Protein AF-0000000084939066 (afdb_homodimer)

Structure (mmCIF, N/CA/C/O backbone):
data_AF-0000000084939066-model_v1
#
loop_
_entity.id
_entity.type
_entity.pdbx_description
1 polymer 'Two component transcriptional regulator, LuxR family'
#
loop_
_atom_site.group_PDB
_atom_site.id
_atom_site.type_symbol
_atom_site.label_atom_id
_atom_site.label_alt_id
_atom_site.label_comp_id
_atom_site.label_asym_id
_atom_site.label_entity_id
_atom_site.label_seq_id
_atom_site.pdbx_PDB_ins_code
_atom_site.Cartn_x
_atom_site.Cartn_y
_atom_site.Cartn_z
_atom_site.occupancy
_atom_site.B_iso_or_equiv
_atom_site.auth_seq_id
_atom_site.auth_comp_id
_atom_site.auth_asym_id
_atom_site.auth_atom_id
_atom_site.pdbx_PDB_model_num
ATOM 1 N N . MET A 1 1 ? 18.969 8.312 -12.227 1 47.09 1 MET A N 1
ATOM 2 C CA . MET A 1 1 ? 19.141 6.988 -11.633 1 47.09 1 MET A CA 1
ATOM 3 C C . MET A 1 1 ? 18.812 5.891 -12.641 1 47.09 1 MET A C 1
ATOM 5 O O . MET A 1 1 ? 17.828 5.98 -13.375 1 47.09 1 MET A O 1
ATOM 9 N N . SER A 1 2 ? 19.75 5.078 -13.047 1 59.34 2 SER A N 1
ATOM 10 C CA . SER A 1 2 ? 19.703 4.234 -14.234 1 59.34 2 SER A CA 1
ATOM 11 C C . SER A 1 2 ? 18.688 3.105 -14.062 1 59.34 2 SER A C 1
ATOM 13 O O . SER A 1 2 ? 18.641 2.465 -13.016 1 59.34 2 SER A O 1
ATOM 15 N N . ASN A 1 3 ? 17.438 3.174 -14.695 1 75.56 3 ASN A N 1
ATOM 16 C CA . ASN A 1 3 ? 16.438 2.121 -14.836 1 75.56 3 ASN A CA 1
ATOM 17 C C . ASN A 1 3 ? 17.031 0.857 -15.445 1 75.56 3 ASN A C 1
ATOM 19 O O . ASN A 1 3 ? 17 0.676 -16.672 1 75.56 3 ASN A O 1
ATOM 23 N N . ALA A 1 4 ? 17.75 0.094 -14.5 1 93.25 4 ALA A N 1
ATOM 24 C CA . ALA A 1 4 ? 18.484 -1.092 -14.945 1 93.25 4 ALA A CA 1
ATOM 25 C C . ALA A 1 4 ? 17.562 -2.311 -15 1 93.25 4 ALA A C 1
ATOM 27 O O . ALA A 1 4 ? 16.531 -2.352 -14.32 1 93.25 4 ALA A O 1
ATOM 28 N N . ILE A 1 5 ? 17.906 -3.152 -15.961 1 98 5 ILE A N 1
ATOM 29 C CA . ILE A 1 5 ? 17.219 -4.438 -16.078 1 98 5 ILE A CA 1
ATOM 30 C C . ILE A 1 5 ? 18.203 -5.57 -15.805 1 98 5 ILE A C 1
ATOM 32 O O . ILE A 1 5 ? 19.266 -5.645 -16.422 1 98 5 ILE A O 1
ATOM 36 N N . PHE A 1 6 ? 17.859 -6.371 -14.883 1 98.5 6 PHE A N 1
ATOM 37 C CA . PHE A 1 6 ? 18.703 -7.508 -14.516 1 98.5 6 PHE A CA 1
ATOM 38 C C . PHE A 1 6 ? 18.016 -8.82 -14.844 1 98.5 6 PHE A C 1
ATOM 40 O O . PHE A 1 6 ? 16.812 -8.977 -14.609 1 98.5 6 PHE A O 1
ATOM 47 N N . VAL A 1 7 ? 18.75 -9.688 -15.453 1 98.38 7 VAL A N 1
ATOM 48 C CA . VAL A 1 7 ? 18.266 -11.039 -15.711 1 98.38 7 VAL A CA 1
ATOM 49 C C . VAL A 1 7 ? 19.078 -12.039 -14.891 1 98.38 7 VAL A C 1
ATOM 51 O O . VAL A 1 7 ? 20.297 -12.156 -15.07 1 98.38 7 VAL A O 1
ATOM 54 N N . ILE A 1 8 ? 18.438 -12.68 -13.977 1 98.69 8 ILE A N 1
ATOM 55 C CA . ILE A 1 8 ? 19.094 -13.68 -13.133 1 98.69 8 ILE A CA 1
ATOM 56 C C . ILE A 1 8 ? 18.531 -15.062 -13.43 1 98.69 8 ILE A C 1
ATOM 58 O O . ILE A 1 8 ? 17.391 -15.367 -13.055 1 98.69 8 ILE A O 1
ATOM 62 N N . ASP A 1 9 ? 19.266 -15.875 -14.047 1 98.31 9 ASP A N 1
ATOM 63 C CA . ASP A 1 9 ? 18.859 -17.188 -14.531 1 98.31 9 ASP A CA 1
ATOM 64 C C . ASP A 1 9 ? 20.062 -18.094 -14.734 1 98.31 9 ASP A C 1
ATOM 66 O O . ASP A 1 9 ? 21.062 -17.703 -15.352 1 98.31 9 ASP A O 1
ATOM 70 N N . ASP A 1 10 ? 19.938 -19.344 -14.219 1 97.62 10 ASP A N 1
ATOM 71 C CA . ASP A 1 10 ? 21.109 -20.203 -14.312 1 97.62 10 ASP A CA 1
ATOM 72 C C . ASP A 1 10 ? 21.234 -20.828 -15.703 1 97.62 10 ASP A C 1
ATOM 74 O O . ASP A 1 10 ? 22.266 -21.375 -16.047 1 97.62 10 ASP A O 1
ATOM 78 N N . GLU A 1 11 ? 20.25 -20.688 -16.516 1 97 11 GLU A N 1
ATOM 79 C CA . GLU A 1 11 ? 20.266 -21.25 -17.859 1 97 11 GLU A CA 1
ATOM 80 C C . GLU A 1 11 ? 20.766 -20.234 -18.875 1 97 11 GLU A C 1
ATOM 82 O O . GLU A 1 11 ? 20.125 -19.203 -19.109 1 97 11 GLU A O 1
ATOM 87 N N . ALA A 1 12 ? 21.828 -20.578 -19.547 1 97.62 12 ALA A N 1
ATOM 88 C CA . ALA A 1 12 ? 22.5 -19.672 -20.469 1 97.62 12 ALA A CA 1
ATOM 89 C C . ALA A 1 12 ? 21.594 -19.312 -21.641 1 97.62 12 ALA A C 1
ATOM 91 O O . ALA A 1 12 ? 21.578 -18.172 -22.094 1 97.62 12 ALA A O 1
ATOM 92 N N . ASP A 1 13 ? 20.859 -20.297 -22.141 1 96.94 13 ASP A N 1
ATOM 93 C CA . ASP A 1 13 ? 20 -20.078 -23.297 1 96.94 13 ASP A CA 1
ATOM 94 C C . ASP A 1 13 ? 18.922 -19.031 -22.984 1 96.94 13 ASP A C 1
ATOM 96 O O . ASP A 1 13 ? 18.562 -18.234 -23.844 1 96.94 13 ASP A O 1
ATOM 100 N N . VAL A 1 14 ? 18.438 -19.094 -21.781 1 96.31 14 VAL A N 1
ATOM 101 C CA . VAL A 1 14 ? 17.406 -18.141 -21.359 1 96.31 14 VAL A CA 1
ATOM 102 C C . VAL A 1 14 ? 18 -16.734 -21.266 1 96.31 14 VAL A C 1
ATOM 104 O O . VAL A 1 14 ? 17.406 -15.781 -21.766 1 96.31 14 VAL A O 1
ATOM 107 N N . ARG A 1 15 ? 19.172 -16.562 -20.625 1 97.75 15 ARG A N 1
ATOM 108 C CA . ARG A 1 15 ? 19.828 -15.266 -20.516 1 97.75 15 ARG A CA 1
ATOM 109 C C . ARG A 1 15 ? 20.109 -14.672 -21.891 1 97.75 15 ARG A C 1
ATOM 111 O O . ARG A 1 15 ? 19.859 -13.484 -22.125 1 97.75 15 ARG A O 1
ATOM 118 N N . GLU A 1 16 ? 20.547 -15.461 -22.766 1 97.25 16 GLU A N 1
ATOM 119 C CA . GLU A 1 16 ? 20.859 -15.008 -24.125 1 97.25 16 GLU A CA 1
ATOM 120 C C . GLU A 1 16 ? 19.609 -14.547 -24.844 1 97.25 16 GLU A C 1
ATOM 122 O O . GLU A 1 16 ? 19.594 -13.477 -25.453 1 97.25 16 GLU A O 1
ATOM 127 N N . ALA A 1 17 ? 18.578 -15.391 -24.812 1 96.19 17 ALA A N 1
ATOM 128 C CA . ALA A 1 17 ? 17.328 -15.078 -25.484 1 96.19 17 ALA A CA 1
ATOM 129 C C . ALA A 1 17 ? 16.734 -13.773 -24.953 1 96.19 17 ALA A C 1
ATOM 131 O O . ALA A 1 17 ? 16.312 -12.906 -25.734 1 96.19 17 ALA A O 1
ATOM 132 N N . LEU A 1 18 ? 16.719 -13.617 -23.656 1 96.81 18 LEU A N 1
ATOM 133 C CA . LEU A 1 18 ? 16.141 -12.422 -23.047 1 96.81 18 LEU A CA 1
ATOM 134 C C . LEU A 1 18 ? 17 -11.195 -23.344 1 96.81 18 LEU A C 1
ATOM 136 O O . LEU A 1 18 ? 16.469 -10.109 -23.594 1 96.81 18 LEU A O 1
ATOM 140 N N . SER A 1 19 ? 18.297 -11.367 -23.234 1 96.56 19 SER A N 1
ATOM 141 C CA . SER A 1 19 ? 19.188 -10.266 -23.562 1 96.56 19 SER A CA 1
ATOM 142 C C . SER A 1 19 ? 18.953 -9.758 -24.984 1 96.56 19 SER A C 1
ATOM 144 O O . SER A 1 19 ? 18.859 -8.547 -25.203 1 96.56 19 SER A O 1
ATOM 146 N N . TRP A 1 20 ? 18.859 -10.68 -25.844 1 96.31 20 TRP A N 1
ATOM 147 C CA . TRP A 1 20 ? 18.625 -10.328 -27.25 1 96.31 20 TRP A CA 1
ATOM 148 C C . TRP A 1 20 ? 17.312 -9.57 -27.406 1 96.31 20 TRP A C 1
ATOM 150 O O . TRP A 1 20 ? 17.281 -8.508 -28.047 1 96.31 20 TRP A O 1
ATOM 160 N N . MET A 1 21 ? 16.266 -10.133 -26.891 1 95.25 21 MET A N 1
ATOM 161 C CA . MET A 1 21 ? 14.953 -9.508 -26.984 1 95.25 21 MET A CA 1
ATOM 162 C C . MET A 1 21 ? 14.977 -8.094 -26.406 1 95.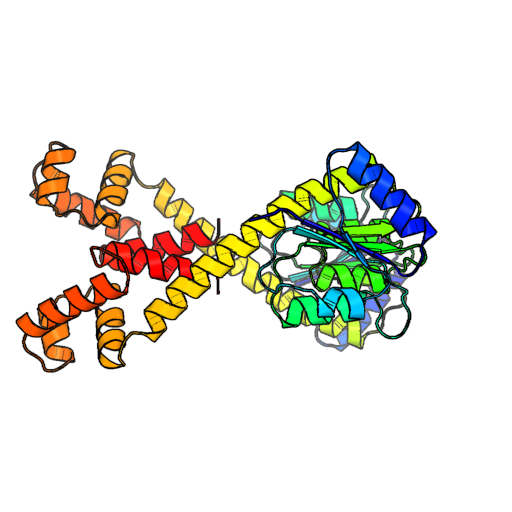25 21 MET A C 1
ATOM 164 O O . MET A 1 21 ? 14.508 -7.156 -27.047 1 95.25 21 MET A O 1
ATOM 168 N N . LEU A 1 22 ? 15.57 -7.945 -25.234 1 96.12 22 LEU A N 1
ATOM 169 C CA . LEU A 1 22 ? 15.578 -6.664 -24.531 1 96.12 22 LEU A CA 1
ATOM 170 C C . LEU A 1 22 ? 16.453 -5.652 -25.266 1 96.12 22 LEU A C 1
ATOM 172 O O . LEU A 1 22 ? 16.094 -4.477 -25.375 1 96.12 22 LEU A O 1
ATOM 176 N N . GLU A 1 23 ? 17.578 -6.102 -25.734 1 95.56 23 GLU A N 1
ATOM 177 C CA . GLU A 1 23 ? 18.438 -5.223 -26.516 1 95.56 23 GLU A CA 1
ATOM 178 C C . GLU A 1 23 ? 17.719 -4.719 -27.766 1 95.56 23 GLU A C 1
ATOM 180 O O . GLU A 1 23 ? 17.875 -3.553 -28.141 1 95.56 23 GLU A O 1
ATOM 185 N N . GLY A 1 24 ? 17.031 -5.613 -28.375 1 94.81 24 GLY A N 1
ATOM 186 C CA . GLY A 1 24 ? 16.234 -5.23 -29.531 1 94.81 24 GLY A CA 1
ATOM 187 C C . GLY A 1 24 ? 15.211 -4.152 -29.234 1 94.81 24 GLY A C 1
ATOM 188 O O . GLY A 1 24 ? 14.812 -3.404 -30.125 1 94.81 24 GLY A O 1
ATOM 189 N N . CYS A 1 25 ? 14.836 -4.113 -28.062 1 93.56 25 CYS A N 1
ATOM 190 C CA . CYS A 1 25 ? 13.844 -3.123 -27.656 1 93.56 25 CYS A CA 1
ATOM 191 C C . CYS A 1 25 ? 14.516 -1.893 -27.062 1 93.56 25 CYS A C 1
ATOM 193 O O . CYS A 1 25 ? 13.852 -1.037 -26.469 1 93.56 25 CYS A O 1
ATOM 195 N N . GLY A 1 26 ? 15.797 -1.853 -27.062 1 92.69 26 GLY A N 1
ATOM 196 C CA . GLY A 1 26 ? 16.531 -0.663 -26.688 1 92.69 26 GLY A CA 1
ATOM 197 C C . GLY A 1 26 ? 17.031 -0.712 -25.25 1 92.69 26 GLY A C 1
ATOM 198 O O . GLY A 1 26 ? 17.516 0.291 -24.719 1 92.69 26 GLY A O 1
ATOM 199 N N . TYR A 1 27 ? 16.906 -1.885 -24.656 1 94.31 27 TYR A N 1
ATOM 200 C CA . TYR A 1 27 ? 17.406 -2.023 -23.281 1 94.31 27 TYR A CA 1
ATOM 201 C C . TYR A 1 27 ? 18.781 -2.688 -23.266 1 94.31 27 TYR A C 1
ATOM 203 O O . TYR A 1 27 ? 19.219 -3.242 -24.281 1 94.31 27 TYR A O 1
ATOM 211 N N . GLN A 1 28 ? 19.5 -2.477 -22.172 1 93.62 28 GLN A N 1
ATOM 212 C CA . GLN A 1 28 ? 20.781 -3.152 -21.953 1 93.62 28 GLN A CA 1
ATOM 213 C C . GLN A 1 28 ? 20.766 -3.949 -20.656 1 93.62 28 GLN A C 1
ATOM 215 O O . GLN A 1 28 ? 21.219 -3.463 -19.609 1 93.62 28 GLN A O 1
ATOM 220 N N . PRO A 1 29 ? 20.234 -5.16 -20.75 1 97.06 29 PRO A N 1
ATOM 221 C CA . PRO A 1 29 ? 20.125 -5.957 -19.531 1 97.06 29 PRO A CA 1
ATOM 222 C C . PRO A 1 29 ? 21.484 -6.473 -19.047 1 97.06 29 PRO A C 1
ATOM 224 O O . PRO A 1 29 ? 22.391 -6.688 -19.844 1 97.06 29 PRO A O 1
ATOM 227 N N . ARG A 1 30 ? 21.688 -6.508 -17.812 1 97.81 30 ARG A N 1
ATOM 228 C CA . ARG A 1 30 ? 22.812 -7.211 -17.203 1 97.81 30 ARG A CA 1
ATOM 229 C C . ARG A 1 30 ? 22.391 -8.602 -16.734 1 97.81 30 ARG A C 1
ATOM 231 O O . ARG A 1 30 ? 21.422 -8.75 -15.977 1 97.81 30 ARG A O 1
ATOM 238 N N . CYS A 1 31 ? 23.141 -9.57 -17.125 1 98.31 31 CYS A N 1
ATOM 239 C CA . CYS A 1 31 ? 22.75 -10.953 -16.859 1 98.31 31 CYS A CA 1
ATOM 240 C C . CYS A 1 31 ? 23.641 -11.57 -15.789 1 98.31 31 CYS A C 1
ATOM 242 O O . CYS A 1 31 ? 24.844 -11.305 -15.734 1 98.31 31 CYS A O 1
ATOM 244 N N . PHE A 1 32 ? 23.047 -12.383 -14.984 1 98.56 32 PHE A N 1
ATOM 245 C CA . PHE A 1 32 ? 23.75 -13.117 -13.938 1 98.56 32 PHE A CA 1
ATOM 246 C C . PHE A 1 32 ? 23.344 -14.594 -13.953 1 98.56 32 PHE A C 1
ATOM 248 O O . PHE A 1 32 ? 22.172 -14.922 -14.117 1 98.56 32 PHE A O 1
ATOM 255 N N . ALA A 1 33 ? 24.297 -15.508 -13.734 1 98.19 33 ALA A N 1
ATOM 256 C CA . ALA A 1 33 ? 24.047 -16.953 -13.844 1 98.19 33 ALA A CA 1
ATOM 257 C C . ALA A 1 33 ? 23.641 -17.531 -12.5 1 98.19 33 ALA A C 1
ATOM 259 O O . ALA A 1 33 ? 23.375 -18.734 -12.398 1 98.19 33 ALA A O 1
ATOM 260 N N . SER A 1 34 ? 23.703 -16.672 -11.484 1 98.12 34 SER A N 1
ATOM 261 C CA . SER A 1 34 ? 23.312 -17.125 -10.148 1 98.12 34 SER A CA 1
ATOM 262 C C . SER A 1 34 ? 22.875 -15.953 -9.281 1 98.12 34 SER A C 1
ATOM 264 O O . SER A 1 34 ? 23.266 -14.812 -9.531 1 98.12 34 SER A O 1
ATOM 266 N N . ALA A 1 35 ? 22.078 -16.297 -8.242 1 98.31 35 ALA A N 1
ATOM 267 C CA . ALA A 1 35 ? 21.656 -15.305 -7.266 1 98.31 35 ALA A CA 1
ATOM 268 C C . ALA A 1 35 ? 22.859 -14.688 -6.551 1 98.31 35 ALA A C 1
ATOM 270 O O . ALA A 1 35 ? 22.906 -13.484 -6.316 1 98.31 35 ALA A O 1
ATOM 271 N N . GLN A 1 36 ? 23.812 -15.5 -6.246 1 97.81 36 GLN A N 1
ATOM 272 C CA . GLN A 1 36 ? 25 -15.055 -5.527 1 97.81 36 GLN A CA 1
ATOM 273 C C . GLN A 1 36 ? 25.781 -14.039 -6.352 1 97.81 36 GLN A C 1
ATOM 275 O O . GLN A 1 36 ? 26.25 -13.031 -5.816 1 97.81 36 GLN A O 1
ATOM 280 N N . ALA A 1 37 ? 25.969 -14.359 -7.609 1 98.06 37 ALA A N 1
ATOM 281 C CA . ALA A 1 37 ? 26.688 -13.453 -8.492 1 98.06 37 ALA A CA 1
ATOM 282 C C . ALA A 1 37 ? 26 -12.086 -8.562 1 98.06 37 ALA A C 1
ATOM 284 O O . ALA A 1 37 ? 26.672 -11.055 -8.562 1 98.06 37 ALA A O 1
ATOM 285 N N . PHE A 1 38 ? 24.75 -12.062 -8.641 1 98.31 38 PHE A N 1
ATOM 286 C CA . PHE A 1 38 ? 23.969 -10.836 -8.688 1 98.31 38 PHE A CA 1
ATOM 287 C C . PHE A 1 38 ? 24.109 -10.055 -7.391 1 98.31 38 PHE A C 1
ATOM 289 O O . PHE A 1 38 ? 24.422 -8.859 -7.41 1 98.31 38 PHE A O 1
ATOM 296 N N . LEU A 1 39 ? 23.938 -10.789 -6.18 1 98.06 39 LEU A N 1
ATOM 297 C CA . LEU A 1 39 ? 24.016 -10.148 -4.871 1 98.06 39 LEU A CA 1
ATOM 298 C C . LEU A 1 39 ? 25.391 -9.531 -4.641 1 98.06 39 LEU A C 1
ATOM 300 O O . LEU A 1 39 ? 25.5 -8.5 -3.982 1 98.06 39 LEU A O 1
ATOM 304 N N . ALA A 1 40 ? 26.406 -10.203 -5.219 1 97.5 40 ALA A N 1
ATOM 305 C CA . ALA A 1 40 ? 27.766 -9.727 -5.047 1 97.5 40 ALA A CA 1
ATOM 306 C C . ALA A 1 40 ? 27.953 -8.359 -5.688 1 97.5 40 ALA A C 1
ATOM 308 O O . ALA A 1 40 ? 28.828 -7.582 -5.266 1 97.5 40 ALA A O 1
ATOM 309 N N . GLU A 1 41 ? 27.156 -8.031 -6.633 1 96.38 41 GLU A N 1
ATOM 310 C CA . GLU A 1 41 ? 27.312 -6.777 -7.367 1 96.38 41 GLU A CA 1
ATOM 311 C C . GLU A 1 41 ? 26.172 -5.809 -7.066 1 96.38 41 GLU A C 1
ATOM 313 O O . GLU A 1 41 ? 26.156 -4.684 -7.574 1 96.38 41 GLU A O 1
ATOM 318 N N . LEU A 1 42 ? 25.297 -6.164 -6.262 1 95.25 42 LEU A N 1
ATOM 319 C CA . LEU A 1 42 ? 24.078 -5.395 -6.027 1 95.25 42 LEU A CA 1
ATOM 320 C C . LEU A 1 42 ? 24.391 -4.082 -5.316 1 95.25 42 LEU A C 1
ATOM 322 O O . LEU A 1 42 ? 25.078 -4.074 -4.297 1 95.25 42 LEU A O 1
ATOM 326 N N . ASP A 1 43 ? 23.906 -3.061 -5.906 1 93.81 43 ASP A N 1
ATOM 327 C CA . ASP A 1 43 ? 23.766 -1.781 -5.219 1 93.81 43 ASP A CA 1
ATOM 328 C C . ASP A 1 43 ? 22.391 -1.647 -4.57 1 93.81 43 ASP A C 1
ATOM 330 O O . ASP A 1 43 ? 21.375 -1.595 -5.266 1 93.81 43 ASP A O 1
ATOM 334 N N . PRO A 1 44 ? 22.312 -1.589 -3.281 1 91.25 44 PRO A N 1
ATOM 335 C CA . PRO A 1 44 ? 21.047 -1.608 -2.566 1 91.25 44 PRO A CA 1
ATOM 336 C C . PRO A 1 44 ? 20.141 -0.427 -2.93 1 91.25 44 PRO A C 1
ATOM 338 O O . PRO A 1 44 ? 18.953 -0.43 -2.609 1 91.25 44 PRO A O 1
ATOM 341 N N . THR A 1 45 ? 20.672 0.559 -3.566 1 90.69 45 THR A N 1
ATOM 342 C CA . THR A 1 45 ? 19.875 1.729 -3.904 1 90.69 45 THR A CA 1
ATOM 343 C C . THR A 1 45 ? 19.5 1.723 -5.387 1 90.69 45 THR A C 1
ATOM 345 O O . THR A 1 45 ? 18.734 2.572 -5.844 1 90.69 45 THR A O 1
ATOM 348 N N . GLN A 1 46 ? 20.016 0.766 -6.051 1 93.56 46 GLN A N 1
ATOM 349 C CA . GLN A 1 46 ? 19.828 0.7 -7.492 1 93.56 46 GLN A CA 1
ATOM 350 C C . GLN A 1 46 ? 18.359 0.465 -7.836 1 93.56 46 GLN A C 1
ATOM 352 O O . GLN A 1 46 ? 17.688 -0.375 -7.223 1 93.56 46 GLN A O 1
ATOM 357 N N . THR A 1 47 ? 17.875 1.322 -8.812 1 96.94 47 THR A N 1
ATOM 358 C CA . THR A 1 47 ? 16.516 1.145 -9.305 1 96.94 47 THR A CA 1
ATOM 359 C C . THR A 1 47 ? 16.5 0.309 -10.578 1 96.94 47 THR A C 1
ATOM 361 O O . THR A 1 47 ? 17.516 0.206 -11.273 1 96.94 47 THR A O 1
ATOM 364 N N . GLY A 1 48 ? 15.352 -0.268 -10.812 1 97.94 48 GLY A N 1
ATOM 365 C CA . GLY A 1 48 ? 15.195 -1.067 -12.023 1 97.94 48 GLY A CA 1
ATOM 366 C C . GLY A 1 48 ? 14.297 -2.277 -11.82 1 97.94 48 GLY A C 1
ATOM 367 O O . GLY A 1 48 ? 13.453 -2.287 -10.922 1 97.94 48 GLY A O 1
ATOM 368 N N . VAL A 1 49 ? 14.5 -3.277 -12.719 1 98.44 49 VAL A N 1
ATOM 369 C CA . VAL A 1 49 ? 13.703 -4.496 -12.695 1 98.44 49 VAL A CA 1
ATOM 370 C C . VAL A 1 49 ? 14.617 -5.719 -12.68 1 98.44 49 VAL A C 1
ATOM 372 O O . VAL A 1 49 ? 15.586 -5.785 -13.445 1 98.44 49 VAL A O 1
ATOM 375 N N . ALA A 1 50 ? 14.352 -6.57 -11.766 1 98.5 50 ALA A N 1
ATOM 376 C CA . ALA A 1 50 ? 15.031 -7.867 -11.734 1 98.5 50 ALA A CA 1
ATOM 377 C C . ALA A 1 50 ? 14.102 -8.977 -12.227 1 98.5 50 ALA A C 1
ATOM 379 O O . ALA A 1 50 ? 13.047 -9.219 -11.648 1 98.5 50 ALA A O 1
ATOM 380 N N . ILE A 1 51 ? 14.445 -9.57 -13.344 1 98.56 51 ILE A N 1
ATOM 381 C CA . ILE A 1 51 ? 13.773 -10.766 -13.844 1 98.56 51 ILE A CA 1
ATOM 382 C C . ILE A 1 51 ? 14.445 -12.016 -13.273 1 98.56 51 ILE A C 1
ATOM 384 O O . ILE A 1 51 ? 15.602 -12.305 -13.594 1 98.56 51 ILE A O 1
ATOM 388 N N . ILE A 1 52 ? 13.711 -12.758 -12.531 1 98.75 52 ILE A N 1
ATOM 389 C CA . ILE A 1 52 ? 14.344 -13.742 -11.664 1 98.75 52 ILE A CA 1
ATOM 390 C C . ILE A 1 52 ? 13.773 -15.133 -11.961 1 98.75 52 ILE A C 1
ATOM 392 O O . ILE A 1 52 ? 12.555 -15.328 -11.914 1 98.75 52 ILE A O 1
ATOM 396 N N . ASP A 1 53 ? 14.648 -16.062 -12.219 1 98.19 53 ASP A N 1
ATOM 397 C CA . ASP A 1 53 ? 14.25 -17.469 -12.234 1 98.19 53 ASP A CA 1
ATOM 398 C C . ASP A 1 53 ? 14.055 -18 -10.82 1 98.19 53 ASP A C 1
ATOM 400 O O . ASP A 1 53 ? 14.758 -17.594 -9.898 1 98.19 53 ASP A O 1
ATOM 404 N N . ILE A 1 54 ? 13.203 -18.906 -10.664 1 97.25 54 ILE A N 1
ATOM 405 C CA . ILE A 1 54 ? 12.938 -19.469 -9.344 1 97.25 54 ILE A CA 1
ATOM 406 C C . ILE A 1 54 ? 13.914 -20.594 -9.062 1 97.25 54 ILE A C 1
ATOM 408 O O . ILE A 1 54 ? 14.523 -20.641 -7.992 1 97.25 54 ILE A O 1
ATOM 412 N N . LYS A 1 55 ? 14.008 -21.531 -10.023 1 95.81 55 LYS A N 1
ATOM 413 C CA . LYS A 1 55 ? 14.844 -22.703 -9.805 1 95.81 55 LYS A CA 1
ATOM 414 C C . LYS A 1 55 ? 16.297 -22.422 -10.188 1 95.81 55 LYS A C 1
ATOM 416 O O . LYS A 1 55 ? 16.656 -22.5 -11.367 1 95.81 55 LYS A O 1
ATOM 421 N N . MET A 1 56 ? 17.078 -22.125 -9.305 1 96.75 56 MET A N 1
ATOM 422 C CA . MET A 1 56 ? 18.516 -21.938 -9.453 1 96.75 56 MET A CA 1
ATOM 423 C C . MET A 1 56 ? 19.281 -22.703 -8.375 1 96.75 56 MET A C 1
ATOM 425 O O . MET A 1 56 ? 18.781 -22.875 -7.262 1 96.75 56 MET A O 1
ATOM 429 N N . PRO A 1 57 ? 20.453 -23.172 -8.719 1 96.25 57 PRO A N 1
ATOM 430 C CA . PRO A 1 57 ? 21.25 -23.891 -7.723 1 96.25 57 PRO A CA 1
ATOM 431 C C . PRO A 1 57 ? 21.703 -23.016 -6.566 1 96.25 57 PRO A C 1
ATOM 433 O O . PRO A 1 57 ? 21.812 -21.797 -6.723 1 96.25 57 PRO A O 1
ATOM 436 N N . VAL A 1 58 ? 21.969 -23.609 -5.312 1 96 58 VAL A N 1
ATOM 437 C CA . VAL A 1 58 ? 22.531 -23 -4.105 1 96 58 VAL A CA 1
ATOM 438 C C . VAL A 1 58 ? 21.484 -22.062 -3.477 1 96 58 VAL A C 1
ATOM 440 O O . VAL A 1 58 ? 20.984 -22.328 -2.381 1 96 58 VAL A O 1
ATOM 443 N N . MET A 1 59 ? 21.094 -20.938 -4.227 1 96.94 59 MET A N 1
ATOM 444 C CA . MET A 1 59 ? 20.062 -20 -3.812 1 96.94 59 MET A CA 1
ATOM 445 C C . MET A 1 59 ? 19 -19.859 -4.887 1 96.94 59 MET A C 1
ATOM 447 O O . MET A 1 59 ? 19.297 -19.469 -6.02 1 96.94 59 MET A O 1
ATOM 451 N N . ASP A 1 60 ? 17.734 -20.156 -4.484 1 97.06 60 ASP A N 1
ATOM 452 C CA . ASP A 1 60 ? 16.688 -20.094 -5.504 1 97.06 60 ASP A CA 1
ATOM 453 C C . ASP A 1 60 ? 16.094 -18.688 -5.586 1 97.06 60 ASP A C 1
ATOM 455 O O . ASP A 1 60 ? 16.484 -17.797 -4.828 1 97.06 60 ASP A O 1
ATOM 459 N N . GLY A 1 61 ? 15.242 -18.484 -6.477 1 98.25 61 GLY A N 1
ATOM 460 C CA . GLY A 1 61 ? 14.688 -17.172 -6.742 1 98.25 61 GLY A CA 1
ATOM 461 C C . GLY A 1 61 ? 13.953 -16.578 -5.559 1 98.25 61 GLY A C 1
ATOM 462 O O . GLY A 1 61 ? 14.016 -15.367 -5.312 1 98.25 61 GLY A O 1
ATOM 463 N N . LEU A 1 62 ? 13.234 -17.359 -4.824 1 98.38 62 LEU A N 1
ATOM 464 C CA . LEU A 1 62 ? 12.477 -16.875 -3.674 1 98.38 62 LEU A CA 1
ATOM 465 C C . LEU A 1 62 ? 13.406 -16.484 -2.533 1 98.38 62 LEU A C 1
ATOM 467 O O . LEU A 1 62 ? 13.133 -15.539 -1.798 1 98.38 62 LEU A O 1
ATOM 471 N N . GLU A 1 63 ? 14.438 -17.25 -2.352 1 98.38 63 GLU A N 1
ATOM 472 C CA . GLU A 1 63 ? 15.469 -16.875 -1.387 1 98.38 63 GLU A CA 1
ATOM 473 C C . GLU A 1 63 ? 16.125 -15.555 -1.769 1 98.38 63 GLU A C 1
ATOM 475 O O . GLU A 1 63 ? 16.422 -14.727 -0.903 1 98.38 63 GLU A O 1
ATOM 480 N N . LEU A 1 64 ? 16.406 -15.438 -3.057 1 98.62 64 LEU A N 1
ATOM 481 C CA . LEU A 1 64 ? 16.938 -14.164 -3.541 1 98.62 64 LEU A CA 1
ATOM 482 C C . LEU A 1 64 ? 15.984 -13.016 -3.217 1 98.62 64 LEU A C 1
ATOM 484 O O . LEU A 1 64 ? 16.422 -11.961 -2.75 1 98.62 64 LEU A O 1
ATOM 488 N N . GLN A 1 65 ? 14.711 -13.18 -3.479 1 98.5 65 GLN A N 1
ATOM 489 C CA . GLN A 1 65 ? 13.711 -12.172 -3.15 1 98.5 65 GLN A CA 1
ATOM 490 C C . GLN A 1 65 ? 13.766 -11.805 -1.673 1 98.5 65 GLN A C 1
ATOM 492 O O . GLN A 1 65 ? 13.703 -10.617 -1.322 1 98.5 65 GLN A O 1
ATOM 497 N N . ALA A 1 66 ? 13.836 -12.789 -0.828 1 98.31 66 ALA A N 1
ATOM 498 C CA . ALA A 1 66 ? 13.914 -12.547 0.61 1 98.31 66 ALA A CA 1
ATOM 499 C C . ALA A 1 66 ? 15.086 -11.641 0.955 1 98.31 66 ALA A C 1
ATOM 501 O O . ALA A 1 66 ? 14.969 -10.742 1.785 1 98.31 66 ALA A O 1
ATOM 502 N N . GLU A 1 67 ? 16.203 -11.906 0.338 1 97.94 67 GLU A N 1
ATOM 503 C CA . GLU A 1 67 ? 17.391 -11.094 0.576 1 97.94 67 GLU A CA 1
ATOM 504 C C . GLU A 1 67 ? 17.188 -9.664 0.081 1 97.94 67 GLU A C 1
ATOM 506 O O . GLU A 1 67 ? 17.547 -8.703 0.768 1 97.94 67 GLU A O 1
ATOM 511 N N . LEU A 1 68 ? 16.609 -9.539 -1.082 1 98 68 LEU A N 1
ATOM 512 C CA . LEU A 1 68 ? 16.344 -8.219 -1.643 1 98 68 LEU A CA 1
ATOM 513 C C . LEU A 1 68 ? 15.414 -7.422 -0.735 1 98 68 LEU A C 1
ATOM 515 O O . LEU A 1 68 ? 15.641 -6.23 -0.501 1 98 68 LEU A O 1
ATOM 519 N N . ASN A 1 69 ? 14.359 -8.078 -0.265 1 97.31 69 ASN A N 1
ATOM 520 C CA . ASN A 1 69 ? 13.422 -7.438 0.655 1 97.31 69 ASN A CA 1
ATOM 521 C C . ASN A 1 69 ? 14.102 -7.055 1.968 1 97.31 69 ASN A C 1
ATOM 523 O O . ASN A 1 69 ? 13.836 -5.988 2.523 1 97.31 69 ASN A O 1
ATOM 527 N N . ARG A 1 70 ? 14.938 -7.945 2.453 1 96.5 70 ARG A N 1
ATOM 528 C CA . ARG A 1 70 ? 15.648 -7.719 3.709 1 96.5 70 ARG A CA 1
ATOM 529 C C . ARG A 1 70 ? 16.469 -6.438 3.648 1 96.5 70 ARG A C 1
ATOM 531 O O . ARG A 1 70 ? 16.484 -5.652 4.598 1 96.5 70 ARG A O 1
ATOM 538 N N . VAL A 1 71 ? 17.125 -6.195 2.541 1 95.19 71 VAL A N 1
ATOM 539 C CA . VAL A 1 71 ? 18.016 -5.047 2.445 1 95.19 71 VAL A CA 1
ATOM 540 C C . VAL A 1 71 ? 17.234 -3.818 1.986 1 95.19 71 VAL A C 1
ATOM 542 O O . VAL A 1 71 ? 17.797 -2.734 1.83 1 95.19 71 VAL A O 1
ATOM 545 N N . GLY A 1 72 ? 15.969 -4.02 1.678 1 95.38 72 GLY A N 1
ATOM 546 C CA . GLY A 1 72 ? 15.125 -2.906 1.282 1 95.38 72 GLY A CA 1
ATOM 547 C C . GLY A 1 72 ? 15.367 -2.445 -0.142 1 95.38 72 GLY A C 1
ATOM 548 O O . GLY A 1 72 ? 15.305 -1.249 -0.432 1 95.38 72 GLY A O 1
ATOM 549 N N . SER A 1 73 ? 15.727 -3.338 -1.035 1 96.5 73 SER A N 1
ATOM 550 C CA . SER A 1 73 ? 16.016 -2.994 -2.424 1 96.5 73 SER A CA 1
ATOM 551 C C . SER A 1 73 ? 14.773 -2.434 -3.119 1 96.5 73 SER A C 1
ATOM 553 O O . SER A 1 73 ? 13.688 -3.006 -3.016 1 96.5 73 SER A O 1
ATOM 555 N N . PRO A 1 74 ? 14.953 -1.344 -3.824 1 96.69 74 PRO A N 1
ATOM 556 C CA . PRO A 1 74 ? 13.812 -0.787 -4.547 1 96.69 74 PRO A CA 1
ATOM 557 C C . PRO A 1 74 ? 13.562 -1.481 -5.883 1 96.69 74 PRO A C 1
ATOM 559 O O . PRO A 1 74 ? 12.648 -1.096 -6.621 1 96.69 74 PRO A O 1
ATOM 562 N N . LEU A 1 75 ? 14.297 -2.484 -6.223 1 97.81 75 LEU A N 1
ATOM 563 C CA . LEU A 1 75 ? 14.117 -3.193 -7.484 1 97.81 75 LEU A CA 1
ATOM 564 C C . LEU A 1 75 ? 12.734 -3.836 -7.551 1 97.81 75 LEU A C 1
ATOM 566 O O . LEU A 1 75 ? 12.305 -4.488 -6.598 1 97.81 75 LEU A O 1
ATOM 570 N N . SER A 1 76 ? 12.062 -3.631 -8.656 1 98.44 76 SER A N 1
ATOM 571 C CA . SER A 1 76 ? 10.891 -4.453 -8.922 1 98.44 76 SER A CA 1
ATOM 572 C C . SER A 1 76 ? 11.289 -5.883 -9.289 1 98.44 76 SER A C 1
ATOM 574 O O . SER A 1 76 ? 12.242 -6.094 -10.031 1 98.44 76 SER A O 1
ATOM 576 N N . GLN A 1 77 ? 10.594 -6.762 -8.688 1 98.62 77 GLN A N 1
ATOM 577 C CA . GLN A 1 77 ? 10.938 -8.164 -8.906 1 98.62 77 GLN A CA 1
ATOM 578 C C . GLN A 1 77 ? 9.883 -8.859 -9.758 1 98.62 77 GLN A C 1
ATOM 580 O O . GLN A 1 77 ? 8.695 -8.82 -9.445 1 98.62 77 GLN A O 1
ATOM 585 N N . VAL A 1 78 ? 10.336 -9.438 -10.828 1 98.62 78 VAL A N 1
ATOM 586 C CA . VAL A 1 78 ? 9.492 -10.211 -11.727 1 98.62 78 VAL A CA 1
ATOM 587 C C . VAL A 1 78 ? 10.039 -11.633 -11.852 1 98.62 78 VAL A C 1
ATOM 589 O O . VAL A 1 78 ? 11.188 -11.836 -12.234 1 98.62 78 VAL A O 1
ATOM 592 N N . PHE A 1 79 ? 9.203 -12.562 -11.555 1 98.69 79 PHE A N 1
ATOM 593 C CA . PHE A 1 79 ? 9.641 -13.945 -11.648 1 98.69 79 PHE A CA 1
ATOM 594 C C . PHE A 1 79 ? 9.289 -14.531 -13.016 1 98.69 79 PHE A C 1
ATOM 596 O O . PHE A 1 79 ? 8.195 -14.289 -13.531 1 98.69 79 PHE A O 1
ATOM 603 N N . LEU A 1 80 ? 10.172 -15.195 -13.633 1 97.62 80 LEU A N 1
ATOM 604 C CA . LEU A 1 80 ? 10.031 -15.914 -14.898 1 97.62 80 LEU A CA 1
ATOM 605 C C . LEU A 1 80 ? 10.633 -17.312 -14.805 1 97.62 80 LEU A C 1
ATOM 607 O O . LEU A 1 80 ? 11.852 -17.469 -14.711 1 97.62 80 LEU A O 1
ATOM 611 N N . THR A 1 81 ? 9.766 -18.312 -14.883 1 96.12 81 THR A N 1
ATOM 612 C CA . THR A 1 81 ? 10.266 -19.656 -14.578 1 96.12 81 THR A CA 1
ATOM 613 C C . THR A 1 81 ? 9.555 -20.703 -15.422 1 96.12 81 THR A C 1
ATOM 615 O O . THR A 1 81 ? 8.398 -20.516 -15.812 1 96.12 81 THR A O 1
ATOM 618 N N . GLY A 1 82 ? 10.188 -21.812 -15.688 1 95.06 82 GLY A N 1
ATOM 619 C CA . GLY A 1 82 ? 9.578 -22.953 -16.359 1 95.06 82 GLY A CA 1
ATOM 620 C C . GLY A 1 82 ? 8.898 -23.922 -15.414 1 95.06 82 GLY A C 1
ATOM 621 O O . GLY A 1 82 ? 8.242 -24.875 -15.852 1 95.06 82 GLY A O 1
ATOM 622 N N . ASN A 1 83 ? 9.094 -23.734 -14.125 1 93.12 83 ASN A N 1
ATOM 623 C CA . ASN A 1 83 ? 8.523 -24.578 -13.086 1 93.12 83 ASN A CA 1
ATOM 624 C C . ASN A 1 83 ? 7.586 -23.797 -12.172 1 93.12 83 ASN A C 1
ATOM 626 O O . ASN A 1 83 ? 7.734 -23.812 -10.953 1 93.12 83 ASN A O 1
ATOM 630 N N . ALA A 1 84 ? 6.57 -23.234 -12.82 1 94.38 84 ALA A N 1
ATOM 631 C CA . ALA A 1 84 ? 5.621 -22.422 -12.07 1 94.38 84 ALA A CA 1
ATOM 632 C C . ALA A 1 84 ? 4.633 -23.281 -11.297 1 94.38 84 ALA A C 1
ATOM 634 O O . ALA A 1 84 ? 4.117 -24.281 -11.828 1 94.38 84 ALA A O 1
ATOM 635 N N . THR A 1 85 ? 4.504 -23.016 -10.039 1 96.12 85 THR A N 1
ATOM 636 C CA . THR A 1 85 ? 3.486 -23.656 -9.211 1 96.12 85 THR A CA 1
ATOM 637 C C . THR A 1 85 ? 2.664 -22.609 -8.461 1 96.12 85 THR A C 1
ATOM 639 O O . THR A 1 85 ? 3.127 -21.5 -8.234 1 96.12 85 THR A O 1
ATOM 642 N N . VAL A 1 86 ? 1.523 -22.922 -8.086 1 96.56 86 VAL A N 1
ATOM 643 C CA . VAL A 1 86 ? 0.619 -22 -7.414 1 96.56 86 VAL A CA 1
ATOM 644 C C . VAL A 1 86 ? 1.234 -21.547 -6.094 1 96.56 86 VAL A C 1
ATOM 646 O O . VAL A 1 86 ? 1.328 -20.344 -5.824 1 96.56 86 VAL A O 1
ATOM 649 N N . PRO A 1 87 ? 1.78 -22.484 -5.227 1 96.12 87 PRO A N 1
ATOM 650 C CA . PRO A 1 87 ? 2.359 -22.031 -3.955 1 96.12 87 PRO A CA 1
ATOM 651 C C . PRO A 1 87 ? 3.518 -21.062 -4.145 1 96.12 87 PRO A C 1
ATOM 653 O O . PRO A 1 87 ? 3.627 -20.078 -3.406 1 96.12 87 PRO A O 1
ATOM 656 N N . LYS A 1 88 ? 4.324 -21.281 -5.129 1 97.12 88 LYS A N 1
ATOM 657 C CA . LYS A 1 88 ? 5.449 -20.391 -5.383 1 97.12 88 LYS A CA 1
ATOM 658 C C . LYS A 1 88 ? 4.969 -19.031 -5.863 1 97.12 88 LYS A C 1
ATOM 660 O O . LYS A 1 88 ? 5.504 -18 -5.449 1 97.12 88 LYS A O 1
ATOM 665 N N . ALA A 1 89 ? 4.004 -19.031 -6.773 1 97.94 89 ALA A N 1
ATOM 666 C CA . ALA A 1 89 ? 3.43 -17.781 -7.27 1 97.94 89 ALA A CA 1
ATOM 667 C C . ALA A 1 89 ? 2.83 -16.953 -6.133 1 97.94 89 ALA A C 1
ATOM 669 O O . ALA A 1 89 ? 3.059 -15.75 -6.039 1 97.94 89 ALA A O 1
ATOM 670 N N . VAL A 1 90 ? 2.107 -17.609 -5.285 1 97.94 90 VAL A N 1
ATOM 671 C CA . VAL A 1 90 ? 1.466 -16.953 -4.152 1 97.94 90 VAL A CA 1
ATOM 672 C C . VAL A 1 90 ? 2.527 -16.344 -3.236 1 97.94 90 VAL A C 1
ATOM 674 O O . VAL A 1 90 ? 2.441 -15.18 -2.867 1 97.94 90 VAL A O 1
ATOM 677 N N . GLN A 1 91 ? 3.504 -17.125 -2.904 1 97.81 91 GLN A N 1
ATOM 678 C CA . GLN A 1 91 ? 4.578 -16.656 -2.031 1 97.81 91 GLN A CA 1
ATOM 679 C C . GLN A 1 91 ? 5.293 -15.453 -2.623 1 97.81 91 GLN A C 1
ATOM 681 O O . GLN A 1 91 ? 5.508 -14.453 -1.933 1 97.81 91 GLN A O 1
ATOM 686 N N . ALA A 1 92 ? 5.66 -15.516 -3.863 1 98.38 92 ALA A N 1
ATOM 687 C CA . ALA A 1 92 ? 6.391 -14.445 -4.535 1 98.38 92 ALA A CA 1
ATOM 688 C C . ALA A 1 92 ? 5.598 -13.141 -4.516 1 98.38 92 ALA A C 1
ATOM 690 O O . ALA A 1 92 ? 6.141 -12.078 -4.199 1 98.38 92 ALA A O 1
ATOM 691 N N . LEU A 1 93 ? 4.309 -13.242 -4.836 1 98.44 93 LEU A N 1
ATOM 692 C CA . LEU A 1 93 ? 3.469 -12.055 -4.949 1 98.44 93 LEU A CA 1
ATOM 693 C C . LEU A 1 93 ? 3.174 -11.461 -3.572 1 98.44 93 LEU A C 1
ATOM 695 O O . LEU A 1 93 ? 3.174 -10.242 -3.404 1 98.44 93 LEU A O 1
ATOM 699 N N . GLN A 1 94 ? 2.979 -12.312 -2.605 1 97.5 94 GLN A N 1
ATOM 700 C CA . GLN A 1 94 ? 2.744 -11.828 -1.251 1 97.5 94 GLN A CA 1
ATOM 701 C C . GLN A 1 94 ? 3.99 -11.148 -0.688 1 97.5 94 GLN A C 1
ATOM 703 O O . GLN A 1 94 ? 3.887 -10.242 0.143 1 97.5 94 GLN A O 1
ATOM 708 N N . ASN A 1 95 ? 5.105 -11.609 -1.194 1 97.62 95 ASN A N 1
ATOM 709 C CA . ASN A 1 95 ? 6.359 -11.016 -0.738 1 97.62 95 ASN A CA 1
ATOM 710 C C . ASN A 1 95 ? 6.715 -9.766 -1.541 1 97.62 95 ASN A C 1
ATOM 712 O O . ASN A 1 95 ? 7.785 -9.188 -1.356 1 97.62 95 ASN A O 1
ATOM 716 N N . GLY A 1 96 ? 5.926 -9.453 -2.508 1 97.62 96 GLY A N 1
ATOM 717 C CA . GLY A 1 96 ? 6.07 -8.133 -3.104 1 97.62 96 GLY A CA 1
ATOM 718 C C . GLY A 1 96 ? 6.422 -8.18 -4.578 1 97.62 96 GLY A C 1
ATOM 719 O O . GLY A 1 96 ? 6.613 -7.141 -5.211 1 97.62 96 GLY A O 1
ATOM 720 N N . ALA A 1 97 ? 6.504 -9.359 -5.141 1 98.62 97 ALA A N 1
ATOM 721 C CA . ALA A 1 97 ? 6.797 -9.453 -6.57 1 98.62 97 ALA A CA 1
ATOM 722 C C . ALA A 1 97 ? 5.738 -8.727 -7.395 1 98.62 97 ALA A C 1
ATOM 724 O O . ALA A 1 97 ? 4.547 -8.781 -7.078 1 98.62 97 ALA A O 1
ATOM 725 N N . LEU A 1 98 ? 6.227 -8.125 -8.422 1 98.25 98 LEU A N 1
ATOM 726 C CA . LEU A 1 98 ? 5.34 -7.379 -9.305 1 98.25 98 LEU A CA 1
ATOM 727 C C . LEU A 1 98 ? 4.504 -8.328 -10.156 1 98.25 98 LEU A C 1
ATOM 729 O O . LEU A 1 98 ? 3.328 -8.062 -10.414 1 98.25 98 LEU A O 1
ATOM 733 N N . ASP A 1 99 ? 5.148 -9.367 -10.609 1 98.44 99 ASP A N 1
ATOM 734 C CA . ASP A 1 99 ? 4.484 -10.344 -11.461 1 98.44 99 ASP A CA 1
ATOM 735 C C . ASP A 1 99 ? 5.191 -11.695 -11.391 1 98.44 99 ASP A C 1
ATOM 737 O O . ASP A 1 99 ? 6.305 -11.797 -10.883 1 98.44 99 ASP A O 1
ATOM 741 N N . PHE A 1 100 ? 4.48 -12.695 -11.844 1 98.31 100 PHE A N 1
ATOM 742 C CA . PHE A 1 100 ? 4.957 -14.07 -11.906 1 98.31 100 PHE A CA 1
ATOM 743 C C . PHE A 1 100 ? 4.559 -14.719 -13.234 1 98.31 100 PHE A C 1
ATOM 745 O O . PHE A 1 100 ? 3.371 -14.914 -13.5 1 98.31 100 PHE A O 1
ATOM 752 N N . LEU A 1 101 ? 5.59 -15.102 -13.977 1 97 101 LEU A N 1
ATOM 753 C CA . LEU A 1 101 ? 5.359 -15.539 -15.352 1 97 101 LEU A CA 1
ATOM 754 C C . LEU A 1 101 ? 5.938 -16.938 -15.578 1 97 101 LEU A C 1
ATOM 756 O O . LEU A 1 101 ? 6.91 -17.328 -14.93 1 97 101 LEU A O 1
ATOM 760 N N . GLU A 1 102 ? 5.355 -17.641 -16.547 1 94.88 102 GLU A N 1
ATOM 761 C CA . GLU A 1 102 ? 5.852 -18.953 -16.938 1 94.88 102 GLU A CA 1
ATOM 762 C C . GLU A 1 102 ? 6.555 -18.891 -18.297 1 94.88 102 GLU A C 1
ATOM 764 O O . GLU A 1 102 ? 6.102 -18.188 -19.203 1 94.88 102 GLU A O 1
ATOM 769 N N . LYS A 1 103 ? 7.734 -19.719 -18.375 1 94.19 103 LYS A N 1
ATOM 770 C CA . LYS A 1 103 ? 8.422 -19.891 -19.656 1 94.19 103 LYS A CA 1
ATOM 771 C C . LYS A 1 103 ? 7.672 -20.859 -20.547 1 94.19 103 LYS A C 1
ATOM 773 O O . LYS A 1 103 ? 7.129 -21.859 -20.078 1 94.19 103 LYS A O 1
ATOM 778 N N . PRO A 1 104 ? 7.605 -20.562 -21.859 1 91.5 104 PRO A N 1
ATOM 779 C CA . PRO A 1 104 ? 8.055 -19.375 -22.578 1 91.5 104 PRO A CA 1
ATOM 780 C C . PRO A 1 104 ? 7.117 -18.172 -22.391 1 91.5 104 PRO A C 1
ATOM 782 O O . PRO A 1 104 ? 5.91 -18.359 -22.203 1 91.5 104 PRO A O 1
ATOM 785 N N . VAL A 1 105 ? 7.691 -17.047 -22.312 1 89.44 105 VAL A N 1
ATOM 786 C CA . VAL A 1 105 ? 6.871 -15.859 -22.078 1 89.44 105 VAL A CA 1
ATOM 787 C C . VAL A 1 105 ? 6.727 -15.055 -23.359 1 89.44 105 VAL A C 1
ATOM 789 O O . VAL A 1 105 ? 7.645 -15.016 -24.188 1 89.44 105 VAL A O 1
ATOM 792 N N . ASP A 1 106 ? 5.543 -14.406 -23.453 1 91.31 106 ASP A N 1
ATOM 793 C CA . ASP A 1 106 ? 5.277 -13.445 -24.516 1 91.31 106 ASP A CA 1
ATOM 794 C C . ASP A 1 106 ? 6.133 -12.188 -24.344 1 91.31 106 ASP A C 1
ATOM 796 O O . ASP A 1 106 ? 6.098 -11.539 -23.297 1 91.31 106 ASP A O 1
ATOM 800 N N . GLY A 1 107 ? 6.863 -11.883 -25.375 1 93.56 107 GLY A N 1
ATOM 801 C CA . GLY A 1 107 ? 7.766 -10.742 -25.328 1 93.56 107 GLY A CA 1
ATOM 802 C C . GLY A 1 107 ? 7.059 -9.438 -25.016 1 93.56 107 GLY A C 1
ATOM 803 O O . GLY A 1 107 ? 7.539 -8.641 -24.203 1 93.56 107 GLY A O 1
ATOM 804 N N . ASP A 1 108 ? 5.926 -9.234 -25.688 1 95.31 108 ASP A N 1
ATOM 805 C CA . ASP A 1 108 ? 5.164 -8 -25.469 1 95.31 108 ASP A CA 1
ATOM 806 C C . ASP A 1 108 ? 4.664 -7.91 -24.031 1 95.31 108 ASP A C 1
ATOM 808 O O . ASP A 1 108 ? 4.684 -6.836 -23.438 1 95.31 108 ASP A O 1
ATOM 812 N N . LYS A 1 109 ? 4.281 -8.969 -23.531 1 95.69 109 LYS A N 1
ATOM 813 C CA . LYS A 1 109 ? 3.824 -9.008 -22.141 1 95.69 109 LYS A CA 1
ATOM 814 C C . LYS A 1 109 ? 4.965 -8.703 -21.188 1 95.69 109 LYS A C 1
ATOM 816 O O . LYS A 1 109 ? 4.809 -7.898 -20.266 1 95.69 109 LYS A O 1
ATOM 821 N N . LEU A 1 110 ? 6.043 -9.336 -21.406 1 96.94 110 LEU A N 1
ATOM 822 C CA . LEU A 1 110 ? 7.199 -9.117 -20.531 1 96.94 110 LEU A CA 1
ATOM 823 C C . LEU A 1 110 ? 7.648 -7.66 -20.594 1 96.94 110 LEU A C 1
ATOM 825 O O . LEU A 1 110 ? 7.961 -7.066 -19.562 1 96.94 110 LEU A O 1
ATOM 829 N N . LEU A 1 111 ? 7.594 -7.078 -21.75 1 96.88 111 LEU A N 1
ATOM 830 C CA . LEU A 1 111 ? 8.023 -5.691 -21.922 1 96.88 111 LEU A CA 1
ATOM 831 C C . LEU A 1 111 ? 7.086 -4.742 -21.172 1 96.88 111 LEU A C 1
ATOM 833 O O . LEU A 1 111 ? 7.535 -3.77 -20.562 1 96.88 111 LEU A O 1
ATOM 837 N N . ALA A 1 112 ? 5.84 -5.02 -21.25 1 97.44 112 ALA A N 1
ATOM 838 C CA . ALA A 1 112 ? 4.867 -4.203 -20.531 1 97.44 112 ALA A CA 1
ATOM 839 C C . ALA A 1 112 ? 5.109 -4.266 -19.031 1 97.44 112 ALA A C 1
ATOM 841 O O . ALA A 1 112 ? 5.051 -3.242 -18.344 1 97.44 112 ALA A O 1
ATOM 842 N N . ILE A 1 113 ? 5.43 -5.379 -18.531 1 97.56 113 ILE A N 1
ATOM 843 C CA . ILE A 1 113 ? 5.684 -5.586 -17.109 1 97.56 113 ILE A CA 1
ATOM 844 C C . ILE A 1 113 ? 6.973 -4.875 -16.703 1 97.56 113 ILE A C 1
ATOM 846 O O . ILE A 1 113 ? 7.051 -4.277 -15.625 1 97.56 113 ILE A O 1
ATOM 850 N N . ILE A 1 114 ? 7.934 -4.906 -17.562 1 97.44 114 ILE A N 1
ATOM 851 C CA . ILE A 1 114 ? 9.203 -4.246 -17.297 1 97.44 114 ILE A CA 1
ATOM 852 C C . ILE A 1 114 ? 8.992 -2.736 -17.188 1 97.44 114 ILE A C 1
ATOM 854 O O . ILE A 1 114 ? 9.516 -2.092 -16.281 1 97.44 114 ILE A O 1
ATOM 858 N N . ARG A 1 115 ? 8.203 -2.225 -18.062 1 97.12 115 ARG A N 1
ATOM 859 C CA . ARG A 1 115 ? 7.922 -0.792 -18.016 1 97.12 115 ARG A CA 1
ATOM 860 C C . ARG A 1 115 ? 7.227 -0.405 -16.719 1 97.12 115 ARG A C 1
ATOM 862 O O . ARG A 1 115 ? 7.605 0.578 -16.078 1 97.12 115 ARG A O 1
ATOM 869 N N . GLN A 1 116 ? 6.289 -1.181 -16.391 1 97.69 116 GLN A N 1
ATOM 870 C CA . GLN A 1 116 ? 5.605 -0.968 -15.117 1 97.69 116 GLN A CA 1
ATOM 871 C C . GLN A 1 116 ? 6.578 -1.061 -13.945 1 97.69 116 GLN A C 1
ATOM 873 O O . GLN A 1 116 ? 6.531 -0.24 -13.023 1 97.69 116 GLN A O 1
ATOM 878 N N . GLY A 1 117 ? 7.414 -2.02 -14 1 98.06 117 GLY A N 1
ATOM 879 C CA . GLY A 1 117 ? 8.375 -2.244 -12.93 1 98.06 117 GLY A CA 1
ATOM 880 C C . GLY A 1 117 ? 9.383 -1.12 -12.781 1 98.06 117 GLY A C 1
ATOM 881 O O . GLY A 1 117 ? 9.766 -0.766 -11.672 1 98.06 117 GLY A O 1
ATOM 882 N N . LEU A 1 118 ? 9.773 -0.607 -13.906 1 97.56 118 LEU A N 1
ATOM 883 C CA . LEU A 1 118 ? 10.711 0.509 -13.875 1 97.56 118 LEU A CA 1
ATOM 884 C C . LEU A 1 118 ? 10.086 1.728 -13.211 1 97.56 118 LEU A C 1
ATOM 886 O O . LEU A 1 118 ? 10.727 2.381 -12.383 1 97.56 118 LEU A O 1
ATOM 890 N N . ALA A 1 119 ? 8.867 1.959 -13.562 1 97.19 119 ALA A N 1
ATOM 891 C CA . ALA A 1 119 ? 8.156 3.08 -12.953 1 97.19 119 ALA A CA 1
ATOM 892 C C . ALA A 1 119 ? 7.977 2.861 -11.453 1 97.19 119 ALA A C 1
ATOM 894 O O . ALA A 1 119 ? 8.234 3.764 -10.648 1 97.19 119 ALA A O 1
ATOM 895 N N . ARG A 1 120 ? 7.605 1.705 -11.109 1 97.06 120 ARG A N 1
ATOM 896 C CA . ARG A 1 120 ? 7.395 1.352 -9.711 1 97.06 120 ARG A CA 1
ATOM 897 C C . ARG A 1 120 ? 8.688 1.461 -8.914 1 97.06 120 ARG A C 1
ATOM 899 O O . ARG A 1 120 ? 8.703 1.995 -7.805 1 97.06 120 ARG A O 1
ATOM 906 N N . SER A 1 121 ? 9.68 0.927 -9.414 1 97.5 121 SER A N 1
ATOM 907 C CA . SER A 1 121 ? 10.984 0.954 -8.766 1 97.5 121 SER A CA 1
ATOM 908 C C . SER A 1 121 ? 11.438 2.383 -8.492 1 97.5 121 SER A C 1
ATOM 910 O O . SER A 1 121 ? 11.906 2.691 -7.391 1 97.5 121 SER A O 1
ATOM 912 N N . SER A 1 122 ? 11.289 3.223 -9.461 1 96.38 122 SER A N 1
ATOM 913 C CA . SER A 1 122 ? 11.688 4.621 -9.336 1 96.38 122 SER A CA 1
ATOM 914 C C . SER A 1 122 ? 10.883 5.324 -8.25 1 96.38 122 SER A C 1
ATOM 916 O O . SER A 1 122 ? 11.438 6.082 -7.445 1 96.38 122 SER A O 1
ATOM 918 N N . GLN A 1 123 ? 9.641 5.047 -8.266 1 95.12 123 GLN A N 1
ATOM 919 C CA . GLN A 1 123 ? 8.766 5.656 -7.27 1 95.12 123 GLN A CA 1
ATOM 920 C C . GLN A 1 123 ? 9.125 5.191 -5.859 1 95.12 123 GLN A C 1
ATOM 922 O O . GLN A 1 123 ? 9.172 6 -4.93 1 95.12 123 GLN A O 1
ATOM 927 N N . LEU A 1 124 ? 9.367 3.959 -5.754 1 94.38 124 LEU A N 1
ATOM 928 C CA . LEU A 1 124 ? 9.734 3.4 -4.453 1 94.38 124 LEU A CA 1
ATOM 929 C C . LEU A 1 124 ? 11.047 4.004 -3.953 1 94.38 1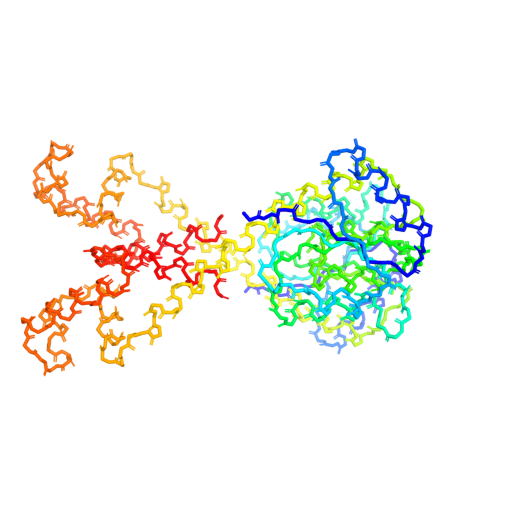24 LEU A C 1
ATOM 931 O O . LEU A 1 124 ? 11.164 4.348 -2.775 1 94.38 124 LEU A O 1
ATOM 935 N N . ALA A 1 125 ? 11.977 4.094 -4.793 1 94.81 125 ALA A N 1
ATOM 936 C CA . ALA A 1 125 ? 13.266 4.672 -4.426 1 94.81 125 ALA A CA 1
ATOM 937 C C . ALA A 1 125 ? 13.109 6.121 -3.977 1 94.81 125 ALA A C 1
ATOM 939 O O . ALA A 1 125 ? 13.727 6.543 -2.994 1 94.81 125 ALA A O 1
ATOM 940 N N . GLN A 1 126 ? 12.312 6.832 -4.734 1 94.31 126 GLN A N 1
ATOM 941 C CA . GLN A 1 126 ? 12.094 8.234 -4.402 1 94.31 126 GLN A CA 1
ATOM 942 C C . GLN A 1 126 ? 11.438 8.383 -3.033 1 94.31 126 GLN A C 1
ATOM 944 O O . GLN A 1 126 ? 11.859 9.195 -2.217 1 94.31 126 GLN A O 1
ATOM 949 N N . SER A 1 127 ? 10.438 7.637 -2.812 1 92.69 127 SER A N 1
ATOM 950 C CA . SER A 1 127 ? 9.742 7.672 -1.533 1 92.69 127 SER A CA 1
ATOM 951 C C . SER A 1 127 ? 10.664 7.281 -0.386 1 92.69 127 SER A C 1
ATOM 953 O O . SER A 1 127 ? 10.648 7.91 0.673 1 92.69 127 SER A O 1
ATOM 955 N N . SER A 1 128 ? 11.43 6.234 -0.585 1 92.69 128 SER A N 1
ATOM 956 C CA . SER A 1 128 ? 12.359 5.77 0.438 1 92.69 128 SER A CA 1
ATOM 957 C C . SER A 1 128 ? 13.414 6.824 0.752 1 92.69 128 SER A C 1
ATOM 959 O O . SER A 1 128 ? 13.773 7.027 1.914 1 92.69 128 SER A O 1
ATOM 961 N N . ARG A 1 129 ? 13.875 7.48 -0.248 1 93.44 129 ARG A N 1
ATOM 962 C CA . ARG A 1 129 ? 14.867 8.539 -0.06 1 93.44 129 ARG A CA 1
ATOM 963 C C . ARG A 1 129 ? 14.273 9.703 0.732 1 93.44 129 ARG A C 1
ATOM 965 O O . ARG A 1 129 ? 14.922 10.234 1.639 1 93.44 129 ARG A O 1
ATOM 972 N N . GLN A 1 130 ? 13.094 10.031 0.318 1 91.88 130 GLN A N 1
ATOM 973 C CA . GLN A 1 130 ? 12.43 11.117 1.03 1 91.88 130 GLN A CA 1
ATOM 974 C C . GLN A 1 130 ? 12.211 10.758 2.498 1 91.88 130 GLN A C 1
ATOM 976 O O . GLN A 1 130 ? 12.438 11.586 3.383 1 91.88 130 GLN A O 1
ATOM 981 N N . LYS A 1 131 ? 11.82 9.648 2.76 1 92.81 131 LYS A N 1
ATOM 982 C CA . LYS A 1 131 ? 11.625 9.172 4.125 1 92.81 131 LYS A CA 1
ATOM 983 C C . LYS A 1 131 ? 12.938 9.164 4.902 1 92.81 131 LYS A C 1
ATOM 985 O O . LYS A 1 131 ? 12.984 9.609 6.051 1 92.81 131 LYS A O 1
ATOM 990 N N . ALA A 1 132 ? 13.938 8.625 4.262 1 93.06 132 ALA A N 1
ATOM 991 C CA . ALA A 1 132 ? 15.242 8.555 4.906 1 93.06 132 ALA A CA 1
ATOM 992 C C . ALA A 1 132 ? 15.766 9.953 5.234 1 93.06 132 ALA A C 1
ATOM 994 O O . ALA A 1 132 ? 16.328 10.172 6.309 1 93.06 132 ALA A O 1
ATOM 995 N N . ASP A 1 133 ? 15.562 10.836 4.293 1 94.75 133 ASP A N 1
ATOM 996 C CA . ASP A 1 133 ? 15.992 12.219 4.512 1 94.75 133 ASP A CA 1
ATOM 997 C C . ASP A 1 133 ? 15.289 12.82 5.727 1 94.75 133 ASP A C 1
ATOM 999 O O . ASP A 1 133 ? 15.938 13.438 6.578 1 94.75 133 ASP A O 1
ATOM 1003 N N . LEU A 1 134 ? 14.047 12.648 5.812 1 94.62 134 LEU A N 1
ATOM 1004 C CA . LEU A 1 134 ? 13.289 13.188 6.934 1 94.62 134 LEU A CA 1
ATOM 1005 C C . LEU A 1 134 ? 13.719 12.539 8.242 1 94.62 134 LEU A C 1
ATOM 1007 O O . LEU A 1 134 ? 13.875 13.227 9.258 1 94.62 134 LEU A O 1
ATOM 1011 N N . GLU A 1 135 ? 13.859 11.258 8.203 1 95.12 135 GLU A N 1
ATOM 1012 C CA . GLU A 1 135 ? 14.289 10.539 9.398 1 95.12 135 GLU A CA 1
ATOM 1013 C C . GLU A 1 135 ? 15.648 11.023 9.875 1 95.12 135 GLU A C 1
ATOM 1015 O O . GLU A 1 135 ? 15.898 11.117 11.078 1 95.12 135 GLU A O 1
ATOM 1020 N N . GLN A 1 136 ? 16.5 11.312 8.953 1 95.88 136 GLN A N 1
ATOM 1021 C CA . GLN A 1 136 ? 17.797 11.859 9.297 1 95.88 136 GLN A CA 1
ATOM 1022 C C . GLN A 1 136 ? 17.672 13.234 9.953 1 95.88 136 GLN A C 1
ATOM 1024 O O . GLN A 1 136 ? 18.344 13.523 10.945 1 95.88 136 GLN A O 1
ATOM 1029 N N . ARG A 1 137 ? 16.844 14.039 9.391 1 96.12 137 ARG A N 1
ATOM 1030 C CA . ARG A 1 137 ? 16.594 15.352 9.977 1 96.12 137 ARG A CA 1
ATOM 1031 C C . ARG A 1 137 ? 16.016 15.227 11.383 1 96.12 137 ARG A C 1
ATOM 1033 O O . ARG A 1 137 ? 16.453 15.906 12.305 1 96.12 137 ARG A O 1
ATOM 1040 N N . LEU A 1 138 ? 15.094 14.289 11.531 1 95.62 138 LEU A N 1
ATOM 1041 C CA . LEU A 1 138 ? 14.492 14.039 12.836 1 95.62 138 LEU A CA 1
ATOM 1042 C C . LEU A 1 138 ? 15.531 13.539 13.828 1 95.62 138 LEU A C 1
ATOM 1044 O O . LEU A 1 138 ? 15.531 13.953 14.992 1 95.62 138 LEU A O 1
ATOM 1048 N N . ALA A 1 139 ? 16.375 12.711 13.344 1 95.5 139 ALA A N 1
ATOM 1049 C CA . ALA A 1 139 ? 17.406 12.109 14.195 1 95.5 139 ALA A CA 1
ATOM 1050 C C . ALA A 1 139 ? 18.422 13.156 14.648 1 95.5 139 ALA A C 1
ATOM 1052 O O . ALA A 1 139 ? 19.094 12.984 15.664 1 95.5 139 ALA A O 1
ATOM 1053 N N . SER A 1 140 ? 18.578 14.203 13.891 1 96 140 SER A N 1
ATOM 1054 C CA . SER A 1 140 ? 19.547 15.25 14.219 1 96 140 SER A CA 1
ATOM 1055 C C . SER A 1 140 ? 19.031 16.141 15.352 1 96 140 SER A C 1
ATOM 1057 O O . SER A 1 140 ? 19.797 16.906 15.938 1 96 140 SER A O 1
ATOM 1059 N N . LEU A 1 141 ? 17.766 16 15.68 1 96.25 141 LEU A N 1
ATOM 1060 C CA . LEU A 1 141 ? 17.188 16.828 16.719 1 96.25 141 LEU A CA 1
ATOM 1061 C C . LEU A 1 141 ? 17.594 16.344 18.109 1 96.25 141 LEU A C 1
ATOM 1063 O O . LEU A 1 141 ? 17.625 15.141 18.359 1 96.25 141 LEU A O 1
ATOM 1067 N N . THR A 1 142 ? 17.984 17.188 19 1 93.62 142 THR A N 1
ATOM 1068 C CA . THR A 1 142 ? 18.203 16.875 20.406 1 93.62 142 THR A CA 1
ATOM 1069 C C . THR A 1 142 ? 16.891 16.547 21.109 1 93.62 142 THR A C 1
ATOM 1071 O O . THR A 1 142 ? 15.812 16.844 20.578 1 93.62 142 THR A O 1
ATOM 1074 N N . PRO A 1 143 ? 16.953 15.875 22.188 1 93.81 143 PRO A N 1
ATOM 1075 C CA . PRO A 1 143 ? 15.719 15.609 22.938 1 93.81 143 PRO A CA 1
ATOM 1076 C C . PRO A 1 143 ? 14.898 16.875 23.188 1 93.81 143 PRO A C 1
ATOM 1078 O O . PRO A 1 143 ? 13.672 16.859 23.078 1 93.81 143 PRO A O 1
ATOM 1081 N N . ARG A 1 144 ? 15.516 17.922 23.484 1 90.62 144 ARG A N 1
ATOM 1082 C CA . ARG A 1 144 ? 14.82 19.188 23.75 1 90.62 144 ARG A CA 1
ATOM 1083 C C . ARG A 1 144 ? 14.148 19.734 22.5 1 90.62 144 ARG A C 1
ATOM 1085 O O . ARG A 1 144 ? 13.039 20.266 22.562 1 90.62 144 ARG A O 1
ATOM 1092 N N . GLU A 1 145 ? 14.883 19.625 21.406 1 93.38 145 GLU A N 1
ATOM 1093 C CA . GLU A 1 145 ? 14.32 20.078 20.141 1 93.38 145 GLU A CA 1
ATOM 1094 C C . GLU A 1 145 ? 13.102 19.25 19.75 1 93.38 145 GLU A C 1
ATOM 1096 O O . GLU A 1 145 ? 12.125 19.781 19.219 1 93.38 145 GLU A O 1
ATOM 1101 N N . ARG A 1 146 ? 13.148 18 20 1 94.19 146 ARG A N 1
ATOM 1102 C CA . ARG A 1 146 ? 12.016 17.125 19.734 1 94.19 146 ARG A CA 1
ATOM 1103 C C . ARG A 1 146 ? 10.812 17.516 20.578 1 94.19 146 ARG A C 1
ATOM 1105 O O . ARG A 1 146 ? 9.68 17.531 20.094 1 94.19 146 ARG A O 1
ATOM 1112 N N . ASP A 1 147 ? 11.086 17.75 21.75 1 94.44 147 ASP A N 1
ATOM 1113 C CA . ASP A 1 147 ? 10.031 18.219 22.641 1 94.44 147 ASP A CA 1
ATOM 1114 C C . ASP A 1 147 ? 9.398 19.5 22.109 1 94.44 147 ASP A C 1
ATOM 1116 O O . ASP A 1 147 ? 8.172 19.625 22.094 1 94.44 147 ASP A O 1
ATOM 1120 N N . LEU A 1 148 ? 10.227 20.453 21.797 1 95.25 148 LEU A N 1
ATOM 1121 C CA . LEU A 1 148 ? 9.758 21.703 21.234 1 95.25 148 LEU A CA 1
ATOM 1122 C C . LEU A 1 148 ? 8.914 21.453 19.984 1 95.25 148 LEU A C 1
ATOM 1124 O O . LEU A 1 148 ? 7.84 22.047 19.828 1 95.25 148 LEU A O 1
ATOM 1128 N N . MET A 1 149 ? 9.398 20.578 19.109 1 95.62 149 MET A N 1
ATOM 1129 C CA . MET A 1 149 ? 8.711 20.281 17.859 1 95.62 149 MET A CA 1
ATOM 1130 C C . MET A 1 149 ? 7.289 19.797 18.109 1 95.62 149 MET A C 1
ATOM 1132 O O . MET A 1 149 ? 6.352 20.25 17.453 1 95.62 149 MET A O 1
ATOM 1136 N N . GLU A 1 150 ? 7.133 18.891 19.047 1 94.5 150 GLU A N 1
ATOM 1137 C CA . GLU A 1 150 ? 5.82 18.344 19.375 1 94.5 150 GLU A CA 1
ATOM 1138 C C . GLU A 1 150 ? 4.852 19.453 19.797 1 94.5 150 GLU A C 1
ATOM 1140 O O . GLU A 1 150 ? 3.686 19.453 19.391 1 94.5 150 GLU A O 1
ATOM 1145 N N . ARG A 1 151 ? 5.305 20.359 20.547 1 94.88 151 ARG A N 1
ATOM 1146 C CA . ARG A 1 151 ? 4.484 21.453 21.047 1 94.88 151 ARG A CA 1
ATOM 1147 C C . ARG A 1 151 ? 4.168 22.438 19.922 1 94.88 151 ARG A C 1
ATOM 1149 O O . ARG A 1 151 ? 3.059 22.969 19.844 1 94.88 151 ARG A O 1
ATOM 1156 N N . VAL A 1 152 ? 5.156 22.641 19.047 1 93.62 152 VAL A N 1
ATOM 1157 C CA . VAL A 1 152 ? 4.973 23.531 17.922 1 93.62 152 VAL A CA 1
ATOM 1158 C C . VAL A 1 152 ? 3.902 22.984 16.984 1 93.62 152 VAL A C 1
ATOM 1160 O O . VAL A 1 152 ? 2.996 23.703 16.562 1 93.62 152 VAL A O 1
ATOM 1163 N N . VAL A 1 153 ? 3.955 21.719 16.703 1 92.38 153 VAL A N 1
ATOM 1164 C CA . VAL A 1 153 ? 3.02 21.094 15.766 1 92.38 153 VAL A CA 1
ATOM 1165 C C . VAL A 1 153 ? 1.636 21 16.406 1 92.38 153 VAL A C 1
ATOM 1167 O O . VAL A 1 153 ? 0.622 20.984 15.703 1 92.38 153 VAL A O 1
ATOM 1170 N N . ALA A 1 154 ? 1.624 20.969 17.703 1 91.19 154 ALA A N 1
ATOM 1171 C CA . ALA A 1 154 ? 0.357 20.984 18.422 1 91.19 154 ALA A CA 1
ATOM 1172 C C . ALA A 1 154 ? -0.28 22.359 18.406 1 91.19 154 ALA A C 1
ATOM 1174 O O . ALA A 1 154 ? -1.409 22.547 18.875 1 91.19 154 ALA A O 1
ATOM 1175 N N . GLY A 1 155 ? 0.455 23.375 17.922 1 88.62 155 GLY A N 1
ATOM 1176 C CA . GLY A 1 155 ? -0.097 24.703 17.734 1 88.62 155 GLY A CA 1
ATOM 1177 C C . GLY A 1 155 ? 0.006 25.578 18.969 1 88.62 155 GLY A C 1
ATOM 1178 O O . GLY A 1 155 ? -0.685 26.594 19.078 1 88.62 155 GLY A O 1
ATOM 1179 N N . LYS A 1 156 ? 0.814 25.234 19.844 1 92.25 156 LYS A N 1
ATOM 1180 C CA . LYS A 1 156 ? 0.943 26 21.078 1 92.25 156 LYS A CA 1
ATOM 1181 C C . LYS A 1 156 ? 1.682 27.312 20.828 1 92.25 156 LYS A C 1
ATOM 1183 O O . LYS A 1 156 ? 2.645 27.359 20.062 1 92.25 156 LYS A O 1
ATOM 1188 N N . ALA A 1 157 ? 1.255 28.328 21.578 1 91.88 157 ALA A N 1
ATOM 1189 C CA . ALA A 1 157 ? 1.905 29.625 21.484 1 91.88 157 ALA A CA 1
ATOM 1190 C C . ALA A 1 157 ? 3.279 29.609 22.141 1 91.88 157 ALA A C 1
ATOM 1192 O O . ALA A 1 157 ? 3.508 28.844 23.094 1 91.88 157 ALA A O 1
ATOM 1193 N N . ASN A 1 158 ? 4.121 30.469 21.672 1 93.5 158 ASN A N 1
ATOM 1194 C CA . ASN A 1 158 ? 5.484 30.531 22.188 1 93.5 158 ASN A CA 1
ATOM 1195 C C . ASN A 1 158 ? 5.488 30.719 23.703 1 93.5 158 ASN A C 1
ATOM 1197 O O . ASN A 1 158 ? 6.309 30.125 24.406 1 93.5 158 ASN A O 1
ATOM 1201 N N . LYS A 1 159 ? 4.551 31.578 24.125 1 95.75 159 LYS A N 1
ATOM 1202 C CA . LYS A 1 159 ? 4.488 31.859 25.547 1 95.75 159 LYS A CA 1
ATOM 1203 C C . LYS A 1 159 ? 4.145 30.609 26.344 1 95.75 159 LYS A C 1
ATOM 1205 O O . LYS A 1 159 ? 4.703 30.375 27.422 1 95.75 159 LYS A O 1
ATOM 1210 N N . VAL A 1 160 ? 3.293 29.812 25.891 1 95.94 160 VAL A N 1
ATOM 1211 C CA . VAL A 1 160 ? 2.871 28.578 26.531 1 95.94 160 VAL A CA 1
ATOM 1212 C C . VAL A 1 160 ? 4.016 27.562 26.516 1 95.94 160 VAL A C 1
ATOM 1214 O O . VAL A 1 160 ? 4.301 26.922 27.531 1 95.94 160 VAL A O 1
ATOM 1217 N N . ILE A 1 161 ? 4.629 27.469 25.391 1 95.38 161 ILE A N 1
ATOM 1218 C CA . ILE A 1 161 ? 5.758 26.547 25.266 1 95.38 161 ILE A CA 1
ATOM 1219 C C . ILE A 1 161 ? 6.859 26.938 26.234 1 95.38 161 ILE A C 1
ATOM 1221 O O . ILE A 1 161 ? 7.449 26.078 26.891 1 95.38 161 ILE A O 1
ATOM 1225 N N . ALA A 1 162 ? 7.098 28.25 26.328 1 96.56 162 ALA A N 1
ATOM 1226 C CA . ALA A 1 162 ? 8.102 28.766 27.25 1 96.56 162 ALA A CA 1
ATOM 1227 C C . ALA A 1 162 ? 7.801 28.328 28.688 1 96.56 162 ALA A C 1
ATOM 1229 O O . ALA A 1 162 ? 8.688 27.859 29.391 1 96.56 162 ALA A O 1
ATOM 1230 N N . ALA A 1 163 ? 6.539 28.453 29.078 1 96.69 163 ALA A N 1
ATOM 1231 C CA . ALA A 1 163 ? 6.102 28.078 30.422 1 96.69 163 ALA A CA 1
ATOM 1232 C C . ALA A 1 163 ? 6.262 26.578 30.656 1 96.69 163 ALA A C 1
ATOM 1234 O O . ALA A 1 163 ? 6.746 26.156 31.719 1 96.69 163 ALA A O 1
ATOM 1235 N N . GLU A 1 164 ? 5.969 25.766 29.688 1 94.69 164 GLU A N 1
ATOM 1236 C CA . GLU A 1 164 ? 6.008 24.312 29.828 1 94.69 164 GLU A CA 1
ATOM 1237 C C . GLU A 1 164 ? 7.441 23.797 29.891 1 94.69 164 GLU A C 1
ATOM 1239 O O . GLU A 1 164 ? 7.723 22.812 30.578 1 94.69 164 GLU A O 1
ATOM 1244 N N . LEU A 1 165 ? 8.281 24.484 29.172 1 93 165 LEU A N 1
ATOM 1245 C CA . LEU A 1 165 ? 9.664 24 29.094 1 93 165 LEU A CA 1
ATOM 1246 C C . LEU A 1 165 ? 10.539 24.75 30.094 1 93 165 LEU A C 1
ATOM 1248 O O . LEU A 1 165 ? 11.734 24.453 30.203 1 93 165 LEU A O 1
ATOM 1252 N N . PHE A 1 166 ? 9.961 25.719 30.781 1 94.44 166 PHE A N 1
ATOM 1253 C CA . PHE A 1 166 ? 10.656 26.484 31.812 1 94.44 166 PHE A CA 1
ATOM 1254 C C . PHE A 1 166 ? 11.852 27.234 31.234 1 94.44 166 PHE A C 1
ATOM 1256 O O . PHE A 1 166 ? 12.953 27.188 31.781 1 94.44 166 PHE A O 1
ATOM 1263 N N . ILE A 1 167 ? 11.641 27.891 30.109 1 94.88 167 ILE A N 1
ATOM 1264 C CA . ILE A 1 167 ? 12.648 28.734 29.469 1 94.88 167 ILE A CA 1
ATOM 1265 C C . ILE A 1 167 ? 12.016 30.062 29.047 1 94.88 167 ILE A C 1
ATOM 1267 O O . ILE A 1 167 ? 10.797 30.219 29.109 1 94.88 167 ILE A O 1
ATOM 1271 N N . ALA A 1 168 ? 12.891 31.078 28.641 1 96.38 168 ALA A N 1
ATOM 1272 C CA . ALA A 1 168 ? 12.398 32.375 28.188 1 96.38 168 ALA A CA 1
ATOM 1273 C C . ALA A 1 168 ? 11.727 32.281 26.828 1 96.38 168 ALA A C 1
ATOM 1275 O O . ALA A 1 168 ? 12.117 31.438 26 1 96.38 168 ALA A O 1
ATOM 1276 N N . GLN A 1 169 ? 10.766 33.062 26.609 1 95.88 169 GLN A N 1
ATOM 1277 C CA . GLN A 1 169 ? 10.07 33.062 25.328 1 95.88 169 GLN A CA 1
ATOM 1278 C C . GLN A 1 169 ? 11.039 33.312 24.188 1 95.88 169 GLN A C 1
ATOM 1280 O O . GLN A 1 169 ? 10.906 32.719 23.109 1 95.88 169 GLN A O 1
ATOM 1285 N N . ARG A 1 170 ? 11.953 34.219 24.391 1 95.94 170 ARG A N 1
ATOM 1286 C CA . ARG A 1 170 ? 12.938 34.5 23.359 1 95.94 170 ARG A CA 1
ATOM 1287 C C . ARG A 1 170 ? 13.75 33.25 23 1 95.94 170 ARG A C 1
ATOM 1289 O O . ARG A 1 170 ? 14.102 33.062 21.844 1 95.94 170 ARG A O 1
ATOM 1296 N N . THR A 1 171 ? 14.047 32.406 23.953 1 95 171 THR A N 1
ATOM 1297 C CA . THR A 1 171 ? 14.766 31.172 23.719 1 95 171 THR A CA 1
ATOM 1298 C C . THR A 1 171 ? 13.938 30.219 22.844 1 95 171 THR A C 1
ATOM 1300 O O . THR A 1 171 ? 14.477 29.562 21.953 1 95 171 THR A O 1
ATOM 1303 N N . VAL A 1 172 ? 12.648 30.156 23.172 1 95.69 172 VAL A N 1
ATOM 1304 C CA . VAL A 1 172 ? 11.758 29.344 22.344 1 95.69 172 VAL A CA 1
ATOM 1305 C C . VAL A 1 172 ? 11.828 29.797 20.891 1 95.69 172 VAL A C 1
ATOM 1307 O O . VAL A 1 172 ? 11.891 28.984 19.984 1 95.69 172 VAL A O 1
ATOM 1310 N N . GLU A 1 173 ? 11.844 31.109 20.703 1 95.38 173 GLU A N 1
ATOM 1311 C CA . GLU A 1 173 ? 11.883 31.656 19.359 1 95.38 173 GLU A CA 1
ATOM 1312 C C . GLU A 1 173 ? 13.164 31.266 18.625 1 95.38 173 GLU A C 1
ATOM 1314 O O . GLU A 1 173 ? 13.125 30.875 17.453 1 95.38 173 GLU A O 1
ATOM 1319 N N . ILE A 1 174 ? 14.195 31.344 19.297 1 95.44 174 ILE A N 1
ATOM 1320 C CA . ILE A 1 174 ? 15.484 30.984 18.719 1 95.44 174 ILE A CA 1
ATOM 1321 C C . ILE A 1 174 ? 15.5 29.5 18.406 1 95.44 174 ILE A C 1
ATOM 1323 O O . ILE A 1 174 ? 15.906 29.094 17.312 1 95.44 174 ILE A O 1
ATOM 1327 N N . HIS A 1 175 ? 15.008 28.625 19.328 1 95.44 175 HIS A N 1
ATOM 1328 C CA . HIS A 1 175 ? 14.992 27.172 19.125 1 95.44 175 HIS A CA 1
ATOM 1329 C C . HIS A 1 175 ? 14.055 26.797 17.984 1 95.44 175 HIS A C 1
ATOM 1331 O O . HIS A 1 175 ? 14.328 25.844 17.25 1 95.44 175 HIS A O 1
ATOM 1337 N N . ARG A 1 176 ? 13.031 27.5 17.922 1 95.06 176 ARG A N 1
ATOM 1338 C CA . ARG A 1 176 ? 12.109 27.266 16.812 1 95.06 176 ARG A CA 1
ATOM 1339 C C . ARG A 1 176 ? 12.797 27.516 15.469 1 95.06 176 ARG A C 1
ATOM 1341 O O . ARG A 1 176 ? 12.633 26.734 14.531 1 95.06 176 ARG A O 1
ATOM 1348 N N . HIS A 1 177 ? 13.445 28.625 15.43 1 95 177 HIS A N 1
ATOM 1349 C CA . HIS A 1 177 ? 14.172 28.953 14.203 1 95 177 HIS A CA 1
ATOM 1350 C C . HIS A 1 177 ? 15.172 27.859 13.844 1 95 177 HIS A C 1
ATOM 1352 O O . HIS A 1 177 ? 15.219 27.406 12.695 1 95 177 HIS A O 1
ATOM 1358 N N . ASN A 1 178 ? 15.922 27.422 14.805 1 95.75 178 ASN A N 1
ATOM 1359 C CA . ASN A 1 178 ? 16.891 26.344 14.586 1 95.75 178 ASN A CA 1
ATOM 1360 C C . ASN A 1 178 ? 16.203 25.062 14.148 1 95.75 178 ASN A C 1
ATOM 1362 O O . ASN A 1 178 ? 16.688 24.359 13.258 1 95.75 178 ASN A O 1
ATOM 1366 N N . LEU A 1 179 ? 15.141 24.781 14.859 1 96.5 179 LEU A N 1
ATOM 1367 C CA . LEU A 1 179 ? 14.359 23.609 14.531 1 96.5 179 LEU A CA 1
ATOM 1368 C C . LEU A 1 179 ? 13.891 23.656 13.078 1 96.5 179 LEU A C 1
ATOM 1370 O O . LEU A 1 179 ? 14.023 22.672 12.352 1 96.5 179 LEU A O 1
ATOM 1374 N N . PHE A 1 180 ? 13.375 24.797 12.656 1 95.81 180 PHE A N 1
ATOM 1375 C CA . PHE A 1 180 ? 12.883 24.953 11.297 1 95.81 180 PHE A CA 1
ATOM 1376 C C . PHE A 1 180 ? 14.016 24.781 10.289 1 95.81 180 PHE A C 1
ATOM 1378 O O . PHE A 1 180 ? 13.859 24.109 9.273 1 95.81 180 PHE A O 1
ATOM 1385 N N . ASP A 1 181 ? 15.117 25.359 10.617 1 96.25 181 ASP A N 1
ATOM 1386 C CA . ASP A 1 181 ? 16.297 25.25 9.75 1 96.25 181 ASP A CA 1
ATOM 1387 C C . ASP A 1 181 ? 16.719 23.797 9.602 1 96.25 181 ASP A C 1
ATOM 1389 O O . ASP A 1 181 ? 16.922 23.312 8.484 1 96.25 181 ASP A O 1
ATOM 1393 N N . LYS A 1 182 ? 16.766 23.109 10.695 1 96.38 182 LYS A N 1
ATOM 1394 C CA . LYS A 1 182 ? 17.172 21.703 10.68 1 96.38 182 LYS A CA 1
ATOM 1395 C C . LYS A 1 182 ? 16.172 20.859 9.883 1 96.38 182 LYS A C 1
ATOM 1397 O O . LYS A 1 182 ? 16.562 19.922 9.18 1 96.38 182 LYS A O 1
ATOM 1402 N N . MET A 1 183 ? 14.953 21.266 9.938 1 96.62 183 MET A N 1
ATOM 1403 C CA . MET A 1 183 ? 13.898 20.484 9.312 1 96.62 183 MET A CA 1
ATOM 1404 C C . MET A 1 183 ? 13.641 20.953 7.883 1 96.62 183 MET A C 1
ATOM 1406 O O . MET A 1 183 ? 12.891 20.312 7.141 1 96.62 183 MET A O 1
ATOM 1410 N N . GLY A 1 184 ? 14.172 22.031 7.465 1 95.5 184 GLY A N 1
ATOM 1411 C CA . GLY A 1 184 ? 14.039 22.547 6.113 1 95.5 184 GLY A CA 1
ATOM 1412 C C . GLY A 1 184 ? 12.672 23.156 5.844 1 95.5 184 GLY A C 1
ATOM 1413 O O . GLY A 1 184 ? 12.109 22.969 4.758 1 95.5 184 GLY A O 1
ATOM 1414 N N . VAL A 1 185 ? 12.164 23.719 6.871 1 95.38 185 VAL A N 1
ATOM 1415 C CA . VAL A 1 185 ? 10.852 24.344 6.723 1 95.38 185 VAL A CA 1
ATOM 1416 C C . VAL A 1 185 ? 10.922 25.797 7.172 1 95.38 185 VAL A C 1
ATOM 1418 O O . VAL A 1 185 ? 11.883 26.219 7.816 1 95.38 185 VAL A O 1
ATOM 1421 N N . SER A 1 186 ? 9.766 26.516 6.902 1 93.5 186 SER A N 1
ATOM 1422 C CA . SER A 1 186 ? 9.797 27.953 7.191 1 93.5 186 SER A CA 1
ATOM 1423 C C . SER A 1 186 ? 8.844 28.312 8.32 1 93.5 186 SER A C 1
ATOM 1425 O O . SER A 1 186 ? 8.93 29.391 8.898 1 93.5 186 SER A O 1
ATOM 1427 N N . ASN A 1 187 ? 7.918 27.422 8.578 1 91.69 187 ASN A N 1
ATOM 1428 C CA . ASN A 1 187 ? 6.934 27.703 9.617 1 91.69 187 ASN A CA 1
ATOM 1429 C C . ASN A 1 187 ? 6.32 26.438 10.18 1 91.69 187 ASN A C 1
ATOM 1431 O O . ASN A 1 187 ? 6.621 25.328 9.703 1 91.69 187 ASN A O 1
ATOM 1435 N N . ALA A 1 188 ? 5.496 26.594 11.18 1 93.31 188 ALA A N 1
ATOM 1436 C CA . ALA A 1 188 ? 4.906 25.469 11.891 1 93.31 188 ALA A CA 1
ATOM 1437 C C . ALA A 1 188 ? 3.994 24.656 10.977 1 93.31 188 ALA A C 1
ATOM 1439 O O . ALA A 1 188 ? 3.934 23.422 11.086 1 93.31 188 ALA A O 1
ATOM 1440 N N . ALA A 1 189 ? 3.307 25.344 10.133 1 92.06 189 ALA A N 1
ATOM 1441 C CA . ALA A 1 189 ? 2.396 24.641 9.227 1 92.06 189 ALA A CA 1
ATOM 1442 C C . ALA A 1 189 ? 3.16 23.734 8.273 1 92.06 189 ALA A C 1
ATOM 1444 O O . ALA A 1 189 ? 2.771 22.578 8.062 1 92.06 189 ALA A O 1
ATOM 1445 N N . GLU A 1 190 ? 4.172 24.203 7.742 1 92.88 190 GLU A N 1
ATOM 1446 C CA . GLU A 1 190 ? 5.008 23.406 6.859 1 92.88 190 GLU A CA 1
ATOM 1447 C C . GLU A 1 190 ? 5.609 22.219 7.605 1 92.88 190 GLU A C 1
ATOM 1449 O O . GLU A 1 190 ? 5.711 21.109 7.055 1 92.88 190 GLU A O 1
ATOM 1454 N N . LEU A 1 191 ? 6.031 22.5 8.805 1 95.56 191 LEU A N 1
ATOM 1455 C CA . LEU A 1 191 ? 6.551 21.422 9.633 1 95.56 191 LEU A CA 1
ATOM 1456 C C . LEU A 1 191 ? 5.496 20.344 9.844 1 95.56 191 LEU A C 1
ATOM 1458 O O . LEU A 1 191 ? 5.773 19.156 9.664 1 95.56 191 LEU A O 1
ATOM 1462 N N . ALA A 1 192 ? 4.332 20.766 10.195 1 94.75 192 ALA A N 1
ATOM 1463 C CA . ALA A 1 192 ? 3.23 19.844 10.43 1 94.75 192 ALA A CA 1
ATOM 1464 C C . ALA A 1 192 ? 2.898 19.047 9.172 1 94.75 192 ALA A C 1
ATOM 1466 O O . ALA A 1 192 ? 2.654 17.844 9.242 1 94.75 192 ALA A O 1
ATOM 1467 N N . LEU A 1 193 ? 2.902 19.719 8.07 1 92.88 193 LEU A N 1
ATOM 1468 C CA . LEU A 1 193 ? 2.633 19.062 6.789 1 92.88 193 LEU A CA 1
ATOM 1469 C C . LEU A 1 193 ? 3.664 17.984 6.504 1 92.88 193 LEU A C 1
ATOM 1471 O O . LEU A 1 193 ? 3.305 16.859 6.113 1 92.88 193 LEU A O 1
ATOM 1475 N N . LEU A 1 194 ? 4.848 18.344 6.723 1 92.94 194 LEU A N 1
ATOM 1476 C CA . LEU A 1 194 ? 5.949 17.422 6.508 1 92.94 194 LEU A CA 1
ATOM 1477 C C . LEU A 1 194 ? 5.812 16.188 7.402 1 92.94 194 LEU A C 1
ATOM 1479 O O . LEU A 1 194 ? 5.957 15.055 6.938 1 92.94 194 LEU A O 1
ATOM 1483 N N . LEU A 1 195 ? 5.449 16.406 8.617 1 93.75 195 LEU A N 1
ATOM 1484 C CA . LEU A 1 195 ? 5.328 15.312 9.586 1 93.75 195 LEU A CA 1
ATOM 1485 C C . LEU A 1 195 ? 4.098 14.461 9.289 1 93.75 195 LEU A C 1
ATOM 1487 O O . LEU A 1 195 ? 4.129 13.234 9.445 1 93.75 195 LEU A O 1
ATOM 1491 N N . GLY A 1 196 ? 3.064 15.125 8.891 1 91.81 196 GLY A N 1
ATOM 1492 C CA . GLY A 1 196 ? 1.865 14.391 8.516 1 91.81 196 GLY A CA 1
ATOM 1493 C C . GLY A 1 196 ? 2.092 13.422 7.371 1 91.81 196 GLY A C 1
ATOM 1494 O O . GLY A 1 196 ? 1.65 12.273 7.43 1 91.81 196 GLY A O 1
ATOM 1495 N N . ARG A 1 197 ? 2.773 13.883 6.414 1 90.12 197 ARG A N 1
ATOM 1496 C CA . ARG A 1 197 ? 3.094 13.039 5.262 1 90.12 197 ARG A CA 1
ATOM 1497 C C . ARG A 1 197 ? 3.906 11.82 5.684 1 90.12 197 ARG A C 1
ATOM 1499 O O . ARG A 1 197 ? 3.688 10.719 5.18 1 90.12 197 ARG A O 1
ATOM 1506 N N . HIS A 1 198 ? 4.773 12.078 6.609 1 90.06 198 HIS A N 1
ATOM 1507 C CA . HIS A 1 198 ? 5.66 11.031 7.094 1 90.06 198 HIS A CA 1
ATOM 1508 C C . HIS A 1 198 ? 4.891 9.992 7.902 1 90.06 198 HIS A C 1
ATOM 1510 O O . HIS A 1 198 ? 5.152 8.789 7.789 1 90.06 198 HIS A O 1
ATOM 1516 N N . GLN A 1 199 ? 4.027 10.469 8.648 1 86.38 199 GLN A N 1
ATOM 1517 C CA . GLN A 1 199 ? 3.266 9.578 9.523 1 86.38 199 GLN A CA 1
ATOM 1518 C C . GLN A 1 199 ? 2.336 8.68 8.711 1 86.38 199 GLN A C 1
ATOM 1520 O O . GLN A 1 199 ? 2.072 7.539 9.102 1 86.38 199 GLN A O 1
ATOM 1525 N N . ALA A 1 200 ? 1.927 9.164 7.574 1 81.38 200 ALA A N 1
ATOM 1526 C CA . ALA A 1 200 ? 0.993 8.391 6.758 1 81.38 200 ALA A CA 1
ATOM 1527 C C . ALA A 1 200 ? 1.72 7.305 5.969 1 81.38 200 ALA A C 1
ATOM 1529 O O . ALA A 1 200 ? 1.117 6.301 5.586 1 81.38 200 ALA A O 1
ATOM 1530 N N . GLN A 1 201 ? 2.883 7.543 5.727 1 75.94 201 GLN A N 1
ATOM 1531 C CA . GLN A 1 201 ? 3.662 6.582 4.949 1 75.94 201 GLN A CA 1
ATOM 1532 C C . GLN A 1 201 ? 4.172 5.449 5.836 1 75.94 201 GLN A C 1
ATOM 1534 O O . GLN A 1 201 ? 4.547 4.383 5.336 1 75.94 201 GLN A O 1
ATOM 1539 N N . GLY A 1 202 ? 4.328 5.621 7.191 1 66.19 202 GLY A N 1
ATOM 1540 C CA . GLY A 1 202 ? 4.883 4.598 8.062 1 66.19 202 GLY A CA 1
ATOM 1541 C C . GLY A 1 202 ? 3.824 3.703 8.68 1 66.19 202 GLY A C 1
ATOM 1542 O O . GLY A 1 202 ? 2.629 3.994 8.594 1 66.19 202 GLY A O 1
ATOM 1543 N N . MET B 1 1 ? -18.031 -2.967 14.586 1 46.66 1 MET B N 1
ATOM 1544 C CA . MET B 1 1 ? -18.234 -3.367 13.195 1 46.66 1 MET B CA 1
ATOM 1545 C C . MET B 1 1 ? -17.984 -4.859 13.016 1 46.66 1 MET B C 1
ATOM 1547 O O . MET B 1 1 ? -17 -5.395 13.555 1 46.66 1 MET B O 1
ATOM 1551 N N . SER B 1 2 ? -18.938 -5.656 12.688 1 58.94 2 SER B N 1
ATOM 1552 C CA . SER B 1 2 ? -18.938 -7.109 12.836 1 58.94 2 SER B CA 1
ATOM 1553 C C . SER B 1 2 ? -17.984 -7.766 11.852 1 58.94 2 SER B C 1
ATOM 1555 O O . SER B 1 2 ? -17.953 -7.406 10.672 1 58.94 2 SER B O 1
ATOM 1557 N N . ASN B 1 3 ? -16.75 -8.242 12.289 1 74.44 3 ASN B N 1
ATOM 1558 C CA . ASN B 1 3 ? -15.805 -9.102 11.578 1 74.44 3 ASN B CA 1
ATOM 1559 C C . ASN B 1 3 ? -16.484 -10.359 11.047 1 74.44 3 ASN B C 1
ATOM 1561 O O . ASN B 1 3 ? -16.562 -11.375 11.742 1 74.44 3 ASN B O 1
ATOM 1565 N N . ALA B 1 4 ? -17.172 -10.109 9.836 1 93.06 4 ALA B N 1
ATOM 1566 C CA . ALA B 1 4 ? -17.953 -11.195 9.25 1 93.06 4 ALA B CA 1
ATOM 1567 C C . ALA B 1 4 ? -17.078 -12.078 8.359 1 93.06 4 ALA B C 1
ATOM 1569 O O . ALA B 1 4 ? -16.047 -11.641 7.859 1 93.06 4 ALA B O 1
ATOM 1570 N N . ILE B 1 5 ? -17.469 -13.352 8.383 1 97.94 5 ILE B N 1
ATOM 1571 C CA . ILE B 1 5 ? -16.828 -14.312 7.484 1 97.94 5 ILE B CA 1
ATOM 1572 C C . ILE B 1 5 ? -17.859 -14.812 6.469 1 97.94 5 ILE B C 1
ATOM 1574 O O . ILE B 1 5 ? -18.938 -15.289 6.844 1 97.94 5 ILE B O 1
ATOM 1578 N N . PHE B 1 6 ? -17.531 -14.664 5.258 1 98.5 6 PHE B N 1
ATOM 1579 C CA . PHE B 1 6 ? -18.406 -15.109 4.18 1 98.5 6 PHE B CA 1
ATOM 1580 C C . PHE B 1 6 ? -17.766 -16.25 3.4 1 98.5 6 PHE B C 1
ATOM 1582 O O . PHE B 1 6 ? -16.578 -16.219 3.105 1 98.5 6 PHE B O 1
ATOM 1589 N N . VAL B 1 7 ? -18.562 -17.25 3.164 1 98.38 7 VAL B N 1
ATOM 1590 C CA . VAL B 1 7 ? -18.125 -18.359 2.314 1 98.38 7 VAL B CA 1
ATOM 1591 C C . VAL B 1 7 ? -18.969 -18.375 1.035 1 98.38 7 VAL B C 1
ATOM 1593 O O . VAL B 1 7 ? -20.188 -18.531 1.085 1 98.38 7 VAL B O 1
ATOM 1596 N N . ILE B 1 8 ? -18.344 -18.125 -0.067 1 98.69 8 ILE B N 1
ATOM 1597 C CA . ILE B 1 8 ? -19.016 -18.125 -1.357 1 98.69 8 ILE B CA 1
ATOM 1598 C C . ILE B 1 8 ? -18.5 -19.297 -2.207 1 98.69 8 ILE B C 1
ATOM 1600 O O . ILE B 1 8 ? -17.375 -19.25 -2.703 1 98.69 8 ILE B O 1
ATOM 1604 N N . ASP B 1 9 ? -19.297 -20.266 -2.385 1 98.31 9 ASP B N 1
ATOM 1605 C CA . ASP B 1 9 ? -18.938 -21.516 -3.061 1 98.31 9 ASP B CA 1
ATOM 1606 C C . ASP B 1 9 ? -20.188 -22.219 -3.592 1 98.31 9 ASP B C 1
ATOM 1608 O O . ASP B 1 9 ? -21.172 -22.375 -2.869 1 98.31 9 ASP B O 1
ATOM 1612 N N . ASP B 1 10 ? -20.094 -22.656 -4.863 1 97.62 10 ASP B N 1
ATOM 1613 C CA . ASP B 1 10 ? -21.297 -23.25 -5.438 1 97.62 10 ASP B CA 1
ATOM 1614 C C . ASP B 1 10 ? -21.469 -24.703 -4.98 1 97.62 10 ASP B C 1
ATOM 1616 O O . ASP B 1 10 ? -22.531 -25.281 -5.148 1 97.62 10 ASP B O 1
ATOM 1620 N N . GLU B 1 11 ? -20.5 -25.25 -4.355 1 97 11 GLU B N 1
ATOM 1621 C CA . GLU B 1 11 ? -20.547 -26.641 -3.887 1 97 11 GLU B CA 1
ATOM 1622 C C . GLU B 1 11 ? -21.047 -26.703 -2.443 1 97 11 GLU B C 1
ATOM 1624 O O . GLU B 1 11 ? -20.359 -26.234 -1.528 1 97 11 GLU B O 1
ATOM 1629 N N . ALA B 1 12 ? -22.125 -27.391 -2.248 1 97.62 12 ALA B N 1
ATOM 1630 C CA . ALA B 1 12 ? -22.781 -27.453 -0.942 1 97.62 12 ALA B CA 1
ATOM 1631 C C . ALA B 1 12 ? -21.875 -28.141 0.086 1 97.62 12 ALA B C 1
ATOM 1633 O O . ALA B 1 12 ? -21.828 -27.719 1.248 1 97.62 12 ALA B O 1
ATOM 1634 N N . ASP B 1 13 ? -21.203 -29.188 -0.322 1 97 13 ASP B N 1
ATOM 1635 C CA . ASP B 1 13 ? -20.344 -29.938 0.59 1 97 13 ASP B CA 1
ATOM 1636 C C . ASP B 1 13 ? -19.219 -29.062 1.142 1 97 13 ASP B C 1
ATOM 1638 O O . ASP B 1 13 ? -18.844 -29.188 2.309 1 97 13 ASP B O 1
ATOM 1642 N N . VAL B 1 14 ? -18.734 -28.219 0.292 1 96.31 14 VAL B N 1
ATOM 1643 C CA . VAL B 1 14 ? -17.656 -27.312 0.702 1 96.31 14 VAL B CA 1
ATOM 1644 C C . VAL B 1 14 ? -18.188 -26.297 1.7 1 96.31 14 VAL B C 1
ATOM 1646 O O . VAL B 1 14 ? -17.562 -26.062 2.742 1 96.31 14 VAL B O 1
ATOM 1649 N N . ARG B 1 15 ? -19.328 -25.656 1.425 1 97.81 15 ARG B N 1
ATOM 1650 C CA . ARG B 1 15 ? -19.938 -24.688 2.336 1 97.81 15 ARG B CA 1
ATOM 1651 C C . ARG B 1 15 ? -20.203 -25.312 3.697 1 97.81 15 ARG B C 1
ATOM 1653 O O . ARG B 1 15 ? -19.922 -24.719 4.734 1 97.81 15 ARG B O 1
ATOM 1660 N N . GLU B 1 16 ? -20.703 -26.484 3.688 1 97.25 16 GLU B N 1
ATOM 1661 C CA . GLU B 1 16 ? -21.031 -27.188 4.926 1 97.25 16 GLU B CA 1
ATOM 1662 C C . GLU B 1 16 ? -19.766 -27.484 5.738 1 97.25 16 GLU B C 1
ATOM 1664 O O . GLU B 1 16 ? -19.734 -27.219 6.941 1 97.25 16 GLU B O 1
ATOM 1669 N N . ALA B 1 17 ? -18.781 -28.047 5.07 1 96.12 17 ALA B N 1
ATOM 1670 C CA . ALA B 1 17 ? -17.531 -28.391 5.734 1 96.12 17 ALA B CA 1
ATOM 1671 C C . ALA B 1 17 ? -16.875 -27.156 6.348 1 96.12 17 ALA B C 1
ATOM 1673 O O . ALA B 1 17 ? -16.438 -27.188 7.504 1 96.12 17 ALA B O 1
ATOM 1674 N N . LEU B 1 18 ? -16.812 -26.078 5.602 1 96.81 18 LEU B N 1
ATOM 1675 C CA . LEU B 1 18 ? -16.188 -24.859 6.09 1 96.81 18 LEU B CA 1
ATOM 1676 C C . LEU B 1 18 ? -17 -24.234 7.219 1 96.81 18 LEU B C 1
ATOM 1678 O O . LEU B 1 18 ? -16.438 -23.719 8.188 1 96.81 18 LEU B O 1
ATOM 1682 N N . SER B 1 19 ? -18.297 -24.219 7.043 1 96.56 19 SER B N 1
ATOM 1683 C CA . SER B 1 19 ? -19.156 -23.703 8.102 1 96.56 19 SER B CA 1
ATOM 1684 C C . SER B 1 19 ? -18.922 -24.438 9.414 1 9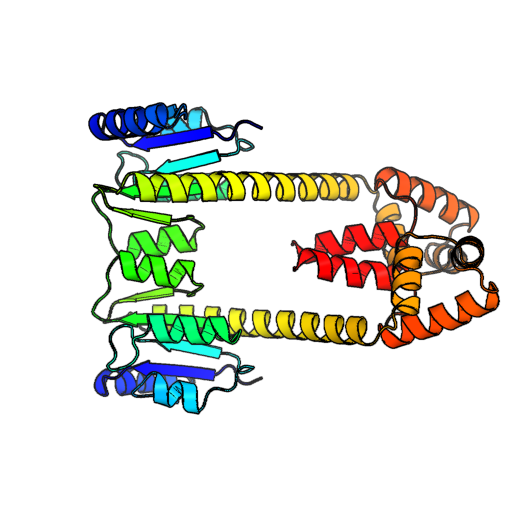6.56 19 SER B C 1
ATOM 1686 O O . SER B 1 19 ? -18.781 -23.812 10.469 1 96.56 19 SER B O 1
ATOM 1688 N N . TRP B 1 20 ? -18.875 -25.703 9.305 1 96.38 20 TRP B N 1
ATOM 1689 C CA . TRP B 1 20 ? -18.656 -26.531 10.484 1 96.38 20 TRP B CA 1
ATOM 1690 C C . TRP B 1 20 ? -17.328 -26.203 11.141 1 96.38 20 TRP B C 1
ATOM 1692 O O . TRP B 1 20 ? -17.25 -25.984 12.352 1 96.38 20 TRP B O 1
ATOM 1702 N N . MET B 1 21 ? -16.297 -26.219 10.352 1 95.31 21 MET B N 1
ATOM 1703 C CA . MET B 1 21 ? -14.961 -25.938 10.859 1 95.31 21 MET B CA 1
ATOM 1704 C C . MET B 1 21 ? -14.922 -24.578 11.547 1 95.31 21 MET B C 1
ATOM 1706 O O . MET B 1 21 ? -14.422 -24.453 12.664 1 95.31 21 MET B O 1
ATOM 1710 N N . LEU B 1 22 ? -15.477 -23.562 10.883 1 96.12 22 LEU B N 1
ATOM 1711 C CA . LEU B 1 22 ? -15.422 -22.188 11.383 1 96.12 22 LEU B CA 1
ATOM 1712 C C . LEU B 1 22 ? -16.266 -22.031 12.641 1 96.12 22 LEU B C 1
ATOM 1714 O O . LEU B 1 22 ? -15.867 -21.344 13.586 1 96.12 22 LEU B O 1
ATOM 1718 N N . GLU B 1 23 ? -17.422 -22.641 12.633 1 95.56 23 GLU B N 1
ATOM 1719 C CA . GLU B 1 23 ? -18.266 -22.609 13.82 1 95.56 23 GLU B CA 1
ATOM 1720 C C . GLU B 1 23 ? -17.562 -23.25 15.016 1 95.56 23 GLU B C 1
ATOM 1722 O O . GLU B 1 23 ? -17.656 -22.75 16.141 1 95.56 23 GLU B O 1
ATOM 1727 N N . GLY B 1 24 ? -16.906 -24.312 14.734 1 94.81 24 GLY B N 1
ATOM 1728 C CA . GLY B 1 24 ? -16.125 -24.969 15.773 1 94.81 24 GLY B CA 1
ATOM 1729 C C . GLY B 1 24 ? -15.047 -24.078 16.359 1 94.81 24 GLY B C 1
ATOM 1730 O O . GLY B 1 24 ? -14.633 -24.266 17.516 1 94.81 24 GLY B O 1
ATOM 1731 N N . CYS B 1 25 ? -14.648 -23.172 15.617 1 93.56 25 CYS B N 1
ATOM 1732 C CA . CYS B 1 25 ? -13.617 -22.25 16.062 1 93.56 25 CYS B CA 1
ATOM 1733 C C . CYS B 1 25 ? -14.234 -20.969 16.609 1 93.56 25 CYS B C 1
ATOM 1735 O O . CYS B 1 25 ? -13.523 -20 16.859 1 93.56 25 CYS B O 1
ATOM 1737 N N . GLY B 1 26 ? -15.516 -20.906 16.672 1 92.62 26 GLY B N 1
ATOM 1738 C CA . GLY B 1 26 ? -16.203 -19.797 17.312 1 92.62 26 GLY B CA 1
ATOM 1739 C C . GLY B 1 26 ? -16.688 -18.734 16.344 1 92.62 26 GLY B C 1
ATOM 1740 O O . GLY B 1 26 ? -17.125 -17.656 16.75 1 92.62 26 GLY B O 1
ATOM 1741 N N . TYR B 1 27 ? -16.578 -19.078 15.062 1 94.25 27 TYR B N 1
ATOM 1742 C CA . TYR B 1 27 ? -17.062 -18.125 14.062 1 94.25 27 TYR B CA 1
ATOM 1743 C C . TYR B 1 27 ? -18.453 -18.5 13.578 1 94.25 27 TYR B C 1
ATOM 1745 O O . TYR B 1 27 ? -18.922 -19.609 13.836 1 94.25 27 TYR B O 1
ATOM 1753 N N . GLN B 1 28 ? -19.156 -17.516 13.023 1 93.56 28 GLN B N 1
ATOM 1754 C CA . GLN B 1 28 ? -20.453 -17.734 12.391 1 93.56 28 GLN B CA 1
ATOM 1755 C C . GLN B 1 28 ? -20.438 -17.297 10.93 1 93.56 28 GLN B C 1
ATOM 1757 O O . GLN B 1 28 ? -20.859 -16.172 10.617 1 93.56 28 GLN B O 1
ATOM 1762 N N . PRO B 1 29 ? -19.953 -18.188 10.078 1 97.06 29 PRO B N 1
ATOM 1763 C CA . PRO B 1 29 ? -19.859 -17.797 8.672 1 97.06 29 PRO B CA 1
ATOM 1764 C C . PRO B 1 29 ? -21.219 -17.719 7.984 1 97.06 29 PRO B C 1
ATOM 1766 O O . PRO B 1 29 ? -22.156 -18.438 8.367 1 97.06 29 PRO B O 1
ATOM 1769 N N . ARG B 1 30 ? -21.422 -16.812 7.156 1 97.75 30 ARG B N 1
ATOM 1770 C CA . ARG B 1 30 ? -22.547 -16.766 6.242 1 97.75 30 ARG B CA 1
ATOM 1771 C C . ARG B 1 30 ? -22.188 -17.359 4.883 1 97.75 30 ARG B C 1
ATOM 1773 O O . ARG B 1 30 ? -21.203 -16.922 4.258 1 97.75 30 ARG B O 1
ATOM 1780 N N . CYS B 1 31 ? -22.969 -18.266 4.43 1 98.31 31 CYS B N 1
ATOM 1781 C CA . CYS B 1 31 ? -22.641 -18.984 3.211 1 98.31 31 CYS B CA 1
ATOM 1782 C C . CYS B 1 31 ? -23.531 -18.562 2.055 1 98.31 31 CYS B C 1
ATOM 1784 O O . CYS B 1 31 ? -24.719 -18.297 2.248 1 98.31 31 CYS B O 1
ATOM 1786 N N . PHE B 1 32 ? -22.953 -18.516 0.912 1 98.56 32 PHE B N 1
ATOM 1787 C CA . PHE B 1 32 ? -23.656 -18.203 -0.319 1 98.56 32 PHE B CA 1
ATOM 1788 C C . PHE B 1 32 ? -23.312 -19.203 -1.419 1 98.56 32 PHE B C 1
ATOM 1790 O O . PHE B 1 32 ? -22.156 -19.578 -1.575 1 98.56 32 PHE B O 1
ATOM 1797 N N . ALA B 1 33 ? -24.281 -19.609 -2.242 1 98.19 33 ALA B N 1
ATOM 1798 C CA . ALA B 1 33 ? -24.094 -20.641 -3.252 1 98.19 33 ALA B CA 1
ATOM 1799 C C . ALA B 1 33 ? -23.688 -20.031 -4.594 1 98.19 33 ALA B C 1
ATOM 1801 O O . ALA B 1 33 ? -23.469 -20.766 -5.566 1 98.19 33 ALA B O 1
ATOM 1802 N N . SER B 1 34 ? -23.703 -18.703 -4.621 1 98.12 34 SER B N 1
ATOM 1803 C CA . SER B 1 34 ? -23.297 -18.016 -5.844 1 98.12 34 SER B CA 1
ATOM 1804 C C . SER B 1 34 ? -22.812 -16.609 -5.551 1 98.12 34 SER B C 1
ATOM 1806 O O . SER B 1 34 ? -23.141 -16.031 -4.512 1 98.12 34 SER B O 1
ATOM 1808 N N . ALA B 1 35 ? -22 -16.078 -6.508 1 98.31 35 ALA B N 1
ATOM 1809 C CA . ALA B 1 35 ? -21.531 -14.711 -6.41 1 98.31 35 ALA B CA 1
ATOM 1810 C C . ALA B 1 35 ? -22.703 -13.727 -6.398 1 98.31 35 ALA B C 1
ATOM 1812 O O . ALA B 1 35 ? -22.688 -12.75 -5.648 1 98.31 35 ALA B O 1
ATOM 1813 N N . GLN B 1 36 ? -23.656 -13.992 -7.188 1 97.81 36 GLN B N 1
ATOM 1814 C CA . GLN B 1 36 ? -24.828 -13.117 -7.309 1 97.81 36 GLN B CA 1
ATOM 1815 C C . GLN B 1 36 ? -25.594 -13.031 -5.992 1 97.81 36 GLN B C 1
ATOM 1817 O O . GLN B 1 36 ? -26.016 -11.953 -5.582 1 97.81 36 GLN B O 1
ATOM 1822 N N . ALA B 1 37 ? -25.797 -14.18 -5.395 1 98.06 37 ALA B N 1
ATOM 1823 C CA . ALA B 1 37 ? -26.5 -14.211 -4.113 1 98.06 37 ALA B CA 1
ATOM 1824 C C . ALA B 1 37 ? -25.766 -13.391 -3.062 1 98.06 37 ALA B C 1
ATOM 1826 O O . ALA B 1 37 ? -26.391 -12.68 -2.273 1 98.06 37 ALA B O 1
ATOM 1827 N N . PHE B 1 38 ? -24.516 -13.492 -3.016 1 98.31 38 PHE B N 1
ATOM 1828 C CA . PHE B 1 38 ? -23.688 -12.742 -2.076 1 98.31 38 PHE B CA 1
ATOM 1829 C C . PHE B 1 38 ? -23.781 -11.242 -2.346 1 98.31 38 PHE B C 1
ATOM 1831 O O . PHE B 1 38 ? -24.047 -10.461 -1.431 1 98.31 38 PHE B O 1
ATOM 1838 N N . LEU B 1 39 ? -23.609 -10.82 -3.699 1 98.06 39 LEU B N 1
ATOM 1839 C CA . LEU B 1 39 ? -23.641 -9.414 -4.086 1 98.06 39 LEU B CA 1
ATOM 1840 C C . LEU B 1 39 ? -24.984 -8.789 -3.75 1 98.06 39 LEU B C 1
ATOM 1842 O O . LEU B 1 39 ? -25.062 -7.605 -3.404 1 98.06 39 LEU B O 1
ATOM 1846 N N . ALA B 1 40 ? -26.031 -9.633 -3.854 1 97.5 40 ALA B N 1
ATOM 1847 C CA . ALA B 1 40 ? -27.391 -9.141 -3.584 1 97.5 40 ALA B CA 1
ATOM 1848 C C . ALA B 1 40 ? -27.531 -8.703 -2.129 1 97.5 40 ALA B C 1
ATOM 1850 O O . ALA B 1 40 ? -28.359 -7.844 -1.81 1 97.5 40 ALA B O 1
ATOM 1851 N N . GLU B 1 41 ? -26.719 -9.219 -1.283 1 96.38 41 GLU B N 1
ATOM 1852 C CA . GLU B 1 41 ? -26.844 -8.938 0.143 1 96.38 41 GLU B CA 1
ATOM 1853 C C . GLU B 1 41 ? -25.672 -8.117 0.65 1 96.38 41 GLU B C 1
ATOM 1855 O O . GLU B 1 41 ? -25.609 -7.762 1.83 1 96.38 41 GLU B O 1
ATOM 1860 N N . LEU B 1 42 ? -24.781 -7.773 -0.157 1 95.19 42 LEU B N 1
ATOM 1861 C CA . LEU B 1 42 ? -23.531 -7.137 0.241 1 95.19 42 LEU B CA 1
ATOM 1862 C C . LEU B 1 42 ? -23.797 -5.727 0.763 1 95.19 42 LEU B C 1
ATOM 1864 O O . LEU B 1 42 ? -24.469 -4.93 0.108 1 95.19 42 LEU B O 1
ATOM 1868 N N . ASP B 1 43 ? -23.266 -5.508 1.906 1 93.75 43 ASP B N 1
ATOM 1869 C CA . ASP B 1 43 ? -23.078 -4.152 2.408 1 93.75 43 ASP B CA 1
ATOM 1870 C C . ASP B 1 43 ? -21.688 -3.629 2.059 1 93.75 43 ASP B C 1
ATOM 1872 O O . ASP B 1 43 ? -20.672 -4.156 2.541 1 93.75 43 ASP B O 1
ATOM 1876 N N . PRO B 1 44 ? -21.594 -2.629 1.248 1 91.19 44 PRO B N 1
ATOM 1877 C CA . PRO B 1 44 ? -20.297 -2.152 0.744 1 91.19 44 PRO B CA 1
ATOM 1878 C C . PRO B 1 44 ? -19.359 -1.679 1.857 1 91.19 44 PRO B C 1
ATOM 1880 O O . PRO B 1 44 ? -18.172 -1.482 1.627 1 91.19 44 PRO B O 1
ATOM 1883 N N . THR B 1 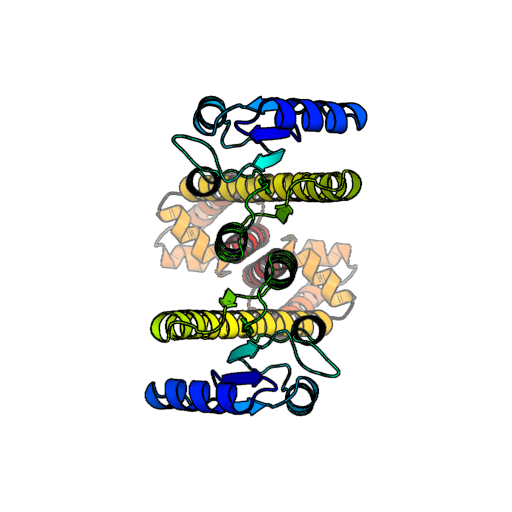45 ? -19.875 -1.492 3.025 1 90.62 45 THR B N 1
ATOM 1884 C CA . THR B 1 45 ? -19.031 -1.003 4.117 1 90.62 45 THR B CA 1
ATOM 1885 C C . THR B 1 45 ? -18.688 -2.133 5.082 1 90.62 45 THR B C 1
ATOM 1887 O O . THR B 1 45 ? -17.906 -1.945 6.012 1 90.62 45 THR B O 1
ATOM 1890 N N . GLN B 1 46 ? -19.25 -3.242 4.816 1 93.5 46 GLN B N 1
ATOM 1891 C CA . GLN B 1 46 ? -19.078 -4.379 5.719 1 93.5 46 GLN B CA 1
ATOM 1892 C C . GLN B 1 46 ? -17.625 -4.848 5.742 1 93.5 46 GLN B C 1
ATOM 1894 O O . GLN B 1 46 ? -16.984 -4.961 4.691 1 93.5 46 GLN B O 1
ATOM 1899 N N . THR B 1 47 ? -17.141 -5.035 7.012 1 96.94 47 THR B N 1
ATOM 1900 C CA . THR B 1 47 ? -15.789 -5.57 7.18 1 96.94 47 THR B CA 1
ATOM 1901 C C . THR B 1 47 ? -15.836 -7.082 7.395 1 96.94 47 THR B C 1
ATOM 1903 O O . THR B 1 47 ? -16.875 -7.629 7.789 1 96.94 47 THR B O 1
ATOM 1906 N N . GLY B 1 48 ? -14.719 -7.684 7.105 1 97.88 48 GLY B N 1
ATOM 1907 C CA . GLY B 1 48 ? -14.609 -9.117 7.301 1 97.88 48 GLY B CA 1
ATOM 1908 C C . GLY B 1 48 ? -13.758 -9.805 6.246 1 97.88 48 GLY B C 1
ATOM 1909 O O . GLY B 1 48 ? -12.898 -9.172 5.633 1 97.88 48 GLY B O 1
ATOM 1910 N N . VAL B 1 49 ? -14.016 -11.125 6.098 1 98.44 49 VAL B N 1
ATOM 1911 C CA . VAL B 1 49 ? -13.266 -11.945 5.156 1 98.44 49 VAL B CA 1
ATOM 1912 C C . VAL B 1 49 ? -14.227 -12.711 4.246 1 98.44 49 VAL B C 1
ATOM 1914 O O . VAL B 1 49 ? -15.203 -13.289 4.719 1 98.44 49 VAL B O 1
ATOM 1917 N N . ALA B 1 50 ? -13.984 -12.594 2.998 1 98.5 50 ALA B N 1
ATOM 1918 C CA . ALA B 1 50 ? -14.703 -13.398 2.014 1 98.5 50 ALA B CA 1
ATOM 1919 C C . ALA B 1 50 ? -13.828 -14.539 1.493 1 98.5 50 ALA B C 1
ATOM 1921 O O . ALA B 1 50 ? -12.773 -14.297 0.91 1 98.5 50 ALA B O 1
ATOM 1922 N N . ILE B 1 51 ? -14.219 -15.758 1.79 1 98.62 51 ILE B N 1
ATOM 1923 C CA . ILE B 1 51 ? -13.594 -16.938 1.21 1 98.62 51 ILE B CA 1
ATOM 1924 C C . ILE B 1 51 ? -14.305 -17.312 -0.09 1 98.62 51 ILE B C 1
ATOM 1926 O O . ILE B 1 51 ? -15.477 -17.703 -0.078 1 98.62 51 ILE B O 1
ATOM 1930 N N . ILE B 1 52 ? -13.578 -17.266 -1.147 1 98.75 52 ILE B N 1
ATOM 1931 C CA . ILE B 1 52 ? -14.234 -17.25 -2.451 1 98.75 52 ILE B CA 1
ATOM 1932 C C . ILE B 1 52 ? -13.727 -18.406 -3.305 1 98.75 52 ILE B C 1
ATOM 1934 O O . ILE B 1 52 ? -12.516 -18.547 -3.508 1 98.75 52 ILE B O 1
ATOM 1938 N N . ASP B 1 53 ? -14.625 -19.188 -3.82 1 98.19 53 ASP B N 1
ATOM 1939 C CA . ASP B 1 53 ? -14.289 -20.141 -4.867 1 98.19 53 ASP B CA 1
ATOM 1940 C C . ASP B 1 53 ? -14.086 -19.453 -6.207 1 98.19 53 ASP B C 1
ATOM 1942 O O . ASP B 1 53 ? -14.758 -18.453 -6.504 1 98.19 53 ASP B O 1
ATOM 1946 N N . ILE B 1 54 ? -13.266 -19.953 -6.992 1 97.25 54 ILE B N 1
ATOM 1947 C CA . ILE B 1 54 ? -13.008 -19.344 -8.289 1 97.25 54 ILE B CA 1
ATOM 1948 C C . ILE B 1 54 ? -14.023 -19.844 -9.312 1 97.25 54 ILE B C 1
ATOM 1950 O O . ILE B 1 54 ? -14.625 -19.047 -10.039 1 97.25 54 ILE B O 1
ATOM 1954 N N . LYS B 1 55 ? -14.156 -21.188 -9.383 1 95.88 55 LYS B N 1
ATOM 1955 C CA . LYS B 1 55 ? -15.039 -21.766 -10.391 1 95.88 55 LYS B CA 1
ATOM 1956 C C . LYS B 1 55 ? -16.484 -21.797 -9.898 1 95.88 55 LYS B C 1
ATOM 1958 O O . LYS B 1 55 ? -16.875 -22.719 -9.172 1 95.88 55 LYS B O 1
ATOM 1963 N N . MET B 1 56 ? -17.25 -20.906 -10.242 1 96.75 56 MET B N 1
ATOM 1964 C CA . MET B 1 56 ? -18.688 -20.844 -9.984 1 96.75 56 MET B CA 1
ATOM 1965 C C . MET B 1 56 ? -19.453 -20.516 -11.258 1 96.75 56 MET B C 1
ATOM 1967 O O . MET B 1 56 ? -18.953 -19.812 -12.125 1 96.75 56 MET B O 1
ATOM 1971 N N . PRO B 1 57 ? -20.656 -21.047 -11.359 1 96.31 57 PRO B N 1
ATOM 1972 C CA . PRO B 1 57 ? -21.453 -20.75 -12.547 1 96.31 57 PRO B CA 1
ATOM 1973 C C . PRO B 1 57 ? -21.859 -19.281 -12.641 1 96.31 57 PRO B C 1
ATOM 1975 O O . PRO B 1 57 ? -21.906 -18.578 -11.625 1 96.31 57 PRO B O 1
ATOM 1978 N N . VAL B 1 58 ? -22.125 -18.719 -13.914 1 95.94 58 VAL B N 1
ATOM 1979 C CA . VAL B 1 58 ? -22.625 -17.391 -14.242 1 95.94 58 VAL B CA 1
ATOM 1980 C C . VAL B 1 58 ? -21.547 -16.344 -13.977 1 95.94 58 VAL B C 1
ATOM 1982 O O . VAL B 1 58 ? -21.047 -15.719 -14.914 1 95.94 58 VAL B O 1
ATOM 1985 N N . MET B 1 59 ? -21.125 -16.188 -12.648 1 96.88 59 MET B N 1
ATOM 1986 C CA . MET B 1 59 ? -20.047 -15.289 -12.234 1 96.88 59 MET B CA 1
ATOM 1987 C C . MET B 1 59 ? -18.984 -16.047 -11.438 1 96.88 59 MET B C 1
ATOM 1989 O O . MET B 1 59 ? -19.281 -16.625 -10.398 1 96.88 59 MET B O 1
ATOM 1993 N N . ASP B 1 60 ? -17.734 -15.977 -11.953 1 97 60 ASP B N 1
ATOM 1994 C CA . ASP B 1 60 ? -16.703 -16.734 -11.25 1 97 60 ASP B CA 1
ATOM 1995 C C . ASP B 1 60 ? -16.062 -15.898 -10.148 1 97 60 ASP B C 1
ATOM 1997 O O . ASP B 1 60 ? -16.406 -14.727 -9.977 1 97 60 ASP B O 1
ATOM 2001 N N . GLY B 1 61 ? -15.219 -16.469 -9.414 1 98.25 61 GLY B N 1
ATOM 2002 C CA . GLY B 1 61 ? -14.625 -15.812 -8.258 1 98.25 61 GLY B CA 1
ATOM 2003 C C . GLY B 1 61 ? -13.844 -14.562 -8.617 1 98.25 61 GLY B C 1
ATOM 2004 O O . GLY B 1 61 ? -13.859 -13.578 -7.875 1 98.25 61 GLY B O 1
ATOM 2005 N N . LEU B 1 62 ? -13.141 -14.555 -9.703 1 98.38 62 LEU B N 1
ATOM 2006 C CA . LEU B 1 62 ? -12.344 -13.406 -10.117 1 98.38 62 LEU B CA 1
ATOM 2007 C C . LEU B 1 62 ? -13.242 -12.258 -10.562 1 98.38 62 LEU B C 1
ATOM 2009 O O . LEU B 1 62 ? -12.914 -11.086 -10.336 1 98.38 62 LEU B O 1
ATOM 2013 N N . GLU B 1 63 ? -14.297 -12.578 -11.234 1 98.38 63 GLU B N 1
ATOM 2014 C CA . GLU B 1 63 ? -15.297 -11.57 -11.578 1 98.38 63 GLU B CA 1
ATOM 2015 C C . GLU B 1 63 ? -15.906 -10.953 -10.32 1 98.38 63 GLU B C 1
ATOM 2017 O O . GLU B 1 63 ? -16.156 -9.75 -10.266 1 98.38 63 GLU B O 1
ATOM 2022 N N . LEU B 1 64 ? -16.203 -11.836 -9.375 1 98.62 64 LEU B N 1
ATOM 2023 C CA . LEU B 1 64 ? -16.688 -11.336 -8.094 1 98.62 64 LEU B CA 1
ATOM 2024 C C . LEU B 1 64 ? -15.695 -10.375 -7.461 1 98.62 64 LEU B C 1
ATOM 2026 O O . LEU B 1 64 ? -16.078 -9.312 -6.973 1 98.62 64 LEU B O 1
ATOM 2030 N N . GLN B 1 65 ? -14.438 -10.727 -7.441 1 98.5 65 GLN B N 1
ATOM 2031 C CA . GLN B 1 65 ? -13.391 -9.852 -6.918 1 98.5 65 GLN B CA 1
ATOM 2032 C C . GLN B 1 65 ? -13.406 -8.492 -7.613 1 98.5 65 GLN B C 1
ATOM 2034 O O . GLN B 1 65 ? -13.297 -7.453 -6.961 1 98.5 65 GLN B O 1
ATOM 2039 N N . ALA B 1 66 ? -13.5 -8.508 -8.914 1 98.31 66 ALA B N 1
ATOM 2040 C CA . ALA B 1 66 ? -13.539 -7.27 -9.68 1 98.31 66 ALA B CA 1
ATOM 2041 C C . ALA B 1 66 ? -14.68 -6.367 -9.211 1 98.31 66 ALA B C 1
ATOM 2043 O O . ALA B 1 66 ? -14.508 -5.152 -9.086 1 98.31 66 ALA B O 1
ATOM 2044 N N . GLU B 1 67 ? -15.812 -6.961 -8.977 1 97.94 67 GLU B N 1
ATOM 2045 C CA . GLU B 1 67 ? -16.969 -6.199 -8.508 1 97.94 67 GLU B CA 1
ATOM 2046 C C . GLU B 1 67 ? -16.719 -5.633 -7.113 1 97.94 67 GLU B C 1
ATOM 2048 O O . GLU B 1 67 ? -17.047 -4.469 -6.844 1 97.94 67 GLU B O 1
ATOM 2053 N N . LEU B 1 68 ? -16.156 -6.445 -6.262 1 98 68 LEU B N 1
ATOM 2054 C CA . LEU B 1 68 ? -15.859 -6.004 -4.906 1 98 68 LEU B CA 1
ATOM 2055 C C . LEU B 1 68 ? -14.883 -4.832 -4.926 1 98 68 LEU B C 1
ATOM 2057 O O . LEU B 1 68 ? -15.062 -3.859 -4.188 1 98 68 LEU B O 1
ATOM 2061 N N . ASN B 1 69 ? -13.836 -4.949 -5.742 1 97.31 69 ASN B N 1
ATOM 2062 C CA . ASN B 1 69 ? -12.859 -3.873 -5.887 1 97.31 69 ASN B CA 1
ATOM 2063 C C . ASN B 1 69 ? -13.5 -2.611 -6.461 1 97.31 69 ASN B C 1
ATOM 2065 O O . ASN B 1 69 ? -13.188 -1.5 -6.035 1 97.31 69 ASN B O 1
ATOM 2069 N N . ARG B 1 70 ? -14.367 -2.805 -7.43 1 96.56 70 ARG B N 1
ATOM 2070 C CA . ARG B 1 70 ? -15.047 -1.688 -8.078 1 96.56 70 ARG B CA 1
ATOM 2071 C C . ARG B 1 70 ? -15.828 -0.857 -7.066 1 96.56 70 ARG B C 1
ATOM 2073 O O . ARG B 1 70 ? -15.789 0.374 -7.105 1 96.56 70 ARG B O 1
ATOM 2080 N N . VAL B 1 71 ? -16.484 -1.501 -6.145 1 95.25 71 VAL B N 1
ATOM 2081 C CA . VAL B 1 71 ? -17.328 -0.779 -5.203 1 95.25 71 VAL B CA 1
ATOM 2082 C C . VAL B 1 71 ? -16.5 -0.342 -3.992 1 95.25 71 VAL B C 1
ATOM 2084 O O . VAL B 1 71 ? -17.031 0.283 -3.068 1 95.25 71 VAL B O 1
ATOM 2087 N N . GLY B 1 72 ? -15.266 -0.76 -3.955 1 95.38 72 GLY B N 1
ATOM 2088 C CA . GLY B 1 72 ? -14.375 -0.353 -2.875 1 95.38 72 GLY B CA 1
ATOM 2089 C C . GLY B 1 72 ? -14.633 -1.104 -1.581 1 95.38 72 GLY B C 1
ATOM 2090 O O . GLY B 1 72 ? -14.523 -0.533 -0.494 1 95.38 72 GLY B O 1
ATOM 2091 N N . SER B 1 73 ? -15.039 -2.344 -1.657 1 96.44 73 SER B N 1
ATOM 2092 C CA . SER B 1 73 ? -15.328 -3.146 -0.475 1 96.44 73 SER B CA 1
ATOM 2093 C C . SER B 1 73 ? -14.086 -3.344 0.382 1 96.44 73 SER B C 1
ATOM 2095 O O . SER B 1 73 ? -13.016 -3.689 -0.133 1 96.44 73 SER B O 1
ATOM 2097 N N . PRO B 1 74 ? -14.227 -3.152 1.673 1 96.62 74 PRO B N 1
ATOM 2098 C CA . PRO B 1 74 ? -13.07 -3.371 2.549 1 96.62 74 PRO B CA 1
ATOM 2099 C C . PRO B 1 74 ? -12.875 -4.844 2.908 1 96.62 74 PRO B C 1
ATOM 2101 O O . PRO B 1 74 ? -11.969 -5.176 3.672 1 96.62 74 PRO B O 1
ATOM 2104 N N . LEU B 1 75 ? -13.664 -5.734 2.391 1 97.75 75 LEU B N 1
ATOM 2105 C CA . LEU B 1 75 ? -13.531 -7.156 2.689 1 97.75 75 LEU B CA 1
ATOM 2106 C C . LEU B 1 75 ? -12.172 -7.68 2.232 1 97.75 75 LEU B C 1
ATOM 2108 O O . LEU B 1 75 ? -11.742 -7.41 1.109 1 97.75 75 LEU B O 1
ATOM 2112 N N . SER B 1 76 ? -11.523 -8.406 3.107 1 98.38 76 SER B N 1
ATOM 2113 C CA . SER B 1 76 ? -10.383 -9.195 2.65 1 98.38 76 SER B CA 1
ATOM 2114 C C . SER B 1 76 ? -10.844 -10.391 1.823 1 98.38 76 SER B C 1
ATOM 2116 O O . SER B 1 76 ? -11.82 -11.055 2.172 1 98.38 76 SER B O 1
ATOM 2118 N N . GLN B 1 77 ? -10.18 -10.547 0.759 1 98.62 77 GLN B N 1
ATOM 2119 C CA . GLN B 1 77 ? -10.578 -11.625 -0.148 1 98.62 77 GLN B CA 1
ATOM 2120 C C . GLN B 1 77 ? -9.562 -12.766 -0.124 1 98.62 77 GLN B C 1
ATOM 2122 O O . GLN B 1 77 ? -8.367 -12.547 -0.323 1 98.62 77 GLN B O 1
ATOM 2127 N N . VAL B 1 78 ? -10.047 -13.93 0.171 1 98.62 78 VAL B N 1
ATOM 2128 C CA . VAL B 1 78 ? -9.25 -15.148 0.167 1 98.62 78 VAL B CA 1
ATOM 2129 C C . VAL B 1 78 ? -9.852 -16.156 -0.809 1 98.62 78 VAL B C 1
ATOM 2131 O O . VAL B 1 78 ? -11.016 -16.531 -0.681 1 98.62 78 VAL B O 1
ATOM 2134 N N . PHE B 1 79 ? -9.047 -16.578 -1.725 1 98.69 79 PHE B N 1
ATOM 2135 C CA . PHE B 1 79 ? -9.547 -17.547 -2.691 1 98.69 79 PHE B CA 1
ATOM 2136 C C . PHE B 1 79 ? -9.242 -18.969 -2.23 1 98.69 79 PHE B C 1
ATOM 2138 O O . PHE B 1 79 ? -8.148 -19.234 -1.727 1 98.69 79 PHE B O 1
ATOM 2145 N N . LEU B 1 80 ? -10.164 -19.844 -2.311 1 97.69 80 LEU B N 1
ATOM 2146 C CA . LEU B 1 80 ? -10.078 -21.266 -2.01 1 97.69 80 LEU B CA 1
ATOM 2147 C C . LEU B 1 80 ? -10.727 -22.109 -3.109 1 97.69 80 LEU B C 1
ATOM 2149 O O . LEU B 1 80 ? -11.953 -22.094 -3.26 1 97.69 80 LEU B O 1
ATOM 2153 N N . THR B 1 81 ? -9.898 -22.859 -3.828 1 96.19 81 THR B N 1
ATOM 2154 C CA . THR B 1 81 ? -10.445 -23.484 -5.02 1 96.19 81 THR B CA 1
ATOM 2155 C C . THR B 1 81 ? -9.773 -24.844 -5.266 1 96.19 81 THR B C 1
ATOM 2157 O O . THR B 1 81 ? -8.617 -25.047 -4.891 1 96.19 81 THR B O 1
ATOM 2160 N N . GLY B 1 82 ? -10.445 -25.766 -5.906 1 95.12 82 GLY B N 1
ATOM 2161 C CA . GLY B 1 82 ? -9.883 -27.047 -6.324 1 95.12 82 GLY B CA 1
ATOM 2162 C C . GLY B 1 82 ? -9.219 -26.984 -7.688 1 95.12 82 GLY B C 1
ATOM 2163 O O . GLY B 1 82 ? -8.594 -27.953 -8.117 1 95.12 82 GLY B O 1
ATOM 2164 N N . ASN B 1 83 ? -9.406 -25.891 -8.406 1 93.12 83 ASN B N 1
ATOM 2165 C CA . ASN B 1 83 ? -8.844 -25.688 -9.734 1 93.12 83 ASN B CA 1
ATOM 2166 C C . ASN B 1 83 ? -7.859 -24.516 -9.758 1 93.12 83 ASN B C 1
ATOM 2168 O O . ASN B 1 83 ? -7.992 -23.594 -10.57 1 93.12 83 ASN B O 1
ATOM 2172 N N . ALA B 1 84 ? -6.844 -24.688 -8.93 1 94.38 84 ALA B N 1
ATOM 2173 C CA . ALA B 1 84 ? -5.852 -23.625 -8.82 1 94.38 84 ALA B CA 1
ATOM 2174 C C . ALA B 1 84 ? -4.879 -23.656 -9.992 1 94.38 84 ALA B C 1
ATOM 2176 O O . ALA B 1 84 ? -4.41 -24.719 -10.391 1 94.38 84 ALA B O 1
ATOM 2177 N N . THR B 1 85 ? -4.723 -22.531 -10.641 1 96.12 85 THR B N 1
ATOM 2178 C CA . THR B 1 85 ? -3.715 -22.375 -11.68 1 96.12 85 THR B CA 1
ATOM 2179 C C . THR B 1 85 ? -2.838 -21.156 -11.414 1 96.12 85 THR B C 1
ATOM 2181 O O . THR B 1 85 ? -3.252 -20.234 -10.711 1 96.12 85 THR B O 1
ATOM 2184 N N . VAL B 1 86 ? -1.71 -21.125 -11.906 1 96.56 86 VAL B N 1
ATOM 2185 C CA . VAL B 1 86 ? -0.758 -20.047 -11.672 1 96.56 86 VAL B CA 1
ATOM 2186 C C . VAL B 1 86 ? -1.332 -18.719 -12.195 1 96.56 86 VAL B C 1
ATOM 2188 O O . VAL B 1 86 ? -1.377 -17.734 -11.477 1 96.56 86 VAL B O 1
ATOM 2191 N N . PRO B 1 87 ? -1.892 -18.672 -13.461 1 96.12 87 PRO B N 1
ATOM 2192 C CA . PRO B 1 87 ? -2.43 -17.406 -13.961 1 96.12 87 PRO B CA 1
ATOM 2193 C C . PRO B 1 87 ? -3.555 -16.844 -13.086 1 96.12 87 PRO B C 1
ATOM 2195 O O . PRO B 1 87 ? -3.615 -15.641 -12.836 1 96.12 87 PRO B O 1
ATOM 2198 N N . LYS B 1 88 ? -4.387 -17.719 -12.586 1 97.12 88 LYS B N 1
ATOM 2199 C CA . LYS B 1 88 ? -5.484 -17.266 -11.727 1 97.12 88 LYS B CA 1
ATOM 2200 C C . LYS B 1 88 ? -4.961 -16.75 -10.391 1 97.12 88 LYS B C 1
ATOM 2202 O O . LYS B 1 88 ? -5.445 -15.727 -9.891 1 97.12 88 LYS B O 1
ATOM 2207 N N . ALA B 1 89 ? -4.012 -17.453 -9.812 1 97.94 89 ALA B N 1
ATOM 2208 C CA . ALA B 1 89 ? -3.402 -17.031 -8.562 1 97.94 89 ALA B CA 1
ATOM 2209 C C . ALA B 1 89 ? -2.752 -15.656 -8.711 1 97.94 89 ALA B C 1
ATOM 2211 O O . ALA B 1 89 ? -2.932 -14.773 -7.859 1 97.94 89 ALA B O 1
ATOM 2212 N N . VAL B 1 90 ? -2.039 -15.477 -9.766 1 97.94 90 VAL B N 1
ATOM 2213 C CA . VAL B 1 90 ? -1.354 -14.219 -10.039 1 97.94 90 VAL B CA 1
ATOM 2214 C C . VAL B 1 90 ? -2.377 -13.094 -10.172 1 97.94 90 VAL B C 1
ATOM 2216 O O . VAL B 1 90 ? -2.242 -12.039 -9.539 1 97.94 90 VAL B O 1
ATOM 2219 N N . GLN B 1 91 ? -3.379 -13.32 -10.961 1 97.81 91 GLN B N 1
ATOM 2220 C CA . GLN B 1 91 ? -4.422 -12.32 -11.18 1 97.81 91 GLN B CA 1
ATOM 2221 C C . GLN B 1 91 ? -5.098 -11.93 -9.867 1 97.81 91 GLN B C 1
ATOM 2223 O O . GLN B 1 91 ? -5.262 -10.75 -9.57 1 97.81 91 GLN B O 1
ATOM 2228 N N . ALA B 1 92 ? -5.488 -12.898 -9.086 1 98.38 92 ALA B N 1
ATOM 2229 C CA . ALA B 1 92 ? -6.191 -12.664 -7.828 1 98.38 92 ALA B CA 1
ATOM 2230 C C . ALA B 1 92 ? -5.352 -11.82 -6.875 1 98.38 92 ALA B C 1
ATOM 2232 O O . ALA B 1 92 ? -5.848 -10.859 -6.285 1 98.38 92 ALA B O 1
ATOM 2233 N N . LEU B 1 93 ? -4.07 -12.172 -6.758 1 98.44 93 LEU B N 1
ATOM 2234 C CA . LEU B 1 93 ? -3.193 -11.508 -5.805 1 98.44 93 LEU B CA 1
ATOM 2235 C C . LEU B 1 93 ? -2.846 -10.102 -6.281 1 98.44 93 LEU B C 1
ATOM 2237 O O . LEU B 1 93 ? -2.791 -9.164 -5.48 1 98.44 93 LEU B O 1
ATOM 2241 N N . GLN B 1 94 ? -2.664 -9.938 -7.559 1 97.56 94 GLN B N 1
ATOM 2242 C CA . GLN B 1 94 ? -2.385 -8.609 -8.094 1 97.56 94 GLN B CA 1
ATOM 2243 C C . GLN B 1 94 ? -3.594 -7.688 -7.945 1 97.56 94 GLN B C 1
ATOM 2245 O O . GLN B 1 94 ? -3.441 -6.473 -7.82 1 97.56 94 GLN B O 1
ATOM 2250 N N . ASN B 1 95 ? -4.738 -8.328 -7.945 1 97.62 95 ASN B N 1
ATOM 2251 C CA . ASN B 1 95 ? -5.957 -7.543 -7.785 1 97.62 95 ASN B CA 1
ATOM 2252 C C . ASN B 1 95 ? -6.281 -7.305 -6.312 1 97.62 95 ASN B C 1
ATOM 2254 O O . ASN B 1 95 ? -7.324 -6.742 -5.984 1 97.62 95 ASN B O 1
ATOM 2258 N N . GLY B 1 96 ? -5.508 -7.859 -5.441 1 97.69 96 GLY B N 1
ATOM 2259 C CA . GLY B 1 96 ? -5.613 -7.43 -4.055 1 97.69 96 GLY B CA 1
ATOM 2260 C C . GLY B 1 96 ? -5.992 -8.555 -3.107 1 97.69 96 GLY B C 1
ATOM 2261 O O . GLY B 1 96 ? -6.152 -8.328 -1.905 1 97.69 96 GLY B O 1
ATOM 2262 N N . ALA B 1 97 ? -6.125 -9.75 -3.613 1 98.62 97 ALA B N 1
ATOM 2263 C CA . ALA B 1 97 ? -6.445 -10.867 -2.732 1 98.62 97 ALA B CA 1
ATOM 2264 C C . ALA B 1 97 ? -5.375 -11.047 -1.659 1 98.62 97 ALA B C 1
ATOM 2266 O O . ALA B 1 97 ? -4.184 -10.891 -1.931 1 98.62 97 ALA B O 1
ATOM 2267 N N . LEU B 1 98 ? -5.855 -11.406 -0.52 1 98.25 98 LEU B N 1
ATOM 2268 C CA . LEU B 1 98 ? -4.953 -11.617 0.607 1 98.25 98 LEU B CA 1
ATOM 2269 C C . LEU B 1 98 ? -4.172 -12.914 0.441 1 98.25 98 LEU B C 1
ATOM 2271 O O . LEU B 1 98 ? -2.99 -12.977 0.793 1 98.25 98 LEU B O 1
ATOM 2275 N N . ASP B 1 99 ? -4.863 -13.906 -0.028 1 98.44 99 ASP B N 1
ATOM 2276 C CA . ASP B 1 99 ? -4.25 -15.219 -0.215 1 98.44 99 ASP B CA 1
ATOM 2277 C C . ASP B 1 99 ? -5.008 -16.031 -1.258 1 98.44 99 ASP B C 1
ATOM 2279 O O . ASP B 1 99 ? -6.117 -15.68 -1.649 1 98.44 99 ASP B O 1
ATOM 2283 N N . PHE B 1 100 ? -4.348 -17.062 -1.716 1 98.31 100 PHE B N 1
ATOM 2284 C CA . PHE B 1 100 ? -4.871 -18 -2.699 1 98.31 100 PHE B CA 1
ATOM 2285 C C . PHE B 1 100 ? -4.527 -19.438 -2.318 1 98.31 100 PHE B C 1
ATOM 2287 O O . PHE B 1 100 ? -3.354 -19.812 -2.312 1 98.31 100 PHE B O 1
ATOM 2294 N N . LEU B 1 101 ? -5.578 -20.203 -2.09 1 97.06 101 LEU B N 1
ATOM 2295 C CA . LEU B 1 101 ? -5.391 -21.531 -1.517 1 97.06 101 LEU B CA 1
ATOM 2296 C C . LEU B 1 101 ? -6.023 -22.594 -2.402 1 97.06 101 LEU B C 1
ATOM 2298 O O . LEU B 1 101 ? -7.004 -22.328 -3.102 1 97.06 101 LEU B O 1
ATOM 2302 N N . GLU B 1 102 ? -5.492 -23.812 -2.303 1 95 102 GLU B N 1
ATOM 2303 C CA . GLU B 1 102 ? -6.043 -24.953 -3.02 1 95 102 GLU B CA 1
ATOM 2304 C C . GLU B 1 102 ? -6.758 -25.906 -2.066 1 95 102 GLU B C 1
ATOM 2306 O O . GLU B 1 102 ? -6.285 -26.156 -0.956 1 95 102 GLU B O 1
ATOM 2311 N N . LYS B 1 103 ? -7.984 -26.469 -2.602 1 94.25 103 LYS B N 1
ATOM 2312 C CA . LYS B 1 103 ? -8.695 -27.5 -1.873 1 94.25 103 LYS B CA 1
ATOM 2313 C C . LYS B 1 103 ? -8.008 -28.859 -2.025 1 94.25 103 LYS B C 1
ATOM 2315 O O . LYS B 1 103 ? -7.488 -29.172 -3.098 1 94.25 103 LYS B O 1
ATOM 2320 N N . PRO B 1 104 ? -7.941 -29.641 -0.949 1 91.62 104 PRO B N 1
ATOM 2321 C CA . PRO B 1 104 ? -8.359 -29.391 0.43 1 91.62 104 PRO B CA 1
ATOM 2322 C C . PRO B 1 104 ? -7.379 -28.5 1.187 1 91.62 104 PRO B C 1
ATOM 2324 O O . PRO B 1 104 ? -6.18 -28.516 0.909 1 91.62 104 PRO B O 1
ATOM 2327 N N . VAL B 1 105 ? -7.91 -27.672 2.006 1 89.69 105 VAL B N 1
ATOM 2328 C CA . VAL B 1 105 ? -7.043 -26.734 2.717 1 89.69 105 VAL B CA 1
ATOM 2329 C C . VAL B 1 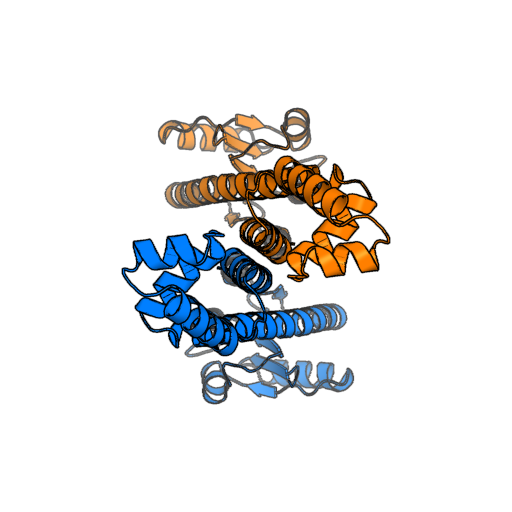105 ? -6.883 -27.188 4.168 1 89.69 105 VAL B C 1
ATOM 2331 O O . VAL B 1 105 ? -7.812 -27.734 4.758 1 89.69 105 VAL B O 1
ATOM 2334 N N . ASP B 1 106 ? -5.684 -26.859 4.68 1 91.56 106 ASP B N 1
ATOM 2335 C CA . ASP B 1 106 ? -5.395 -27.031 6.102 1 91.56 106 ASP B CA 1
ATOM 2336 C C . ASP B 1 106 ? -6.195 -26.047 6.949 1 91.56 106 ASP B C 1
ATOM 2338 O O . ASP B 1 106 ? -6.121 -24.844 6.742 1 91.56 106 ASP B O 1
ATOM 2342 N N . GLY B 1 107 ? -6.93 -26.594 7.883 1 93.62 107 GLY B N 1
ATOM 2343 C CA . GLY B 1 107 ? -7.785 -25.766 8.719 1 93.62 107 GLY B CA 1
ATOM 2344 C C . GLY B 1 107 ? -7.02 -24.703 9.484 1 93.62 107 GLY B C 1
ATOM 2345 O O . GLY B 1 107 ? -7.457 -23.547 9.555 1 93.62 107 GLY B O 1
ATOM 2346 N N . ASP B 1 108 ? -5.898 -25.109 10.055 1 95.44 108 ASP B N 1
ATOM 2347 C CA . ASP B 1 108 ? -5.086 -24.172 10.82 1 95.44 108 ASP B CA 1
ATOM 2348 C C . ASP B 1 108 ? -4.555 -23.047 9.93 1 95.44 108 ASP B C 1
ATOM 2350 O O . ASP B 1 108 ? -4.523 -21.891 10.344 1 95.44 108 ASP B O 1
ATOM 2354 N N . LYS B 1 109 ? -4.207 -23.375 8.805 1 95.81 109 LYS B N 1
ATOM 2355 C CA . LYS B 1 109 ? -3.727 -22.375 7.848 1 95.81 109 LYS B CA 1
ATOM 2356 C C . LYS B 1 109 ? -4.84 -21.406 7.457 1 95.81 109 LYS B C 1
ATOM 2358 O O . LYS B 1 109 ? -4.633 -20.203 7.445 1 95.81 109 LYS B O 1
ATOM 2363 N N . LEU B 1 110 ? -5.938 -21.953 7.137 1 96.94 110 LEU B N 1
ATOM 2364 C CA . LEU B 1 110 ? -7.07 -21.109 6.75 1 96.94 110 LEU B CA 1
ATOM 2365 C C . LEU B 1 110 ? -7.465 -20.172 7.887 1 96.94 110 LEU B C 1
ATOM 2367 O O . LEU B 1 110 ? -7.734 -19 7.656 1 96.94 110 LEU B O 1
ATOM 2371 N N . LEU B 1 111 ? -7.414 -20.672 9.102 1 96.88 111 LEU B N 1
ATOM 2372 C CA . LEU B 1 111 ? -7.789 -19.859 10.25 1 96.88 111 LEU B CA 1
ATOM 2373 C C . LEU B 1 111 ? -6.805 -18.719 10.453 1 96.88 111 LEU B C 1
ATOM 2375 O O . LEU B 1 111 ? -7.207 -17.594 10.797 1 96.88 111 LEU B O 1
ATOM 2379 N N . ALA B 1 112 ? -5.566 -19 10.289 1 97.38 112 ALA B N 1
ATOM 2380 C CA . ALA B 1 112 ? -4.551 -17.969 10.398 1 97.38 112 ALA B CA 1
ATOM 2381 C C . ALA B 1 112 ? -4.77 -16.859 9.367 1 97.38 112 ALA B C 1
ATOM 2383 O O . ALA B 1 112 ? -4.664 -15.68 9.68 1 97.38 112 ALA B O 1
ATOM 2384 N N . ILE B 1 113 ? -5.129 -17.203 8.195 1 97.56 113 ILE B N 1
ATOM 2385 C CA . ILE B 1 113 ? -5.367 -16.266 7.109 1 97.56 113 ILE B CA 1
ATOM 2386 C C . ILE B 1 113 ? -6.621 -15.445 7.398 1 97.56 113 ILE B C 1
ATOM 2388 O O . ILE B 1 113 ? -6.656 -14.242 7.137 1 97.56 113 ILE B O 1
ATOM 2392 N N . ILE B 1 114 ? -7.598 -16.078 7.957 1 97.38 114 ILE B N 1
ATOM 2393 C CA . ILE B 1 114 ? -8.844 -15.391 8.305 1 97.38 114 ILE B CA 1
ATOM 2394 C C . ILE B 1 114 ? -8.57 -14.328 9.359 1 97.38 114 ILE B C 1
ATOM 2396 O O . ILE B 1 114 ? -9.047 -13.195 9.25 1 97.38 114 ILE B O 1
ATOM 2400 N N . ARG B 1 115 ? -7.777 -14.672 10.312 1 97.12 115 ARG B N 1
ATOM 2401 C CA . ARG B 1 115 ? -7.445 -13.711 11.359 1 97.12 115 ARG B CA 1
ATOM 2402 C C . ARG B 1 115 ? -6.711 -12.5 10.781 1 97.12 115 ARG B C 1
ATOM 2404 O O . ARG B 1 115 ? -7.039 -11.359 11.094 1 97.12 115 ARG B O 1
ATOM 2411 N N . GLN B 1 116 ? -5.793 -12.797 9.961 1 97.69 116 GLN B N 1
ATOM 2412 C CA . GLN B 1 116 ? -5.078 -11.727 9.266 1 97.69 116 GLN B CA 1
ATOM 2413 C C . GLN B 1 116 ? -6.035 -10.875 8.438 1 97.69 116 GLN B C 1
ATOM 2415 O O . GLN B 1 116 ? -5.941 -9.641 8.445 1 97.69 116 GLN B O 1
ATOM 2420 N N . GLY B 1 117 ? -6.906 -11.516 7.77 1 98.06 117 GLY B N 1
ATOM 2421 C CA . GLY B 1 117 ? -7.855 -10.82 6.91 1 98.06 117 GLY B CA 1
ATOM 2422 C C . GLY B 1 117 ? -8.812 -9.93 7.672 1 98.06 117 GLY B C 1
ATOM 2423 O O . GLY B 1 117 ? -9.172 -8.852 7.207 1 98.06 117 GLY B O 1
ATOM 2424 N N . LEU B 1 118 ? -9.211 -10.422 8.812 1 97.5 118 LEU B N 1
ATOM 2425 C CA . LEU B 1 118 ? -10.102 -9.633 9.641 1 97.5 118 LEU B CA 1
ATOM 2426 C C . LEU B 1 118 ? -9.422 -8.344 10.102 1 97.5 118 LEU B C 1
ATOM 2428 O O . LEU B 1 118 ? -10.016 -7.266 10.055 1 97.5 118 LEU B O 1
ATOM 2432 N N . ALA B 1 119 ? -8.195 -8.508 10.484 1 97.06 119 ALA B N 1
ATOM 2433 C CA . ALA B 1 119 ? -7.434 -7.34 10.906 1 97.06 119 ALA B CA 1
ATOM 2434 C C . ALA B 1 119 ? -7.234 -6.363 9.75 1 97.06 119 ALA B C 1
ATOM 2436 O O . ALA B 1 119 ? -7.445 -5.16 9.906 1 97.06 119 ALA B O 1
ATOM 2437 N N . ARG B 1 120 ? -6.898 -6.891 8.648 1 97 120 ARG B N 1
ATOM 2438 C CA . ARG B 1 120 ? -6.676 -6.082 7.457 1 97 120 ARG B CA 1
ATOM 2439 C C . ARG B 1 120 ? -7.957 -5.363 7.035 1 97 120 ARG B C 1
ATOM 2441 O O . ARG B 1 120 ? -7.926 -4.176 6.703 1 97 120 ARG B O 1
ATOM 2448 N N . SER B 1 121 ? -8.969 -6.051 6.977 1 97.44 121 SER B N 1
ATOM 2449 C CA . SER B 1 121 ? -10.266 -5.5 6.59 1 97.44 121 SER B CA 1
ATOM 2450 C C . SER B 1 121 ? -10.656 -4.328 7.488 1 97.44 121 SER B C 1
ATOM 2452 O O . SER B 1 121 ? -11.086 -3.283 7 1 97.44 121 SER B O 1
ATOM 2454 N N . SER B 1 122 ? -10.5 -4.508 8.758 1 96.31 122 SER B N 1
ATOM 2455 C CA . SER B 1 122 ? -10.844 -3.473 9.727 1 96.31 122 SER B CA 1
ATOM 2456 C C . SER B 1 122 ? -9.984 -2.225 9.523 1 96.31 122 SER B C 1
ATOM 2458 O O . SER B 1 122 ? -10.5 -1.104 9.57 1 96.31 122 SER B O 1
ATOM 2460 N N . GLN B 1 123 ? -8.75 -2.473 9.305 1 95.12 123 GLN B N 1
ATOM 2461 C CA . GLN B 1 123 ? -7.836 -1.358 9.086 1 95.12 123 GLN B CA 1
ATOM 2462 C C . GLN B 1 123 ? -8.195 -0.594 7.816 1 95.12 123 GLN B C 1
ATOM 2464 O O . GLN B 1 123 ? -8.188 0.639 7.809 1 95.12 123 GLN B O 1
ATOM 2469 N N . LEU B 1 124 ? -8.477 -1.315 6.824 1 94.31 124 LEU B N 1
ATOM 2470 C CA . LEU B 1 124 ? -8.844 -0.696 5.555 1 94.31 124 LEU B CA 1
ATOM 2471 C C . LEU B 1 124 ? -10.117 0.127 5.695 1 94.31 124 LEU B C 1
ATOM 2473 O O . LEU B 1 124 ? -10.203 1.241 5.176 1 94.31 124 LEU B O 1
ATOM 2477 N N . ALA B 1 125 ? -11.062 -0.401 6.332 1 94.81 125 ALA B N 1
ATOM 2478 C CA . ALA B 1 125 ? -12.32 0.304 6.547 1 94.81 125 ALA B CA 1
ATOM 2479 C C . ALA B 1 125 ? -12.109 1.592 7.336 1 94.81 125 ALA B C 1
ATOM 2481 O O . ALA B 1 125 ? -12.688 2.631 7.012 1 94.81 125 ALA B O 1
ATOM 2482 N N . GLN B 1 126 ? -11.297 1.455 8.359 1 94.31 126 GLN B N 1
ATOM 2483 C CA . GLN B 1 126 ? -11.016 2.623 9.188 1 94.31 126 GLN B CA 1
ATOM 2484 C C . GLN B 1 126 ? -10.328 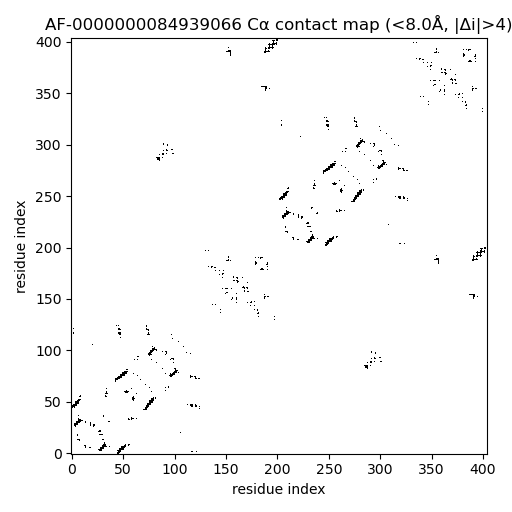3.721 8.375 1 94.31 126 GLN B C 1
ATOM 2486 O O . GLN B 1 126 ? -10.711 4.891 8.461 1 94.31 126 GLN B O 1
ATOM 2491 N N . SER B 1 127 ? -9.359 3.35 7.648 1 92.62 127 SER B N 1
ATOM 2492 C CA . SER B 1 127 ? -8.633 4.305 6.812 1 92.62 127 SER B CA 1
ATOM 2493 C C . SER B 1 127 ? -9.555 4.941 5.781 1 92.62 127 SER B C 1
ATOM 2495 O O . SER B 1 127 ? -9.5 6.152 5.551 1 92.62 127 SER B O 1
ATOM 2497 N N . SER B 1 128 ? -10.367 4.137 5.148 1 92.69 128 SER B N 1
ATOM 2498 C CA . SER B 1 128 ? -11.297 4.633 4.141 1 92.69 128 SER B CA 1
ATOM 2499 C C . SER B 1 128 ? -12.297 5.613 4.746 1 92.69 128 SER B C 1
ATOM 2501 O O . SER B 1 128 ? -12.625 6.633 4.137 1 92.69 128 SER B O 1
ATOM 2503 N N . ARG B 1 129 ? -12.75 5.312 5.91 1 93.44 129 ARG B N 1
ATOM 2504 C CA . ARG B 1 129 ? -13.695 6.191 6.598 1 93.44 129 ARG B CA 1
ATOM 2505 C C . ARG B 1 129 ? -13.047 7.531 6.934 1 93.44 129 ARG B C 1
ATOM 2507 O O . ARG B 1 129 ? -13.656 8.586 6.746 1 93.44 129 ARG B O 1
ATOM 2514 N N . GLN B 1 130 ? -11.859 7.391 7.434 1 91.88 130 GLN B N 1
ATOM 2515 C CA . GLN B 1 130 ? -11.133 8.617 7.766 1 91.88 130 GLN B CA 1
ATOM 2516 C C . GLN B 1 130 ? -10.906 9.469 6.523 1 91.88 130 GLN B C 1
ATOM 2518 O O . GLN B 1 130 ? -11.086 10.688 6.562 1 91.88 130 GLN B O 1
ATOM 2523 N N . LYS B 1 131 ? -10.547 8.914 5.516 1 92.81 131 LYS B N 1
ATOM 2524 C CA . LYS B 1 131 ? -10.344 9.617 4.25 1 92.81 131 LYS B CA 1
ATOM 2525 C C . LYS B 1 131 ? -11.641 10.25 3.756 1 92.81 131 LYS B C 1
ATOM 2527 O O . LYS B 1 131 ? -11.656 11.406 3.332 1 92.81 131 LYS B O 1
ATOM 2532 N N . ALA B 1 132 ? -12.672 9.453 3.779 1 93.12 132 ALA B N 1
ATOM 2533 C CA . ALA B 1 132 ? -13.969 9.938 3.324 1 93.12 132 ALA B CA 1
ATOM 2534 C C . ALA B 1 132 ? -14.43 11.133 4.16 1 93.12 132 ALA B C 1
ATOM 2536 O O . ALA B 1 132 ? -14.969 12.102 3.627 1 93.12 132 ALA B O 1
ATOM 2537 N N . ASP B 1 133 ? -14.219 11 5.449 1 94.69 133 ASP B N 1
ATOM 2538 C CA . ASP B 1 133 ? -14.578 12.094 6.348 1 94.69 133 ASP B CA 1
ATOM 2539 C C . ASP B 1 133 ? -13.836 13.375 5.984 1 94.69 133 ASP B C 1
ATOM 2541 O O . ASP B 1 133 ? -14.438 14.445 5.895 1 94.69 133 ASP B O 1
ATOM 2545 N N . LEU B 1 134 ? -12.602 13.266 5.781 1 94.62 134 LEU B N 1
ATOM 2546 C CA . LEU B 1 134 ? -11.797 14.438 5.434 1 94.62 134 LEU B CA 1
ATOM 2547 C C . LEU B 1 134 ? -12.227 15.008 4.086 1 94.62 134 LEU B C 1
ATOM 2549 O O . LEU B 1 134 ? -12.336 16.234 3.932 1 94.62 134 LEU B O 1
ATOM 2553 N N . GLU B 1 135 ? -12.406 14.141 3.158 1 95.12 135 GLU B N 1
ATOM 2554 C CA . GLU B 1 135 ? -12.836 14.578 1.833 1 95.12 135 GLU B CA 1
ATOM 2555 C C . GLU B 1 135 ? -14.172 15.312 1.901 1 95.12 135 GLU B C 1
ATOM 2557 O O . GLU B 1 135 ? -14.391 16.281 1.174 1 95.12 135 GLU B O 1
ATOM 2562 N N . GLN B 1 136 ? -15.023 14.836 2.738 1 95.88 136 GLN B N 1
ATOM 2563 C CA . GLN B 1 136 ? -16.297 15.508 2.936 1 95.88 136 GLN B CA 1
ATOM 2564 C C . GLN B 1 136 ? -16.109 16.906 3.531 1 95.88 136 GLN B C 1
ATOM 2566 O O . GLN B 1 136 ? -16.75 17.859 3.104 1 95.88 136 GLN B O 1
ATOM 2571 N N . ARG B 1 137 ? -15.266 16.984 4.5 1 96.19 137 ARG B N 1
ATOM 2572 C CA . ARG B 1 137 ? -14.961 18.281 5.09 1 96.19 137 ARG B CA 1
ATOM 2573 C C . ARG B 1 137 ? -14.359 19.234 4.055 1 96.19 137 ARG B C 1
ATOM 2575 O O . ARG B 1 137 ? -14.758 20.391 3.959 1 96.19 137 ARG B O 1
ATOM 2582 N N . LEU B 1 138 ? -13.477 18.688 3.244 1 95.62 138 LEU B N 1
ATOM 2583 C CA . LEU B 1 138 ? -12.852 19.469 2.186 1 95.62 138 LEU B CA 1
ATOM 2584 C C . LEU B 1 138 ? -13.891 19.922 1.161 1 95.62 138 LEU B C 1
ATOM 2586 O O . LEU B 1 138 ? -13.859 21.062 0.702 1 95.62 138 LEU B O 1
ATOM 2590 N N . ALA B 1 139 ? -14.773 19.047 0.872 1 95.56 139 ALA B N 1
ATOM 2591 C CA . ALA B 1 139 ? -15.805 19.328 -0.129 1 95.56 139 ALA B CA 1
ATOM 2592 C C . ALA B 1 139 ? -16.766 20.391 0.372 1 95.56 139 ALA B C 1
ATOM 2594 O O . ALA B 1 139 ? -17.438 21.062 -0.426 1 95.56 139 ALA B O 1
ATOM 2595 N N . SER B 1 140 ? -16.906 20.531 1.657 1 95.94 140 SER B N 1
ATOM 2596 C CA . SER B 1 140 ? -17.812 21.5 2.236 1 95.94 140 SER B CA 1
ATOM 2597 C C . SER B 1 140 ? -17.25 22.906 2.141 1 95.94 140 SER B C 1
ATOM 2599 O O . SER B 1 140 ? -17.984 23.891 2.336 1 95.94 140 SER B O 1
ATOM 2601 N N . LEU B 1 141 ? -16 23.016 1.798 1 96.19 141 LEU B N 1
ATOM 2602 C CA . LEU B 1 141 ? -15.367 24.328 1.725 1 96.19 141 LEU B CA 1
ATOM 2603 C C . LEU B 1 141 ? -15.773 25.062 0.448 1 96.19 141 LEU B C 1
ATOM 2605 O O . LEU B 1 141 ? -15.828 24.453 -0.625 1 96.19 141 LEU B O 1
ATOM 2609 N N . THR B 1 142 ? -16.109 26.297 0.507 1 93.56 142 THR B N 1
ATOM 2610 C CA . THR B 1 142 ? -16.312 27.156 -0.656 1 93.56 142 THR B CA 1
ATOM 2611 C C . THR B 1 142 ? -15 27.422 -1.384 1 93.56 142 THR B C 1
ATOM 2613 O O . THR B 1 142 ? -13.922 27.188 -0.832 1 93.56 142 THR B O 1
ATOM 2616 N N . PRO B 1 143 ? -15.055 27.781 -2.592 1 93.69 143 PRO B N 1
ATOM 2617 C CA . PRO B 1 143 ? -13.82 28.109 -3.309 1 93.69 143 PRO B CA 1
ATOM 2618 C C . PRO B 1 143 ? -12.953 29.109 -2.547 1 93.69 143 PRO B C 1
ATOM 2620 O O . PRO B 1 143 ? -11.727 28.969 -2.508 1 93.69 143 PRO B O 1
ATOM 2623 N N . ARG B 1 144 ? -13.523 30.047 -1.937 1 90.56 144 ARG B N 1
ATOM 2624 C CA . ARG B 1 144 ? -12.773 31.062 -1.193 1 90.56 144 ARG B CA 1
ATOM 2625 C C . ARG B 1 144 ? -12.109 30.453 0.036 1 90.56 144 ARG B C 1
ATOM 2627 O O . ARG B 1 144 ? -10.977 30.812 0.373 1 90.56 144 ARG B O 1
ATOM 2634 N N . GLU B 1 145 ? -12.875 29.594 0.692 1 93.31 145 GLU B N 1
ATOM 2635 C CA . GLU B 1 145 ? -12.312 28.922 1.862 1 93.31 145 GLU B CA 1
ATOM 2636 C C . GLU B 1 145 ? -11.141 28.031 1.479 1 93.31 145 GLU B C 1
ATOM 2638 O O . GLU B 1 145 ? -10.156 27.938 2.215 1 93.31 145 GLU B O 1
ATOM 2643 N N . ARG B 1 146 ? -11.227 27.406 0.383 1 94.19 1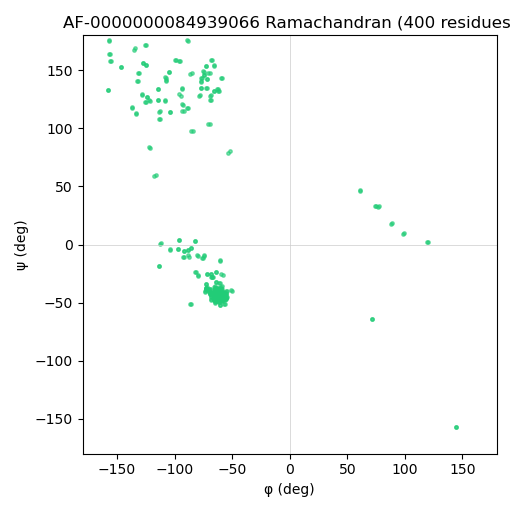46 ARG B N 1
ATOM 2644 C CA . ARG B 1 146 ? -10.133 26.578 -0.117 1 94.19 146 ARG B CA 1
ATOM 2645 C C . ARG B 1 146 ? -8.898 27.422 -0.405 1 94.19 146 ARG B C 1
ATOM 2647 O O . ARG B 1 146 ? -7.777 27.016 -0.087 1 94.19 146 ARG B O 1
ATOM 2654 N N . ASP B 1 147 ? -9.133 28.453 -1.006 1 94.38 147 ASP B N 1
ATOM 2655 C CA . ASP B 1 147 ? -8.047 29.406 -1.259 1 94.38 147 ASP B CA 1
ATOM 2656 C C . ASP B 1 147 ? -7.375 29.828 0.044 1 94.38 147 ASP B C 1
ATOM 2658 O O . ASP B 1 147 ? -6.145 29.844 0.134 1 94.38 147 ASP B O 1
ATOM 2662 N N . LEU B 1 148 ? -8.188 30.25 0.975 1 95.31 148 LEU B N 1
ATOM 2663 C CA . LEU B 1 148 ? -7.676 30.641 2.285 1 95.31 148 LEU B CA 1
ATOM 2664 C C . LEU B 1 148 ? -6.863 29.5 2.912 1 95.31 148 LEU B C 1
ATOM 2666 O O . LEU B 1 148 ? -5.773 29.734 3.439 1 95.31 148 LEU B O 1
ATOM 2670 N N . MET B 1 149 ? -7.398 28.297 2.842 1 95.62 149 MET B N 1
ATOM 2671 C CA . MET B 1 149 ? -6.75 27.125 3.434 1 95.62 149 MET B CA 1
ATOM 2672 C C . MET B 1 149 ? -5.34 26.953 2.881 1 95.62 149 MET B C 1
ATOM 2674 O O . MET B 1 149 ? -4.398 26.719 3.639 1 95.62 149 MET B O 1
ATOM 2678 N N . GLU B 1 150 ? -5.207 27.047 1.577 1 94.5 150 GLU B N 1
ATOM 2679 C CA . GLU B 1 150 ? -3.906 26.875 0.934 1 94.5 150 GLU B CA 1
ATOM 2680 C C . GLU B 1 150 ? -2.891 27.875 1.47 1 94.5 150 GLU B C 1
ATOM 2682 O O . GLU B 1 150 ? -1.735 27.531 1.718 1 94.5 150 GLU B O 1
ATOM 2687 N N . ARG B 1 151 ? -3.291 29.062 1.66 1 94.94 151 ARG B N 1
ATOM 2688 C CA . ARG B 1 151 ? -2.418 30.125 2.15 1 94.94 151 ARG B CA 1
ATOM 2689 C C . ARG B 1 151 ? -2.09 29.922 3.625 1 94.94 151 ARG B C 1
ATOM 2691 O O . ARG B 1 151 ? -0.961 30.172 4.055 1 94.94 151 ARG B O 1
ATOM 2698 N N . VAL B 1 152 ? -3.086 29.438 4.352 1 93.69 152 VAL B N 1
ATOM 2699 C CA . VAL B 1 152 ? -2.891 29.172 5.773 1 93.69 152 VAL B CA 1
ATOM 2700 C C . VAL B 1 152 ? -1.86 28.062 5.961 1 93.69 152 VAL B C 1
ATOM 2702 O O . VAL B 1 152 ? -0.935 28.188 6.762 1 93.69 152 VAL B O 1
ATOM 2705 N N . VAL B 1 153 ? -1.964 27.016 5.195 1 92.38 153 VAL B N 1
ATOM 2706 C CA . VAL B 1 153 ? -1.07 25.875 5.32 1 92.38 153 VAL B CA 1
ATOM 2707 C C . VAL B 1 153 ? 0.321 26.234 4.812 1 92.38 153 VAL B C 1
ATOM 2709 O O . VAL B 1 153 ? 1.321 25.656 5.242 1 92.38 153 VAL B O 1
ATOM 2712 N N . ALA B 1 154 ? 0.359 27.188 3.936 1 91.19 154 ALA B N 1
ATOM 2713 C CA . ALA B 1 154 ? 1.639 27.688 3.441 1 91.19 154 ALA B CA 1
ATOM 2714 C C . ALA B 1 154 ? 2.326 28.562 4.488 1 91.19 154 ALA B C 1
ATOM 2716 O O . ALA B 1 154 ? 3.471 28.984 4.301 1 91.19 154 ALA B O 1
ATOM 2717 N N . GLY B 1 155 ? 1.616 28.906 5.578 1 88.62 155 GLY B N 1
ATOM 2718 C CA . GLY B 1 155 ? 2.215 29.609 6.695 1 88.62 155 GLY B CA 1
ATOM 2719 C C . GLY B 1 155 ? 2.166 31.125 6.531 1 88.62 155 GLY B C 1
ATOM 2720 O O . GLY B 1 155 ? 2.893 31.844 7.215 1 88.62 155 GLY B O 1
ATOM 2721 N N . LYS B 1 156 ? 1.355 31.578 5.703 1 92.25 156 LYS B N 1
ATOM 2722 C CA . LYS B 1 156 ? 1.279 33.031 5.473 1 92.25 156 LYS B CA 1
ATOM 2723 C C . LYS B 1 156 ? 0.585 33.719 6.629 1 92.25 156 LYS B C 1
ATOM 2725 O O . LYS B 1 156 ? -0.389 33.219 7.184 1 92.25 156 LYS B O 1
ATOM 2730 N N . ALA B 1 157 ? 1.068 34.938 6.895 1 91.81 157 ALA B N 1
ATOM 2731 C CA . ALA B 1 157 ? 0.462 35.75 7.945 1 91.81 157 ALA B CA 1
ATOM 2732 C C . ALA B 1 157 ? -0.899 36.281 7.508 1 91.81 157 ALA B C 1
ATOM 2734 O O . ALA B 1 157 ? -1.138 36.5 6.316 1 91.81 157 ALA B O 1
ATOM 2735 N N . ASN B 1 158 ? -1.724 36.531 8.469 1 93.5 158 ASN B N 1
ATOM 2736 C CA . ASN B 1 158 ? -3.07 37.031 8.188 1 93.5 158 ASN B CA 1
ATOM 2737 C C . ASN B 1 158 ? -3.043 38.281 7.34 1 93.5 158 ASN B C 1
ATOM 2739 O O . ASN B 1 158 ? -3.869 38.438 6.438 1 93.5 158 ASN B O 1
ATOM 2743 N N . LYS B 1 159 ? -2.061 39.125 7.695 1 95.75 159 LYS B N 1
ATOM 2744 C CA . LYS B 1 159 ? -1.961 40.375 6.961 1 95.75 159 LYS B CA 1
ATOM 2745 C C . LYS B 1 159 ? -1.647 40.125 5.488 1 95.75 159 LYS B C 1
ATOM 2747 O O . LYS B 1 159 ? -2.193 40.812 4.609 1 95.75 159 LYS B O 1
ATOM 2752 N N . VAL B 1 160 ? -0.837 39.25 5.18 1 95.94 160 VAL B N 1
ATOM 2753 C CA . VAL B 1 160 ? -0.446 38.875 3.818 1 95.94 160 VAL B CA 1
ATOM 2754 C C . VAL B 1 160 ? -1.625 38.25 3.088 1 95.94 160 VAL B C 1
ATOM 2756 O O . VAL B 1 160 ? -1.915 38.594 1.941 1 95.94 160 VAL B O 1
ATOM 2759 N N . ILE B 1 161 ? -2.262 37.375 3.771 1 95.38 161 ILE B N 1
ATOM 2760 C CA . ILE B 1 161 ? -3.422 36.719 3.189 1 95.38 161 ILE B CA 1
ATOM 2761 C C . ILE B 1 161 ? -4.492 37.75 2.85 1 95.38 161 ILE B C 1
ATOM 2763 O O . ILE B 1 161 ? -5.098 37.688 1.776 1 95.38 161 ILE B O 1
ATOM 2767 N N . ALA B 1 162 ? -4.684 38.688 3.771 1 96.56 162 ALA B N 1
ATOM 2768 C CA . ALA B 1 162 ? -5.652 39.75 3.557 1 96.56 162 ALA B CA 1
ATOM 2769 C C . ALA B 1 162 ? -5.34 40.531 2.281 1 96.56 162 ALA B C 1
ATOM 2771 O O . ALA B 1 162 ? -6.23 40.781 1.469 1 96.56 162 ALA B O 1
ATOM 2772 N N . ALA B 1 163 ? -4.074 40.844 2.094 1 96.62 163 ALA B N 1
ATOM 2773 C CA . ALA B 1 163 ? -3.625 41.594 0.921 1 96.62 163 ALA B CA 1
ATOM 2774 C C . ALA B 1 163 ? -3.832 40.781 -0.357 1 96.62 163 ALA B C 1
ATOM 2776 O O . ALA B 1 163 ? -4.312 41.312 -1.361 1 96.62 163 ALA B O 1
ATOM 2777 N N . GLU B 1 164 ? -3.598 39.5 -0.328 1 94.75 164 GLU B N 1
ATOM 2778 C CA . GLU B 1 164 ? -3.682 38.656 -1.508 1 94.75 164 GLU B CA 1
ATOM 2779 C C . GLU B 1 164 ? -5.133 38.438 -1.918 1 94.75 164 GLU B C 1
ATOM 2781 O O . GLU B 1 164 ? -5.434 38.281 -3.105 1 94.75 164 GLU B O 1
ATOM 2786 N N . LEU B 1 165 ? -5.957 38.375 -0.912 1 93 165 LEU B N 1
ATOM 2787 C CA . LEU B 1 165 ? -7.355 38.031 -1.195 1 93 165 LEU B CA 1
ATOM 2788 C C . LEU B 1 165 ? -8.188 39.312 -1.295 1 93 165 LEU B C 1
ATOM 2790 O O . LEU B 1 165 ? -9.391 39.25 -1.567 1 93 165 LEU B O 1
ATOM 2794 N N . PHE B 1 166 ? -7.57 40.438 -1.039 1 94.44 166 PHE B N 1
ATOM 2795 C CA . PHE B 1 166 ? -8.219 41.75 -1.142 1 94.44 166 PHE B CA 1
ATOM 2796 C C . PHE B 1 166 ? -9.391 41.844 -0.173 1 94.44 166 PHE B C 1
ATOM 2798 O O . PHE B 1 166 ? -10.484 42.281 -0.556 1 94.44 166 PHE B O 1
ATOM 2805 N N . ILE B 1 167 ? -9.172 41.438 1.068 1 94.88 167 ILE B N 1
ATOM 2806 C CA . ILE B 1 167 ? -10.156 41.562 2.137 1 94.88 167 ILE B CA 1
ATOM 2807 C C . ILE B 1 167 ? -9.484 42.094 3.402 1 94.88 167 ILE B C 1
ATOM 2809 O O . ILE B 1 167 ? -8.258 42.188 3.467 1 94.88 167 ILE B O 1
ATOM 2813 N N . ALA B 1 168 ? -10.328 42.531 4.445 1 96.44 168 ALA B N 1
ATOM 2814 C CA . ALA B 1 168 ? -9.797 43.031 5.711 1 96.44 168 ALA B CA 1
ATOM 2815 C C . ALA B 1 168 ? -9.156 41.906 6.52 1 96.44 168 ALA B C 1
ATOM 2817 O O . ALA B 1 168 ? -9.594 40.75 6.449 1 96.44 168 ALA B O 1
ATOM 2818 N N . GLN B 1 169 ? -8.18 42.219 7.242 1 95.88 169 GLN B N 1
ATOM 2819 C CA . GLN B 1 169 ? -7.508 41.25 8.094 1 95.88 169 GLN B CA 1
ATOM 2820 C C . GLN B 1 169 ? -8.492 40.562 9.055 1 95.88 169 GLN B C 1
ATOM 2822 O O . GLN B 1 169 ? -8.398 39.375 9.312 1 95.88 169 GLN B O 1
ATOM 2827 N N . ARG B 1 170 ? -9.344 41.344 9.578 1 95.94 170 ARG B N 1
ATOM 2828 C CA . ARG B 1 170 ? -10.336 40.812 10.5 1 95.94 170 ARG B CA 1
ATOM 2829 C C . ARG B 1 170 ? -11.195 39.75 9.82 1 95.94 170 ARG B C 1
ATOM 2831 O O . ARG B 1 170 ? -11.578 38.75 10.438 1 95.94 170 ARG B O 1
ATOM 2838 N N . THR B 1 171 ? -11.516 39.906 8.578 1 95 171 THR B N 1
ATOM 2839 C CA . THR B 1 171 ? -12.281 38.938 7.797 1 95 171 THR B CA 1
ATOM 2840 C C . THR B 1 171 ? -11.508 37.625 7.656 1 95 171 THR B C 1
ATOM 2842 O O . THR B 1 171 ? -12.086 36.562 7.758 1 95 171 THR B O 1
ATOM 2845 N N . VAL B 1 172 ? -10.219 37.781 7.367 1 95.69 172 VAL B N 1
ATOM 2846 C CA . VAL B 1 172 ? -9.367 36.594 7.293 1 95.69 172 VAL B CA 1
ATOM 2847 C C . VAL B 1 172 ? -9.453 35.812 8.602 1 95.69 172 VAL B C 1
ATOM 2849 O O . VAL B 1 172 ? -9.562 34.594 8.594 1 95.69 172 VAL B O 1
ATOM 2852 N N . GLU B 1 173 ? -9.422 36.562 9.703 1 95.38 173 GLU B N 1
ATOM 2853 C CA . GLU B 1 173 ? -9.461 35.906 11.016 1 95.38 173 GLU B CA 1
ATOM 2854 C C . GLU B 1 173 ? -10.766 35.156 11.219 1 95.38 173 GLU B C 1
ATOM 2856 O O . GLU B 1 173 ? -10.766 34.031 11.703 1 95.38 173 GLU B O 1
ATOM 2861 N N . ILE B 1 174 ? -11.789 35.75 10.844 1 95.5 174 ILE B N 1
ATOM 2862 C CA . ILE B 1 174 ? -13.102 35.125 10.969 1 95.5 174 ILE B CA 1
ATOM 2863 C C . ILE B 1 174 ? -13.172 33.906 10.07 1 95.5 174 ILE B C 1
ATOM 2865 O O . ILE B 1 174 ? -13.617 32.812 10.508 1 95.5 174 ILE B O 1
ATOM 2869 N N . HIS B 1 175 ? -12.703 34 8.789 1 95.44 175 HIS B N 1
ATOM 2870 C CA . HIS B 1 175 ? -12.742 32.875 7.844 1 95.44 175 HIS B CA 1
ATOM 2871 C C . HIS B 1 175 ? -11.844 31.734 8.305 1 95.44 175 HIS B C 1
ATOM 2873 O O . HIS B 1 175 ? -12.164 30.562 8.094 1 95.44 175 HIS B O 1
ATOM 2879 N N . ARG B 1 176 ? -10.789 32.125 8.867 1 95.06 176 ARG B N 1
ATOM 2880 C CA . ARG B 1 176 ? -9.898 31.094 9.414 1 95.06 176 ARG B CA 1
ATOM 2881 C C . ARG B 1 176 ? -10.602 30.281 10.5 1 95.06 176 ARG B C 1
ATOM 2883 O O . ARG B 1 176 ? -10.484 29.047 10.531 1 95.06 176 ARG B O 1
ATOM 2890 N N . HIS B 1 177 ? -11.211 31.016 11.367 1 95 177 HIS B N 1
ATOM 2891 C CA . H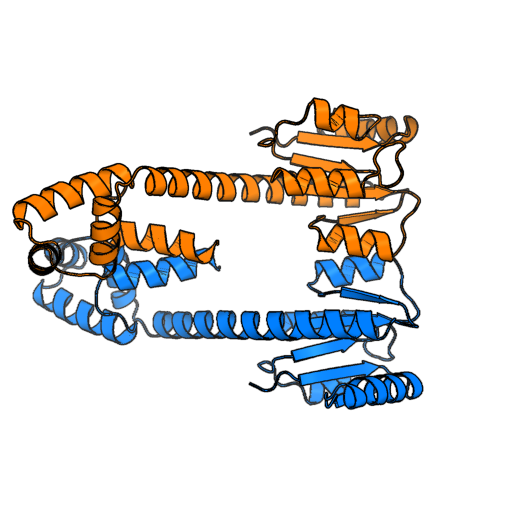IS B 1 177 ? -11.945 30.344 12.438 1 95 177 HIS B CA 1
ATOM 2892 C C . HIS B 1 177 ? -12.992 29.391 11.875 1 95 177 HIS B C 1
ATOM 2894 O O . HIS B 1 177 ? -13.078 28.234 12.297 1 95 177 HIS B O 1
ATOM 2900 N N . ASN B 1 178 ? -13.742 29.844 10.914 1 95.69 178 ASN B N 1
ATOM 2901 C CA . ASN B 1 178 ? -14.75 29.016 10.273 1 95.69 178 ASN B CA 1
ATOM 2902 C C . ASN B 1 178 ? -14.125 27.812 9.578 1 95.69 178 ASN B C 1
ATOM 2904 O O . ASN B 1 178 ? -14.656 26.703 9.656 1 95.69 178 ASN B O 1
ATOM 2908 N N . LEU B 1 179 ? -13.062 28.125 8.898 1 96.5 179 LEU B N 1
ATOM 2909 C CA . LEU B 1 179 ? -12.328 27.062 8.219 1 96.5 179 LEU B CA 1
ATOM 2910 C C . LEU B 1 179 ? -11.883 25.984 9.203 1 96.5 179 LEU B C 1
ATOM 2912 O O . LEU B 1 179 ? -12.07 24.797 8.953 1 96.5 179 LEU B O 1
ATOM 2916 N N . PHE B 1 180 ? -11.344 26.406 10.336 1 95.75 180 PHE B N 1
ATOM 2917 C CA . PHE B 1 180 ? -10.875 25.453 11.352 1 95.75 180 PHE B CA 1
ATOM 2918 C C . PHE B 1 180 ? -12.039 24.641 11.906 1 95.75 180 PHE B C 1
ATOM 2920 O O . PHE B 1 180 ? -11.922 23.422 12.07 1 95.75 180 PHE B O 1
ATOM 2927 N N . ASP B 1 181 ? -13.109 25.328 12.141 1 96.19 181 ASP B N 1
ATOM 2928 C CA . ASP B 1 181 ? -14.297 24.656 12.641 1 96.19 181 ASP B CA 1
ATOM 2929 C C . ASP B 1 181 ? -14.789 23.594 11.656 1 96.19 181 ASP B C 1
ATOM 2931 O O . ASP B 1 181 ? -15.031 22.453 12.039 1 96.19 181 ASP B O 1
ATOM 2935 N N . LYS B 1 182 ? -14.828 23.969 10.422 1 96.31 182 LYS B N 1
ATOM 2936 C CA . LYS B 1 182 ? -15.281 23.031 9.391 1 96.31 182 LYS B CA 1
ATOM 2937 C C . LYS B 1 182 ? -14.336 21.844 9.273 1 96.31 182 LYS B C 1
ATOM 2939 O O . LYS B 1 182 ? -14.781 20.719 9.047 1 96.31 182 LYS B O 1
ATOM 2944 N N . MET B 1 183 ? -13.102 22.109 9.516 1 96.62 183 MET B N 1
ATOM 2945 C CA . MET B 1 183 ? -12.086 21.078 9.328 1 96.62 183 MET B CA 1
ATOM 2946 C C . MET B 1 183 ? -11.844 20.312 10.617 1 96.62 183 MET B C 1
ATOM 2948 O O . MET B 1 183 ? -11.133 19.297 10.625 1 96.62 183 MET B O 1
ATOM 2952 N N . GLY B 1 184 ? -12.344 20.734 11.719 1 95.44 184 GLY B N 1
ATOM 2953 C CA . GLY B 1 184 ? -12.219 20.062 13 1 95.44 184 GLY B CA 1
ATOM 2954 C C . GLY B 1 184 ? -10.836 20.203 13.609 1 95.44 184 GLY B C 1
ATOM 2955 O O . GLY B 1 184 ? -10.305 19.25 14.188 1 95.44 184 GLY B O 1
ATOM 2956 N N . VAL B 1 185 ? -10.273 21.312 13.344 1 95.38 185 VAL B N 1
ATOM 2957 C CA . VAL B 1 185 ? -8.945 21.562 13.891 1 95.38 185 VAL B CA 1
ATOM 2958 C C . VAL B 1 185 ? -8.945 22.875 14.688 1 95.38 185 VAL B C 1
ATOM 2960 O O . VAL B 1 185 ? -9.883 23.656 14.586 1 95.38 185 VAL B O 1
ATOM 2963 N N . SER B 1 186 ? -7.785 23.094 15.383 1 93.5 186 SER B N 1
ATOM 2964 C CA . SER B 1 186 ? -7.758 24.25 16.266 1 93.5 186 SER B CA 1
ATOM 2965 C C . SER B 1 186 ? -6.766 25.297 15.766 1 93.5 186 SER B C 1
ATOM 2967 O O . SER B 1 186 ? -6.805 26.453 16.203 1 93.5 186 SER B O 1
ATOM 2969 N N . ASN B 1 187 ? -5.875 24.875 14.922 1 91.69 187 ASN B N 1
ATOM 2970 C CA . ASN B 1 187 ? -4.863 25.797 14.43 1 91.69 187 ASN B CA 1
ATOM 2971 C C . ASN B 1 187 ? -4.285 25.359 13.094 1 91.69 187 ASN B C 1
ATOM 2973 O O . ASN B 1 187 ? -4.637 24.297 12.586 1 91.69 187 ASN B O 1
ATOM 2977 N N . ALA B 1 188 ? -3.428 26.172 12.547 1 93.31 188 ALA B N 1
ATOM 2978 C CA . ALA B 1 188 ? -2.865 25.953 11.219 1 93.31 188 ALA B CA 1
ATOM 2979 C C . ALA B 1 188 ? -2.002 24.688 11.195 1 93.31 188 ALA B C 1
ATOM 2981 O O . ALA B 1 188 ? -1.986 23.953 10.211 1 93.31 188 ALA B O 1
ATOM 2982 N N . ALA B 1 189 ? -1.308 24.484 12.258 1 91.94 189 ALA B N 1
ATOM 2983 C CA . ALA B 1 189 ? -0.441 23.312 12.328 1 91.94 189 ALA B CA 1
ATOM 2984 C C . ALA B 1 189 ? -1.26 22.016 12.281 1 91.94 189 ALA B C 1
ATOM 2986 O O . ALA B 1 189 ? -0.919 21.078 11.555 1 91.94 189 ALA B O 1
ATOM 2987 N N . GLU B 1 190 ? -2.262 21.969 13.016 1 92.88 190 GLU B N 1
ATOM 2988 C CA . GLU B 1 190 ? -3.146 20.812 13.008 1 92.88 190 GLU B CA 1
ATOM 2989 C C . GLU B 1 190 ? -3.777 20.609 11.633 1 92.88 190 GLU B C 1
ATOM 2991 O O . GLU B 1 190 ? -3.932 19.469 11.172 1 92.88 190 GLU B O 1
ATOM 2996 N N . LEU B 1 191 ? -4.168 21.719 11.055 1 95.56 191 LEU B N 1
ATOM 2997 C CA . LEU B 1 191 ? -4.711 21.641 9.703 1 95.56 191 LEU B CA 1
ATOM 2998 C C . LEU B 1 191 ? -3.693 21.031 8.742 1 95.56 191 LEU B C 1
ATOM 3000 O O . LEU B 1 191 ? -4.02 20.125 7.969 1 95.56 191 LEU B O 1
ATOM 3004 N N . ALA B 1 192 ? -2.5 21.547 8.805 1 94.75 192 ALA B N 1
ATOM 3005 C CA . ALA B 1 192 ? -1.431 21.078 7.934 1 94.75 192 ALA B CA 1
ATOM 3006 C C . ALA B 1 192 ? -1.152 19.594 8.164 1 94.75 192 ALA B C 1
ATOM 3008 O O . ALA B 1 192 ? -0.949 18.828 7.211 1 94.75 192 ALA B O 1
ATOM 3009 N N . LEU B 1 193 ? -1.154 19.203 9.406 1 92.81 193 LEU B N 1
ATOM 3010 C CA . LEU B 1 193 ? -0.933 17.797 9.758 1 92.81 193 LEU B CA 1
ATOM 3011 C C . LEU B 1 193 ? -2.008 16.906 9.148 1 92.81 193 LEU B C 1
ATOM 3013 O O . LEU B 1 193 ? -1.7 15.867 8.57 1 92.81 193 LEU B O 1
ATOM 3017 N N . LEU B 1 194 ? -3.174 17.359 9.305 1 92.94 194 LEU B N 1
ATOM 3018 C CA . LEU B 1 194 ? -4.316 16.625 8.766 1 92.94 194 LEU B CA 1
ATOM 3019 C C . LEU B 1 194 ? -4.207 16.484 7.254 1 92.94 194 LEU B C 1
ATOM 3021 O O . LEU B 1 194 ? -4.402 15.383 6.715 1 92.94 194 LEU B O 1
ATOM 3025 N N . LEU B 1 195 ? -3.818 17.516 6.602 1 93.81 195 LEU B N 1
ATOM 3026 C CA . LEU B 1 195 ? -3.717 17.516 5.148 1 93.81 195 LEU B CA 1
ATOM 3027 C C . LEU B 1 195 ? -2.523 16.672 4.688 1 93.81 195 LEU B C 1
ATOM 3029 O O . LEU B 1 195 ? -2.598 15.992 3.664 1 93.81 195 LEU B O 1
ATOM 3033 N N . GLY B 1 196 ? -1.468 16.781 5.43 1 91.81 196 GLY B N 1
ATOM 3034 C CA . GLY B 1 196 ? -0.305 15.977 5.109 1 91.81 196 GLY B CA 1
ATOM 3035 C C . GLY B 1 196 ? -0.589 14.484 5.148 1 91.81 196 GLY B C 1
ATOM 3036 O O . GLY B 1 196 ? -0.193 13.75 4.242 1 91.81 196 GLY B O 1
ATOM 3037 N N . ARG B 1 197 ? -1.276 14.094 6.133 1 90.19 197 ARG B N 1
ATOM 3038 C CA . ARG B 1 197 ? -1.65 12.688 6.273 1 90.19 197 ARG B CA 1
ATOM 3039 C C . ARG B 1 197 ? -2.502 12.227 5.098 1 90.19 197 ARG B C 1
ATOM 3041 O O . ARG B 1 197 ? -2.334 11.109 4.602 1 90.19 197 ARG B O 1
ATOM 3048 N N . HIS B 1 198 ? -3.336 13.125 4.691 1 90.19 198 HIS B N 1
ATOM 3049 C CA . HIS B 1 198 ? -4.25 12.828 3.594 1 90.19 198 HIS B CA 1
ATOM 3050 C C . HIS B 1 198 ? -3.504 12.719 2.268 1 90.19 198 HIS B C 1
ATOM 3052 O O . HIS B 1 198 ? -3.812 11.852 1.448 1 90.19 198 HIS B O 1
ATOM 3058 N N . GLN B 1 199 ? -2.611 13.57 2.115 1 86.31 199 GLN B N 1
ATOM 3059 C CA . GLN B 1 199 ? -1.868 13.602 0.861 1 86.31 199 GLN B CA 1
ATOM 3060 C C . GLN B 1 199 ? -0.992 12.359 0.709 1 86.31 199 GLN B C 1
ATOM 3062 O O . GLN B 1 199 ? -0.766 11.883 -0.406 1 86.31 199 GLN B O 1
ATOM 3067 N N . ALA B 1 200 ? -0.592 11.812 1.81 1 81.38 200 ALA B N 1
ATOM 3068 C CA . ALA B 1 200 ? 0.293 10.648 1.762 1 81.38 200 ALA B CA 1
ATOM 3069 C C . ALA B 1 200 ? -0.491 9.375 1.478 1 81.38 200 ALA B C 1
ATOM 3071 O O . ALA B 1 200 ? 0.064 8.391 0.97 1 81.38 200 ALA B O 1
ATOM 3072 N N . GLN B 1 201 ? -1.647 9.391 1.83 1 75.75 201 GLN B N 1
ATOM 3073 C CA . GLN B 1 201 ? -2.48 8.211 1.636 1 75.75 201 GLN B CA 1
ATOM 3074 C C . GLN B 1 201 ? -3.027 8.148 0.212 1 75.75 201 GLN B C 1
ATOM 3076 O O . GLN B 1 201 ? -3.445 7.09 -0.254 1 75.75 201 GLN B O 1
ATOM 3081 N N . GLY B 1 202 ? -3.156 9.281 -0.557 1 66.38 202 GLY B N 1
ATOM 3082 C CA . GLY B 1 202 ? -3.738 9.297 -1.89 1 66.38 202 GLY B CA 1
ATOM 3083 C C . GLY B 1 202 ? -2.711 9.125 -2.992 1 66.38 202 GLY B C 1
ATOM 3084 O O . GLY B 1 202 ? -2.828 8.227 -3.824 1 66.38 202 GLY B O 1
#

InterPro domains:
  IPR000792 Transcription regulator LuxR, C-terminal [PF00196] (140-194)
  IPR000792 Transcription regulator LuxR, C-terminal [PR00038] (141-155)
  IPR000792 Transcription regulator LuxR, C-terminal [PR00038] (155-171)
  IPR000792 Transcription regulator LuxR, C-terminal [PR00038] (171-183)
  IPR000792 Transcription regulator LuxR, C-terminal [PS00622] (155-182)
  IPR000792 Transcription regulator LuxR, C-terminal [PS50043] (134-199)
  IPR000792 Transcription regulator LuxR, C-terminal [SM00421] (138-195)
  IPR000792 Transcription regulator LuxR, C-terminal [cd06170] (141-197)
  IPR001789 Signal transduction response regulator, receiver domain [PF00072] (5-115)
  IPR001789 Signal transduction response regulator, receiver domain [PS50110] (4-118)
  IPR001789 Signal transduction response regulator, receiver domain [SM00448] (3-114)
  IPR011006 CheY-like superfamily [SSF52172] (5-154)
  IPR016032 Signal transduction response regulator, C-terminal effector [SSF46894] (133-195)
  IPR036388 Winged helix-like DNA-binding domain superfamily [G3DSA:1.10.10.10] (131-196)

Sequence (404 aa):
MSNAIFVIDDEADVREALSWMLEGCGYQPRCFASAQAFLAELDPTQTGVAIIDIKMPVMDGLELQAELNRVGSPLSQVFLTGNATVPKAVQALQNGALDFLEKPVDGDKLLAIIRQGLARSSQLAQSSRQKADLEQRLASLTPRERDLMERVVAGKANKVIAAELFIAQRTVEIHRHNLFDKMGVSNAAELALLLGRHQAQGMSNAIFVIDDEADVREALSWMLEGCGYQPRCFASAQAFLAELDPTQTGVAIIDIKMPVMDGLELQAELNRVGSPLSQVFLTGNATVPKAVQALQNGALDFLEKPVDGDKLLAIIRQGLARSSQLAQSSRQKADLEQRLASLTPRERDLMERVVAGKANKVIAAELFIAQRTVEIHRHNLFDKMGVSNAAELALLLGRHQAQG

Nearest PDB structures (foldseek):
  1zn2-assembly1_A  TM=9.027E-01  e=6.412E-18  Pseudomonas fluorescens
  5xt2-assembly5_E  TM=6.011E-01  e=6.020E-16  Bradyrhizobium japonicum
  1l5y-assembly1_B  TM=9.187E-01  e=4.183E-11  Sinorhizobium meliloti
  1l5y-assembly1_A  TM=9.324E-01  e=2.182E-10  Sinorhizobium meliloti
  3crn-assembly1_B  TM=8.982E-01  e=2.309E-09  Methanospirillum hungatei JF-1

Foldseek 3Di:
DDQAEEEEALDPVVQVVVCVLQVVVVHHHHYHNHLVRCVVPDDQLDEHEYEAEQDDPPAGRLNSLVVNVVSPRLYAYEYEYQDDDPVVQVSCVVSPHQYYYYPPDDSVVVVVSRVVRRVSSVVSSVVVVLLVLQVVLVVPADPVLVVLLVCLLVPDDLVVSCVVVVHDSVVSVVSVVVNCVSNVHDGSVVSNVSVVVNVVVD/DDQAEEEEALDPVVQVVVCVLQVVVVHHHHYHNHLVRCVVPDDQLDEHEYEAEQDDPPAGRLNSLVVNVVSPRLYAYEYEYQDDDPVVQVSCVVSPHQYYYYPPDDSVVVVVSRVVRRVSSVVSSVVVVLLVLQVVLVVPADPVLNVLLVCLLVPDDLVVSCVVVVHDSVVSVVSVVVNCVSNVHDGSVVSNVSVVVNVVVD

Radius of gyration: 26.59 Å; Cα contacts (8 Å, |Δi|>4): 635; chains: 2; bounding box: 55×73×61 Å

Secondary structure (DSSP, 8-state):
---EEEEE-S-HHHHHHHHHHHHHTT---EEESSHHHHHHH--TT--EEEEE-S--SSS-HHHHHHHHHHTT---EEEEEESS--HHHHHHHHHTT-SEEEESS--HHHHHHHHHHHHHHHHHHHHHHHHHHHHHHHHHTS-HHHHHHHHHHHTT--HHHHHHHHTS-HHHHHHHHHHHHHHHT-SSHHHHHHHHHHHHHH-/---EEEEE-S-HHHHHHHHHHHHHTT---EEESSHHHHHHH--TT--EEEEE-S--SSS-HHHHHHHHHHTT---EEEEEESS--HHHHHHHHHTT-SEEEESS--HHHHHHHHHHHHHHHHHHHHHHHHHHHHHHHHHTS-HHHHHHHHHHHTT--HHHHHHHHTS-HHHHHHHHHHHHHHHT-SSHHHHHHHHHHHHHH-

Organism: Ferrimonas balearica (strain DSM 9799 / CCM 4581 / KCTC 23876 / PAT) (NCBI:txid550540)

pLDDT: mean 94.88, std 5.68, range [46.66, 98.75]

Solvent-accessible surface area (backbone atoms only — not comparable to full-atom values): 21042 Å² total; per-residue (Å²): 131,67,75,41,39,35,39,36,34,60,47,65,69,58,49,50,53,50,41,51,55,37,40,74,71,73,42,78,58,48,75,28,62,34,52,63,61,43,62,74,66,58,55,62,79,47,35,7,28,36,39,31,26,42,86,36,78,102,44,30,31,65,57,44,47,50,51,39,58,72,67,57,40,28,44,25,35,32,38,46,24,78,79,76,42,49,71,58,47,49,52,45,44,74,72,60,32,75,47,73,44,49,58,85,68,58,64,69,58,52,51,53,50,47,54,52,22,32,53,50,5,47,52,47,43,51,52,50,49,53,50,50,52,50,51,50,40,58,66,69,46,49,74,67,52,49,53,50,48,55,44,40,34,69,48,55,50,57,65,55,51,11,64,74,68,71,50,55,46,69,55,45,53,52,50,48,52,50,50,27,59,61,64,72,36,90,40,50,12,42,45,16,23,54,50,17,29,52,58,43,68,101,132,68,75,40,40,33,38,36,34,59,47,64,68,56,47,52,53,49,42,51,55,37,39,73,71,73,41,78,58,47,72,27,62,34,52,64,62,45,61,74,66,60,54,61,78,46,36,8,28,36,40,30,27,43,87,36,77,103,46,31,31,65,56,45,48,52,52,39,59,71,69,57,40,29,44,24,34,31,38,48,24,78,79,74,43,48,73,59,48,48,53,45,45,74,72,60,32,74,48,72,44,50,58,83,67,58,65,70,57,52,50,53,50,46,54,52,23,34,53,49,6,47,50,46,42,50,51,51,48,52,50,49,51,49,51,50,39,58,66,68,46,51,75,67,52,48,54,51,48,56,43,41,34,69,49,53,51,55,66,55,50,12,63,76,69,72,50,55,45,68,54,46,52,53,50,47,51,52,49,27,58,62,65,72,37,90,41,51,12,43,44,15,23,55,48,16,28,51,61,48,68,107